Protein AF-A0A940TX31-F1 (afdb_monomer)

Sequence (439 aa):
MDTQIQETHSNGYKVDEDGKSAGDGAGSAAGLAANNATRLAGAENGSAAGQKAAQSMTAKTGYDLFDALLEIRSELEDLQYILDNIRRGKTIIPDYAAYIVTTKENLHDLMKIVNEFSALPKDRRPREAANNVDTIRHINNLWEQMEFSPLIAHPGVEPKGSADVQKELHYLDLLDEQIHSLVYQIGILTIPHQIGQWKDKTRPGYFIPFHEVFAADLPLAADRDRMLKYISLTPELIEGFFTDVENGRLYRYSTSPFRRLVSLGMVILALALATGIVAAACFINKNGSIPAWPLAPADLPKMLMGWGAILAGMGVHVVVGSAKRSKTQNGMPSVLMDLILIIDARFGEIVMKLTLGLIGLFGLVMISTTRLPVANVLNNVLQQAVPAVGNGTAQPSLITQVTPLNAFLVGYSLDSIIELFGTSMESASQVKSLIPKGG

Radius of gyration: 30.92 Å; Cα contacts (8 Å, |Δi|>4): 338; chains: 1; bounding box: 73×55×99 Å

Secondary structure (DSSP, 8-state):
--------------------PPP--HHHHHHHHHHHHHHHHHHTT-HHHHHHHHHTTTTT----HHHHHHHHHHHHHHHHHHHHHHHTTSS-GGGGHHHHHHHHHHHHHHHHHHHHHHTS-GGGS-HHHHH-HHHHHHHHHHHHHHHTSHHHH-TT----SHHHHHHHHHHHHHHHHHHHHHHHHHHHHHHHHHHHHHHHHS-TT-EEEHHHHTTTT--SHHHHHHHHHHHHH-GGGSTTEEEETTTTEEEE--S-HHHHHHHHHHHHHHHHHHHHHHHHHTTTTTTS-STT----GGGHHHHHHHHHHHHHHHHHHHHHHHHHHHHHTTTPPPTTTTHHHHHHHTHHHHHHHHHHHHHHHHHHHHHHH---HHHHHHHHHHHHHS-----------GGGG--HHHHHHHHHHHHHHHHHHHHHHHHHHHHHHHS----

Structure (mmCIF, N/CA/C/O backbone):
data_AF-A0A940TX31-F1
#
_entry.id   AF-A0A940TX31-F1
#
loop_
_atom_site.group_PDB
_atom_site.id
_atom_site.type_symbol
_atom_site.label_atom_id
_atom_site.label_alt_id
_atom_site.label_comp_id
_atom_site.label_asym_id
_atom_site.label_entity_id
_atom_site.label_seq_id
_atom_site.pdbx_PDB_ins_code
_atom_site.Cartn_x
_atom_site.Cartn_y
_atom_site.Cartn_z
_atom_site.occupancy
_atom_site.B_iso_or_equiv
_atom_site.auth_seq_id
_atom_site.auth_comp_id
_atom_site.auth_asym_id
_atom_site.auth_atom_id
_atom_site.pdbx_PDB_model_num
ATOM 1 N N . MET A 1 1 ? -37.174 30.027 -10.232 1.00 38.41 1 MET A N 1
ATOM 2 C CA . MET A 1 1 ? -36.439 28.927 -10.891 1.00 38.41 1 MET A CA 1
ATOM 3 C C . MET A 1 1 ? -35.687 28.237 -9.776 1.00 38.41 1 MET A C 1
ATOM 5 O O . MET A 1 1 ? -34.544 28.579 -9.519 1.00 38.41 1 MET A O 1
ATOM 9 N N . ASP A 1 2 ? -36.398 27.376 -9.053 1.00 30.44 2 ASP A N 1
ATOM 10 C CA . ASP A 1 2 ? -35.887 26.659 -7.888 1.00 30.44 2 ASP A CA 1
ATOM 11 C C . ASP A 1 2 ? -35.736 25.197 -8.280 1.00 30.44 2 ASP A C 1
ATOM 13 O O . ASP A 1 2 ? -36.719 24.513 -8.567 1.00 30.44 2 ASP A O 1
ATOM 17 N N . THR A 1 3 ? -34.492 24.741 -8.350 1.00 37.81 3 THR A N 1
ATOM 18 C CA . THR A 1 3 ? -34.165 23.349 -8.638 1.00 37.81 3 THR A CA 1
ATOM 19 C C . THR A 1 3 ? -33.965 22.645 -7.303 1.00 37.81 3 THR A C 1
ATOM 21 O O . THR A 1 3 ? -32.931 22.807 -6.660 1.00 37.81 3 THR A O 1
ATOM 24 N N . GLN A 1 4 ? -34.971 21.887 -6.866 1.00 32.75 4 GLN A N 1
ATOM 25 C CA . GLN A 1 4 ? -34.807 20.922 -5.783 1.00 32.75 4 GLN A CA 1
ATOM 26 C C . GLN A 1 4 ? -33.986 19.736 -6.293 1.00 32.75 4 GLN A C 1
ATOM 28 O O . GLN A 1 4 ? -34.385 19.054 -7.235 1.00 32.75 4 GLN A O 1
ATOM 33 N N . ILE A 1 5 ? -32.843 19.494 -5.656 1.00 35.81 5 ILE A N 1
ATOM 34 C CA . ILE A 1 5 ? -32.071 18.262 -5.797 1.00 35.81 5 ILE A CA 1
ATOM 35 C C . ILE A 1 5 ? -32.553 17.326 -4.683 1.00 35.81 5 ILE A C 1
ATOM 37 O O . ILE A 1 5 ? -32.328 17.592 -3.506 1.00 35.81 5 ILE A O 1
ATOM 41 N N . GLN A 1 6 ? -33.267 16.264 -5.058 1.00 31.16 6 GLN A N 1
ATOM 42 C CA . GLN A 1 6 ? -33.517 15.115 -4.190 1.00 31.16 6 GLN A CA 1
ATOM 43 C C . GLN A 1 6 ? -32.327 14.159 -4.308 1.00 31.16 6 GLN A C 1
ATOM 45 O O . GLN A 1 6 ? -32.142 13.522 -5.343 1.00 31.16 6 GLN A O 1
ATOM 50 N N . GLU A 1 7 ? -31.533 14.050 -3.246 1.00 29.36 7 GLU A N 1
ATOM 51 C CA . GLU A 1 7 ? -30.592 12.946 -3.061 1.00 29.36 7 GLU A CA 1
ATOM 52 C C . GLU A 1 7 ? -31.332 11.772 -2.412 1.00 29.36 7 GLU A C 1
ATOM 54 O O . GLU A 1 7 ? -31.721 11.818 -1.246 1.00 29.36 7 GLU A O 1
ATOM 59 N N . THR A 1 8 ? -31.550 10.704 -3.176 1.00 32.19 8 THR A N 1
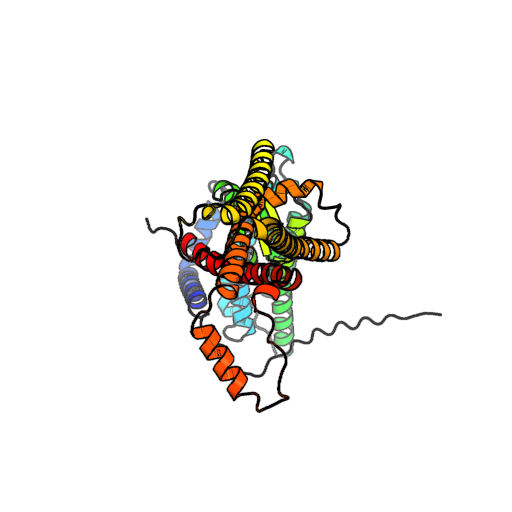ATOM 60 C CA . THR A 1 8 ? -31.973 9.402 -2.652 1.00 32.19 8 THR A CA 1
ATOM 61 C C . THR A 1 8 ? -30.751 8.501 -2.520 1.00 32.19 8 THR A C 1
ATOM 63 O O . THR A 1 8 ? -30.288 7.937 -3.511 1.00 32.19 8 THR A O 1
ATOM 66 N N . HIS A 1 9 ? -30.242 8.334 -1.299 1.00 29.42 9 HIS A N 1
ATOM 67 C CA . HIS A 1 9 ? -29.315 7.254 -0.961 1.00 29.42 9 HIS A CA 1
ATOM 68 C C . HIS A 1 9 ? -30.116 5.994 -0.614 1.00 29.42 9 HIS A C 1
ATOM 70 O O . HIS A 1 9 ? -30.692 5.876 0.463 1.00 29.42 9 HIS A O 1
ATOM 76 N N . SER A 1 10 ? -30.165 5.054 -1.556 1.00 30.19 10 SER A N 1
ATOM 77 C CA . SER A 1 10 ? -30.672 3.695 -1.358 1.00 30.19 10 SER A CA 1
ATOM 78 C C . SER A 1 10 ? -29.474 2.748 -1.258 1.00 30.19 10 SER A C 1
ATOM 80 O O . SER A 1 10 ? -28.917 2.356 -2.284 1.00 30.19 10 SER A O 1
ATOM 82 N N . ASN A 1 11 ? -29.090 2.360 -0.040 1.00 31.48 11 ASN A N 1
ATOM 83 C CA . ASN A 1 11 ? -28.168 1.244 0.188 1.00 31.48 11 ASN A CA 1
ATOM 84 C C . ASN A 1 11 ? -28.909 -0.075 -0.072 1.00 31.48 11 ASN A C 1
ATOM 86 O O . ASN A 1 11 ? -29.536 -0.646 0.816 1.00 31.48 11 ASN A O 1
ATOM 90 N N . GLY A 1 12 ? -28.870 -0.537 -1.323 1.00 29.03 12 GLY A N 1
ATOM 91 C CA . GLY A 1 12 ? -29.358 -1.856 -1.711 1.00 29.03 12 GLY A CA 1
ATOM 92 C C . GLY A 1 12 ? -28.282 -2.910 -1.481 1.00 29.03 12 GLY A C 1
ATOM 93 O O . GLY A 1 12 ? -27.384 -3.058 -2.305 1.00 29.03 12 GLY A O 1
ATOM 94 N N . TYR A 1 13 ? -28.386 -3.657 -0.383 1.00 28.84 13 TYR A N 1
ATOM 95 C CA . TYR A 1 13 ? -27.662 -4.914 -0.206 1.00 28.84 13 TYR A CA 1
ATOM 96 C C . TYR A 1 13 ? -28.307 -5.952 -1.139 1.00 28.84 13 TYR A C 1
ATOM 98 O O . TYR A 1 13 ? -29.424 -6.409 -0.893 1.00 28.84 13 TYR A O 1
ATOM 106 N N . LYS A 1 14 ? -27.652 -6.278 -2.259 1.00 30.16 14 LYS A N 1
ATOM 107 C CA . LYS A 1 14 ? -28.028 -7.442 -3.069 1.00 30.16 14 LYS A CA 1
ATOM 108 C C . LYS A 1 14 ? -27.510 -8.686 -2.359 1.00 30.16 14 LYS A C 1
ATOM 110 O O . LYS A 1 14 ? -26.306 -8.859 -2.215 1.00 30.16 14 LYS A O 1
ATOM 115 N N . VAL A 1 15 ? -28.432 -9.524 -1.903 1.00 34.31 15 VAL A N 1
ATOM 116 C CA . VAL A 1 15 ? -28.132 -10.900 -1.512 1.00 34.31 15 VAL A CA 1
ATOM 117 C C . VAL A 1 15 ? -28.074 -11.704 -2.807 1.00 34.31 15 VAL A C 1
ATOM 119 O O . VAL A 1 15 ? -29.090 -11.844 -3.486 1.00 34.31 15 VAL A O 1
ATOM 122 N N . ASP A 1 16 ? -26.884 -12.165 -3.181 1.00 35.91 16 ASP A N 1
ATOM 123 C CA . ASP A 1 16 ? -26.715 -13.092 -4.298 1.00 35.91 16 ASP A CA 1
ATOM 124 C C . ASP A 1 16 ? -27.255 -14.474 -3.882 1.00 35.91 16 ASP A C 1
ATOM 126 O O . ASP A 1 16 ? -26.784 -15.077 -2.917 1.00 35.91 16 ASP A O 1
ATOM 130 N N . GLU A 1 17 ? -28.274 -14.962 -4.597 1.00 39.50 17 GLU A N 1
ATOM 131 C CA . GLU A 1 17 ? -28.948 -16.253 -4.359 1.00 39.50 17 GLU A CA 1
ATOM 132 C C . GLU A 1 17 ? -28.172 -17.478 -4.885 1.00 39.50 17 GLU A C 1
ATOM 134 O O . GLU A 1 17 ? -28.622 -18.613 -4.724 1.00 39.50 17 GLU A O 1
ATOM 139 N N . ASP A 1 18 ? -26.976 -17.307 -5.452 1.00 34.72 18 ASP A N 1
ATOM 140 C CA . ASP A 1 18 ? -26.227 -18.424 -6.031 1.00 34.72 18 ASP A CA 1
ATOM 141 C C . ASP A 1 18 ? -25.249 -19.048 -5.026 1.00 34.72 18 ASP A C 1
ATOM 143 O O . ASP A 1 18 ? -24.058 -18.742 -4.939 1.00 34.72 18 ASP A O 1
ATOM 147 N N . GLY A 1 19 ? -25.785 -19.997 -4.257 1.00 42.84 19 GLY A N 1
ATOM 148 C CA . GLY A 1 19 ? -25.033 -20.883 -3.379 1.00 42.84 19 GLY A CA 1
ATOM 149 C C . GLY A 1 19 ? -24.020 -21.747 -4.136 1.00 42.84 19 GLY A C 1
ATOM 150 O O . GLY A 1 19 ? -24.339 -22.855 -4.565 1.00 42.84 19 GLY A O 1
ATOM 151 N N . LYS A 1 20 ? -22.776 -21.267 -4.239 1.00 39.88 20 LYS A N 1
ATOM 152 C CA . LYS A 1 20 ? -21.548 -22.079 -4.354 1.00 39.88 20 LYS A CA 1
ATOM 153 C C . LYS A 1 20 ? -20.308 -21.210 -4.112 1.00 39.88 20 LYS A C 1
ATOM 155 O O . LYS A 1 20 ? -19.653 -20.755 -5.042 1.00 39.88 20 LYS A O 1
ATOM 160 N N . SER A 1 21 ? -19.969 -21.005 -2.839 1.00 34.47 21 SER A N 1
ATOM 161 C CA . SER A 1 21 ? -18.668 -20.458 -2.439 1.00 34.47 21 SER A CA 1
ATOM 162 C C . SER A 1 21 ? -17.685 -21.603 -2.193 1.00 34.47 21 SER A C 1
ATOM 164 O O . SER A 1 21 ? -17.960 -22.517 -1.412 1.00 34.47 21 SER A O 1
ATOM 166 N N . ALA A 1 22 ? -16.567 -21.572 -2.919 1.00 34.66 22 ALA A N 1
ATOM 167 C CA . ALA A 1 22 ? -15.443 -22.480 -2.761 1.00 34.66 22 ALA A CA 1
ATOM 168 C C . ALA A 1 22 ? -14.781 -22.252 -1.394 1.00 34.66 22 ALA A C 1
ATOM 170 O O . ALA A 1 22 ? -14.428 -21.131 -1.030 1.00 34.66 22 ALA A O 1
ATOM 171 N N . GLY A 1 23 ? -14.656 -23.330 -0.623 1.00 36.91 23 GLY A N 1
ATOM 172 C CA . GLY A 1 23 ? -14.067 -23.307 0.705 1.00 36.91 23 GLY A CA 1
ATOM 173 C C . GLY A 1 23 ? -12.551 -23.202 0.646 1.00 36.91 23 GLY A C 1
ATOM 174 O O . GLY A 1 23 ? -11.914 -24.130 0.177 1.00 36.91 23 GLY A O 1
ATOM 175 N N . ASP A 1 24 ? -12.015 -22.106 1.182 1.00 35.62 24 ASP A N 1
ATOM 176 C CA . ASP A 1 24 ? -10.640 -22.015 1.706 1.00 35.62 24 ASP A CA 1
ATOM 177 C C . ASP A 1 24 ? -10.529 -21.046 2.914 1.00 35.62 24 ASP A C 1
ATOM 179 O O . ASP A 1 24 ? -9.446 -20.644 3.325 1.00 35.62 24 ASP A O 1
ATOM 183 N N . GLY A 1 25 ? -11.655 -20.699 3.559 1.00 35.41 25 GLY A N 1
ATOM 184 C CA . GLY A 1 25 ? -11.695 -19.807 4.736 1.00 35.41 25 GLY A CA 1
ATOM 185 C C . GLY A 1 25 ? -11.710 -20.499 6.110 1.00 35.41 25 GLY A C 1
ATOM 186 O O . GLY A 1 25 ? -11.725 -19.827 7.139 1.00 35.41 25 GLY A O 1
ATOM 187 N N . ALA A 1 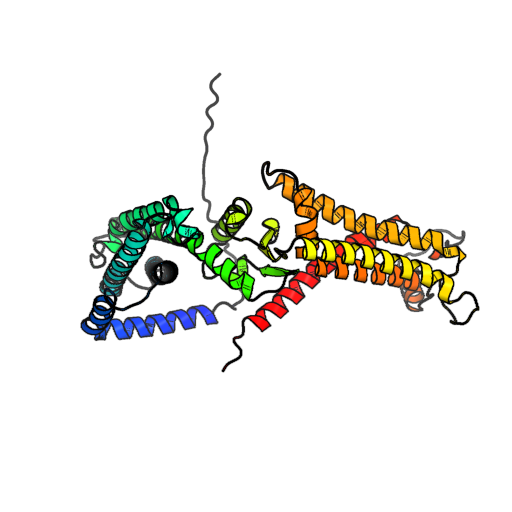26 ? -11.728 -21.834 6.168 1.00 36.31 26 ALA A N 1
ATOM 188 C CA . ALA A 1 26 ? -12.001 -22.566 7.413 1.00 36.31 26 ALA A CA 1
ATOM 189 C C . ALA A 1 26 ? -10.833 -22.571 8.425 1.00 36.31 26 ALA A C 1
ATOM 191 O O . ALA A 1 26 ? -11.058 -22.763 9.618 1.00 36.31 26 ALA A O 1
ATOM 192 N N . GLY A 1 27 ? -9.594 -22.339 7.977 1.00 34.19 27 GLY A N 1
ATOM 193 C CA . GLY A 1 27 ? -8.405 -22.442 8.835 1.00 34.19 27 GLY A CA 1
ATOM 194 C C . GLY A 1 27 ? -8.221 -21.281 9.820 1.00 34.19 27 GLY A C 1
ATOM 195 O O . GLY A 1 27 ? -7.801 -21.501 10.952 1.00 34.19 27 GLY A O 1
ATOM 196 N N . SER A 1 28 ? -8.569 -20.053 9.421 1.00 43.78 28 SER A N 1
ATOM 197 C CA . SER A 1 28 ? -8.399 -18.855 10.262 1.00 43.78 28 SER A CA 1
ATOM 198 C C . SER A 1 28 ? -9.503 -18.735 11.322 1.00 43.78 28 SER A C 1
ATOM 200 O O . SER A 1 28 ? -9.211 -18.497 12.494 1.00 43.78 28 SER A O 1
ATOM 202 N N . ALA A 1 29 ? -10.756 -19.017 10.948 1.00 38.81 29 ALA A N 1
ATOM 203 C CA . ALA A 1 29 ? -11.894 -18.958 11.865 1.00 38.81 29 ALA A CA 1
ATOM 204 C C . ALA A 1 29 ? -11.827 -20.026 12.974 1.00 38.81 29 ALA A C 1
ATOM 206 O O . ALA A 1 29 ? -12.213 -19.760 14.110 1.00 38.81 29 ALA A O 1
ATOM 207 N N . ALA A 1 30 ? -11.298 -21.220 12.677 1.00 41.81 30 ALA A N 1
ATOM 208 C CA . ALA A 1 30 ? -11.122 -22.277 13.674 1.00 41.81 30 ALA A CA 1
ATOM 209 C C . ALA A 1 30 ? -10.030 -21.939 14.709 1.00 41.81 30 ALA A C 1
ATOM 211 O O . ALA A 1 30 ? -10.188 -22.260 15.886 1.00 41.81 30 ALA A O 1
ATOM 212 N N . GLY A 1 31 ? -8.955 -21.258 14.291 1.00 43.66 31 GLY A N 1
ATOM 213 C CA . GLY A 1 31 ? -7.901 -20.784 15.195 1.00 43.66 31 GLY A CA 1
ATOM 214 C C . GLY A 1 31 ? -8.388 -19.685 16.144 1.00 43.66 31 GLY A C 1
ATOM 215 O O . GLY A 1 31 ? -8.132 -19.757 17.345 1.00 43.66 31 GLY A O 1
ATOM 216 N N . LEU A 1 32 ? -9.160 -18.721 15.627 1.00 43.16 32 LEU A N 1
ATOM 217 C CA . LEU A 1 32 ? -9.770 -17.662 16.440 1.00 43.16 32 LEU A CA 1
ATOM 218 C C . LEU A 1 32 ? -10.810 -18.229 17.420 1.00 43.16 32 LEU A C 1
ATOM 220 O O . LEU A 1 32 ? -10.800 -17.894 18.600 1.00 43.16 32 LEU A O 1
ATOM 224 N N . ALA A 1 33 ? -11.660 -19.153 16.961 1.00 45.16 33 ALA A N 1
ATOM 225 C CA . ALA A 1 33 ? -12.657 -19.802 17.810 1.00 45.16 33 ALA A CA 1
ATOM 226 C C . ALA A 1 33 ? -12.021 -20.649 18.927 1.00 45.16 33 ALA A C 1
ATOM 228 O O . ALA A 1 33 ? -12.530 -20.652 20.044 1.00 45.16 33 ALA A O 1
ATOM 229 N N . ALA A 1 34 ? -10.899 -21.329 18.664 1.00 47.66 34 ALA A N 1
ATOM 230 C CA . ALA A 1 34 ? -10.173 -22.095 19.679 1.00 47.66 34 ALA A CA 1
ATOM 231 C C . ALA A 1 34 ? -9.473 -21.191 20.713 1.00 47.66 34 ALA A C 1
ATOM 233 O O . ALA A 1 34 ? -9.528 -21.480 21.912 1.00 47.66 34 ALA A O 1
ATOM 234 N N . ASN A 1 35 ? -8.873 -20.075 20.282 1.00 48.44 35 ASN A N 1
ATOM 235 C CA . ASN A 1 35 ? -8.304 -19.080 21.197 1.00 48.44 35 ASN A CA 1
ATOM 236 C C . ASN A 1 35 ? -9.389 -18.411 22.051 1.00 48.44 35 ASN A C 1
ATOM 238 O O . ASN A 1 35 ? -9.226 -18.303 23.267 1.00 48.44 35 ASN A O 1
ATOM 242 N N . ASN A 1 36 ? -10.529 -18.061 21.452 1.00 46.00 36 ASN A N 1
ATOM 243 C CA . ASN A 1 36 ? -11.640 -17.435 22.166 1.00 46.00 36 ASN A CA 1
ATOM 244 C C . ASN A 1 36 ? -12.336 -18.419 23.109 1.00 46.00 36 ASN A C 1
ATOM 246 O O . ASN A 1 36 ? -12.612 -18.057 24.244 1.00 46.00 36 ASN A O 1
ATOM 250 N N . ALA A 1 37 ? -12.510 -19.689 22.728 1.00 50.97 37 ALA A N 1
ATOM 251 C CA . ALA A 1 37 ? -12.998 -20.727 23.640 1.00 50.97 37 ALA A CA 1
ATOM 252 C C . ALA A 1 37 ? -12.042 -20.960 24.825 1.00 50.97 37 ALA A C 1
ATOM 254 O O . ALA A 1 37 ? -12.496 -21.175 25.945 1.00 50.97 37 ALA A O 1
ATOM 255 N N . THR A 1 38 ? -10.726 -20.859 24.607 1.00 53.28 38 THR A N 1
ATOM 256 C CA . THR A 1 38 ? -9.722 -20.970 25.679 1.00 53.28 38 THR A CA 1
ATOM 257 C C . THR A 1 38 ? -9.745 -19.746 26.607 1.00 53.28 38 THR A C 1
ATOM 259 O O . THR A 1 38 ? -9.673 -19.909 27.826 1.00 53.28 38 THR A O 1
ATOM 262 N N . ARG A 1 39 ? -9.917 -18.527 26.069 1.00 50.66 39 ARG A N 1
ATOM 263 C CA . ARG A 1 39 ? -10.123 -17.298 26.865 1.00 50.66 39 ARG A CA 1
ATOM 264 C C . ARG A 1 39 ? -11.448 -17.340 27.641 1.00 50.66 39 ARG A C 1
ATOM 266 O O . ARG A 1 39 ? -11.453 -17.006 28.820 1.00 50.66 39 ARG A O 1
ATOM 273 N N . LEU A 1 40 ? -12.537 -17.816 27.034 1.00 50.88 40 LEU A N 1
ATOM 274 C CA . LEU A 1 40 ? -13.862 -17.941 27.662 1.00 50.88 40 LEU A CA 1
ATOM 275 C C . LEU A 1 40 ? -13.887 -19.013 28.764 1.00 50.88 40 LEU A C 1
ATOM 277 O O . LEU A 1 40 ? -14.372 -18.746 29.860 1.00 50.88 40 LEU A O 1
ATOM 281 N N . ALA A 1 41 ? -13.268 -20.177 28.536 1.00 52.75 41 ALA A N 1
ATOM 282 C CA . ALA A 1 41 ? -13.093 -21.205 29.570 1.00 52.75 41 ALA A CA 1
ATOM 283 C C . ALA A 1 41 ? -12.182 -20.733 30.724 1.00 52.75 41 ALA A C 1
ATOM 285 O O . ALA A 1 41 ? -12.312 -21.189 31.864 1.00 52.75 41 ALA A O 1
ATOM 286 N N . GLY A 1 42 ? -11.266 -19.799 30.441 1.00 49.12 42 GLY A N 1
ATOM 287 C CA . GLY A 1 42 ? -10.485 -19.083 31.448 1.00 49.12 42 GLY A CA 1
ATOM 288 C C . GLY A 1 42 ? -11.292 -18.021 32.204 1.00 49.12 42 GLY A C 1
ATOM 289 O O . GLY A 1 42 ? -11.076 -17.847 33.401 1.00 49.12 42 GLY A O 1
ATOM 290 N N . ALA A 1 43 ? -12.239 -17.346 31.546 1.00 47.09 43 ALA A N 1
ATOM 291 C CA . ALA A 1 43 ? -13.075 -16.300 32.135 1.00 47.09 43 ALA A CA 1
ATOM 292 C C . ALA A 1 43 ? -14.059 -16.852 33.181 1.00 47.09 43 ALA A C 1
ATOM 294 O O . ALA A 1 43 ? -14.200 -16.255 34.248 1.00 47.09 43 ALA A O 1
ATOM 295 N N . GLU A 1 44 ? -14.643 -18.035 32.951 1.00 47.16 44 GLU A N 1
ATOM 296 C CA . GLU A 1 44 ? -15.526 -18.695 33.932 1.00 47.16 44 GLU A CA 1
ATOM 297 C C . GLU A 1 44 ? -14.802 -19.115 35.228 1.00 47.16 44 GLU A C 1
ATOM 299 O O . GLU A 1 44 ? -15.432 -19.236 36.276 1.00 47.16 44 GLU A O 1
ATOM 304 N N . ASN A 1 45 ? -13.469 -19.258 35.202 1.00 47.44 45 ASN A N 1
ATOM 305 C CA . ASN A 1 45 ? -12.642 -19.591 36.373 1.00 47.44 45 ASN A CA 1
ATOM 306 C C . ASN A 1 45 ? -11.721 -18.436 36.840 1.00 47.44 45 ASN A C 1
ATOM 308 O O . ASN A 1 45 ? -10.908 -18.623 37.749 1.00 47.44 45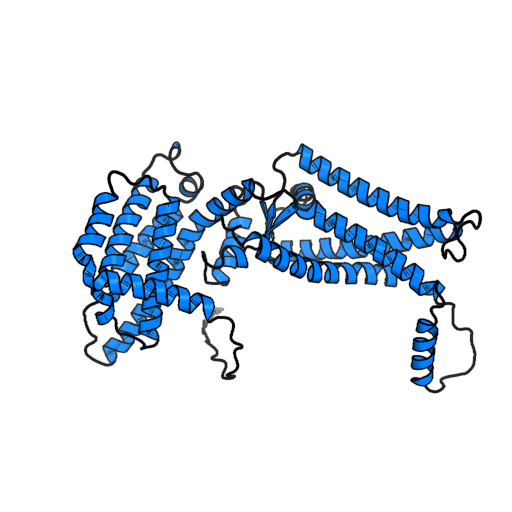 ASN A O 1
ATOM 312 N N . GLY A 1 46 ? -11.812 -17.245 36.231 1.00 45.22 46 GLY A N 1
ATOM 313 C CA . GLY A 1 46 ? -10.703 -16.278 36.177 1.00 45.22 46 GLY A CA 1
ATOM 314 C C . GLY A 1 46 ? -10.930 -14.887 36.775 1.00 45.22 46 GLY A C 1
ATOM 315 O O . GLY A 1 46 ? -10.040 -14.044 36.646 1.00 45.22 46 GLY A O 1
ATOM 316 N N . SER A 1 47 ? -12.050 -14.629 37.460 1.00 50.75 47 SER A N 1
ATOM 317 C CA . SER A 1 47 ? -12.392 -13.296 38.008 1.00 50.75 47 SER A CA 1
ATOM 318 C C . SER A 1 47 ? -11.272 -12.652 38.855 1.00 50.75 47 SER A C 1
ATOM 320 O O . SER A 1 47 ? -11.090 -11.438 38.808 1.00 50.75 47 SER A O 1
ATOM 322 N N . ALA A 1 48 ? -10.447 -13.441 39.555 1.00 46.72 48 ALA A N 1
ATOM 323 C CA . ALA A 1 48 ? -9.330 -12.928 40.358 1.00 46.72 48 ALA A CA 1
ATOM 324 C C . ALA A 1 48 ? -7.982 -12.828 39.607 1.00 46.72 48 ALA A C 1
ATOM 326 O O . ALA A 1 48 ? -7.062 -12.156 40.079 1.00 46.72 48 ALA A O 1
ATOM 327 N N . ALA A 1 49 ? -7.832 -13.507 38.463 1.00 46.12 49 ALA A N 1
ATOM 328 C CA . ALA A 1 49 ? -6.589 -13.549 37.688 1.00 46.12 49 ALA A CA 1
ATOM 329 C C . ALA A 1 49 ? -6.540 -12.452 36.612 1.00 46.12 49 ALA A C 1
ATOM 331 O O . ALA A 1 49 ? -5.501 -11.809 36.462 1.00 46.12 49 ALA A O 1
ATOM 332 N N . GLY A 1 50 ? -7.669 -12.166 35.949 1.00 47.78 50 GLY A N 1
ATOM 333 C CA . GLY A 1 50 ? -7.793 -11.036 35.016 1.00 47.78 50 GLY A CA 1
ATOM 334 C C . GLY A 1 50 ? -7.638 -9.682 35.718 1.00 47.78 50 GLY A C 1
ATOM 335 O O . GLY A 1 50 ? -6.854 -8.840 35.287 1.00 47.78 50 GLY A O 1
ATOM 336 N N . GLN A 1 51 ? -8.255 -9.521 36.894 1.00 48.00 51 GLN A N 1
ATOM 337 C CA . GLN A 1 51 ? -8.135 -8.294 37.695 1.00 48.00 51 GLN A CA 1
ATOM 338 C C . GLN A 1 51 ? -6.719 -8.064 38.255 1.00 48.00 51 GLN A C 1
ATOM 340 O O . GLN A 1 51 ? -6.281 -6.920 38.373 1.00 48.00 51 GLN A O 1
ATOM 345 N N . LYS A 1 52 ? -5.954 -9.128 38.553 1.00 46.59 52 LYS A N 1
ATOM 346 C CA . LYS A 1 52 ? -4.538 -9.007 38.952 1.00 46.59 52 LYS A CA 1
ATOM 347 C C . LYS A 1 52 ? -3.609 -8.646 37.790 1.00 46.59 52 LYS A C 1
ATOM 349 O O . LYS A 1 52 ? -2.580 -8.019 38.038 1.00 46.59 52 LYS A O 1
ATOM 354 N N . ALA A 1 53 ? -3.954 -9.008 36.553 1.00 50.66 53 ALA A N 1
ATOM 355 C CA . ALA A 1 53 ? -3.203 -8.599 35.368 1.00 50.66 53 ALA A CA 1
ATOM 3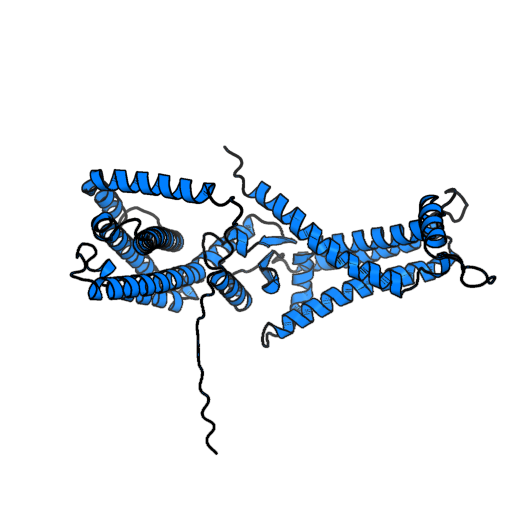56 C C . ALA A 1 53 ? -3.406 -7.101 35.078 1.00 50.66 53 ALA A C 1
ATOM 358 O O . ALA A 1 53 ? -2.416 -6.385 34.938 1.00 50.66 53 ALA A O 1
ATOM 359 N N . ALA A 1 54 ? -4.650 -6.609 35.131 1.00 43.06 54 ALA A N 1
ATOM 360 C CA . ALA A 1 54 ? -4.972 -5.190 34.947 1.00 43.06 54 ALA A CA 1
ATOM 361 C C . ALA A 1 54 ? -4.400 -4.295 36.071 1.00 43.06 54 ALA A C 1
ATOM 363 O O . ALA A 1 54 ? -3.751 -3.284 35.808 1.00 43.06 54 ALA A O 1
ATOM 364 N N . GLN A 1 55 ? -4.500 -4.706 37.345 1.00 43.22 55 GLN A N 1
ATOM 365 C CA . GLN A 1 55 ? -3.963 -3.917 38.472 1.00 43.22 55 GLN A CA 1
ATOM 366 C C . GLN A 1 55 ? -2.428 -3.949 38.595 1.00 43.22 55 GLN A C 1
ATOM 368 O O . GLN A 1 55 ? -1.843 -3.082 39.243 1.00 43.22 55 GLN A O 1
ATOM 373 N N . SER A 1 56 ? -1.749 -4.904 37.950 1.00 45.94 56 SER A N 1
ATOM 374 C CA . SER A 1 56 ? -0.285 -4.908 37.816 1.00 45.94 56 SER A CA 1
ATOM 375 C C . SER A 1 56 ? 0.207 -4.056 36.636 1.00 45.94 56 SER A C 1
ATOM 377 O O . SER A 1 56 ? 1.423 -3.864 36.508 1.00 45.94 56 SER A O 1
ATOM 379 N N . MET A 1 57 ? -0.685 -3.552 35.770 1.00 46.91 57 MET A N 1
ATOM 380 C CA . MET A 1 57 ? -0.268 -2.864 34.550 1.00 46.91 57 MET A CA 1
ATOM 381 C C . MET A 1 57 ? 0.196 -1.422 34.776 1.00 46.91 57 MET A C 1
ATOM 383 O O . MET A 1 57 ? 1.158 -0.981 34.154 1.00 46.91 57 MET A O 1
ATOM 387 N N . THR A 1 58 ? -0.412 -0.688 35.702 1.00 44.19 58 THR A N 1
ATOM 388 C CA . THR A 1 58 ? -0.278 0.779 35.780 1.00 44.19 58 THR A CA 1
ATOM 389 C C . THR A 1 58 ? 1.015 1.299 36.424 1.00 44.19 58 THR A C 1
ATOM 391 O O . THR A 1 58 ? 1.281 2.495 36.364 1.00 44.19 58 THR A O 1
ATOM 394 N N . ALA A 1 59 ? 1.865 0.436 36.994 1.00 43.94 59 ALA A N 1
ATOM 395 C CA . ALA A 1 59 ? 3.120 0.858 37.638 1.00 43.94 59 ALA A CA 1
ATOM 396 C C . ALA A 1 59 ? 4.396 0.201 37.072 1.00 43.94 59 ALA A C 1
ATOM 398 O O . ALA A 1 59 ? 5.487 0.468 37.579 1.00 43.94 59 ALA A O 1
ATOM 399 N N . LYS A 1 60 ? 4.296 -0.681 36.060 1.00 47.22 60 LYS A N 1
ATOM 400 C CA . LYS A 1 60 ? 5.425 -1.558 35.677 1.00 47.22 60 LYS A CA 1
ATOM 401 C C . LYS A 1 60 ? 5.545 -1.959 34.201 1.00 47.22 60 LYS A C 1
ATOM 403 O O . LYS A 1 60 ? 6.483 -2.680 33.879 1.00 47.22 60 LYS A O 1
ATOM 408 N N . THR A 1 61 ? 4.628 -1.573 33.318 1.00 49.41 61 THR A N 1
ATOM 409 C CA . THR A 1 61 ? 4.453 -2.323 32.058 1.00 49.41 61 THR A CA 1
ATOM 410 C C . THR A 1 61 ? 5.275 -1.890 30.861 1.00 49.41 61 THR A C 1
ATOM 412 O O . THR A 1 61 ? 5.474 -2.717 29.984 1.00 49.41 61 THR A O 1
ATOM 415 N N . GLY A 1 62 ? 5.791 -0.663 30.796 1.00 59.56 62 GLY A N 1
ATOM 416 C CA . GLY A 1 62 ? 6.599 -0.260 29.639 1.00 59.56 62 GLY A CA 1
ATOM 417 C C . GLY A 1 62 ? 5.858 -0.318 28.296 1.00 59.56 62 GLY A C 1
ATOM 418 O O . GLY A 1 62 ? 6.531 -0.349 27.272 1.00 59.56 62 GLY A O 1
ATOM 419 N N . TYR A 1 63 ? 4.517 -0.323 28.300 1.00 68.81 63 TYR A N 1
ATOM 420 C CA . TYR A 1 63 ? 3.721 -0.162 27.085 1.00 68.81 63 TYR A CA 1
ATOM 421 C C . TYR A 1 63 ? 4.025 1.195 26.460 1.00 68.81 63 TYR A C 1
ATOM 423 O O . TYR A 1 63 ? 3.960 2.228 27.139 1.00 68.81 63 TYR A O 1
ATOM 431 N N . ASP A 1 64 ? 4.351 1.195 25.171 1.00 89.25 64 ASP A N 1
ATOM 432 C CA . ASP A 1 64 ? 4.333 2.422 24.395 1.00 89.25 64 ASP A CA 1
ATOM 433 C C . ASP A 1 64 ? 2.911 2.719 23.879 1.00 89.25 64 ASP A C 1
ATOM 435 O O . ASP A 1 64 ? 1.972 1.934 24.038 1.00 89.25 64 ASP A O 1
ATOM 439 N N . LEU A 1 65 ? 2.725 3.910 23.308 1.00 92.31 65 LEU A N 1
ATOM 440 C CA . LEU A 1 65 ? 1.437 4.327 22.754 1.00 92.31 65 LEU A CA 1
ATOM 441 C C . LEU A 1 65 ? 0.920 3.356 21.680 1.00 92.31 65 LEU A C 1
ATOM 443 O O . LEU A 1 65 ? -0.287 3.148 21.574 1.00 92.31 65 LEU A O 1
ATOM 447 N N . PHE A 1 66 ? 1.808 2.810 20.849 1.00 93.94 66 PHE A N 1
ATOM 448 C CA . PHE A 1 66 ? 1.420 1.964 19.728 1.00 93.94 66 PHE A CA 1
ATOM 449 C C . PHE A 1 66 ? 0.983 0.590 20.204 1.00 93.94 66 PHE A C 1
ATOM 451 O O . PHE A 1 66 ? -0.026 0.096 19.711 1.00 93.94 66 PHE A O 1
ATOM 458 N N . ASP A 1 67 ? 1.663 0.021 21.195 1.00 93.88 67 ASP A N 1
ATOM 459 C CA . ASP A 1 67 ? 1.243 -1.232 21.811 1.00 93.88 67 ASP A CA 1
ATOM 460 C C . ASP A 1 67 ? -0.158 -1.097 22.432 1.00 93.88 67 ASP A C 1
ATOM 462 O O . ASP A 1 67 ? -1.016 -1.947 22.205 1.00 93.88 67 ASP A O 1
ATOM 466 N N . ALA A 1 68 ? -0.438 0.012 23.133 1.00 95.25 68 ALA A N 1
ATOM 467 C CA . ALA A 1 68 ? -1.769 0.272 23.685 1.00 95.25 68 ALA A CA 1
ATOM 468 C C . ALA A 1 68 ? -2.844 0.390 22.588 1.00 95.25 68 ALA A C 1
ATOM 470 O O . ALA A 1 68 ? -3.935 -0.157 22.724 1.00 95.25 68 ALA A O 1
ATOM 471 N N . LEU A 1 69 ? -2.541 1.072 21.479 1.00 96.88 69 LEU A N 1
ATOM 472 C CA . LEU A 1 69 ? -3.453 1.195 20.336 1.00 96.88 69 LEU A CA 1
ATOM 473 C C . LEU A 1 69 ? -3.701 -0.147 19.629 1.00 96.88 69 LEU A C 1
ATOM 475 O O . LEU A 1 69 ? -4.825 -0.413 19.201 1.00 96.88 69 LEU A O 1
ATOM 479 N N . LEU A 1 70 ? -2.672 -0.986 19.496 1.00 95.94 70 LEU A N 1
ATOM 480 C CA . LEU A 1 70 ? -2.797 -2.326 18.920 1.00 95.94 70 LEU A CA 1
ATOM 481 C C . LEU A 1 70 ? -3.627 -3.247 19.823 1.00 95.94 70 LEU A C 1
ATOM 483 O O . LEU A 1 70 ? -4.467 -3.985 19.310 1.00 95.94 70 LEU A O 1
ATOM 487 N N . GLU A 1 71 ? -3.457 -3.152 21.143 1.00 96.31 71 GLU A N 1
ATOM 488 C CA . GLU A 1 71 ? -4.265 -3.905 22.107 1.00 96.31 71 GLU A CA 1
ATOM 489 C C . GLU A 1 71 ? -5.734 -3.458 22.080 1.00 96.31 71 GLU A C 1
ATOM 491 O O . GLU A 1 71 ? -6.625 -4.302 22.013 1.00 96.31 71 GLU A O 1
ATOM 496 N N . ILE A 1 72 ? -6.003 -2.143 22.024 1.00 97.31 72 ILE A N 1
ATOM 497 C CA . ILE A 1 72 ? -7.369 -1.614 21.850 1.00 97.31 72 ILE A CA 1
ATOM 498 C C . ILE A 1 72 ? -8.006 -2.224 20.603 1.00 97.31 72 ILE A C 1
ATOM 500 O O . ILE A 1 72 ? -9.141 -2.688 20.659 1.00 97.31 72 ILE A O 1
ATOM 504 N N . ARG A 1 73 ? -7.285 -2.248 19.475 1.00 97.62 73 ARG A N 1
ATOM 505 C CA . ARG A 1 73 ? -7.805 -2.855 18.247 1.00 97.62 73 ARG A CA 1
ATOM 506 C C . ARG A 1 73 ? -8.124 -4.338 18.441 1.00 97.62 73 ARG A C 1
ATOM 508 O O . ARG A 1 73 ? -9.204 -4.757 18.040 1.00 97.62 73 ARG A O 1
ATOM 515 N N . SER A 1 74 ? -7.231 -5.106 19.066 1.00 96.69 74 SER A N 1
ATOM 516 C CA . SER A 1 74 ? -7.466 -6.532 19.322 1.00 96.69 74 SER A CA 1
ATOM 517 C C . SER A 1 74 ? -8.731 -6.764 20.155 1.00 96.69 74 SER A C 1
ATOM 519 O O . SER A 1 74 ? -9.529 -7.635 19.824 1.00 96.69 74 SER A O 1
ATOM 521 N N . GLU A 1 75 ? -8.942 -5.978 21.212 1.00 97.50 75 GLU A N 1
ATOM 522 C CA . GLU A 1 75 ? -10.135 -6.086 22.062 1.00 97.50 75 GLU A CA 1
ATOM 523 C C . GLU A 1 75 ? -11.420 -5.673 21.310 1.00 97.50 75 GLU A C 1
ATOM 525 O O . GLU A 1 75 ? -12.482 -6.264 21.512 1.00 97.50 75 GLU A O 1
ATOM 530 N N . LEU A 1 76 ? -11.336 -4.705 20.390 1.00 97.38 76 LEU A N 1
ATOM 531 C CA . LEU A 1 76 ? -12.454 -4.312 19.523 1.00 97.38 76 LEU A CA 1
ATOM 532 C C . LEU A 1 76 ? -12.811 -5.385 18.484 1.00 97.38 76 LEU A C 1
ATOM 534 O O . LEU A 1 76 ? -13.993 -5.604 18.223 1.00 97.38 76 LEU A O 1
ATOM 538 N N . GLU A 1 77 ? -11.816 -6.051 17.896 1.00 96.62 77 GLU A N 1
ATOM 539 C CA . GLU A 1 77 ? -12.019 -7.160 16.954 1.00 96.62 77 GLU A CA 1
ATOM 540 C C . GLU A 1 77 ? -12.681 -8.362 17.644 1.00 96.62 77 GLU A C 1
ATOM 542 O O . GLU A 1 77 ? -13.629 -8.946 17.107 1.00 96.62 77 GLU A O 1
ATOM 547 N N . ASP A 1 78 ? -12.249 -8.692 18.865 1.00 96.31 78 ASP A N 1
ATOM 548 C CA . ASP A 1 78 ? -12.879 -9.745 19.664 1.00 96.31 78 ASP A CA 1
ATOM 549 C C . ASP A 1 78 ? -14.333 -9.388 20.026 1.00 96.31 78 ASP A C 1
ATOM 551 O O . ASP A 1 78 ? -15.237 -10.224 19.899 1.00 96.31 78 ASP A O 1
ATOM 555 N N . LEU A 1 79 ? -14.588 -8.131 20.412 1.00 96.56 79 LEU A N 1
ATOM 556 C CA . LEU A 1 79 ? -15.942 -7.638 20.660 1.00 96.56 79 LEU A CA 1
ATOM 557 C C . LEU A 1 79 ? -16.808 -7.750 19.399 1.00 96.56 79 LEU A C 1
ATOM 559 O O . LEU A 1 79 ? -17.912 -8.291 19.459 1.00 96.56 79 LEU A O 1
ATOM 563 N N . GLN A 1 80 ? -16.306 -7.308 18.245 1.00 96.88 80 GLN A N 1
ATOM 564 C CA . GLN A 1 80 ? -17.014 -7.388 16.968 1.00 96.88 80 GLN A CA 1
ATOM 565 C C . GLN A 1 80 ? -17.369 -8.831 16.586 1.00 96.88 80 GLN A C 1
ATOM 567 O O . GLN A 1 80 ? -18.491 -9.096 16.145 1.00 96.88 80 GLN A O 1
ATOM 572 N N . TYR A 1 81 ? -16.457 -9.781 16.806 1.00 96.50 81 TYR A N 1
ATOM 573 C CA . TYR A 1 81 ? -16.719 -11.203 16.583 1.00 96.50 81 TYR A CA 1
ATOM 574 C C . TYR A 1 81 ? -17.898 -11.716 17.428 1.00 96.50 81 TYR A C 1
ATOM 576 O O . TYR A 1 81 ? -18.736 -12.486 16.945 1.00 96.50 81 TYR A O 1
ATOM 584 N N . ILE A 1 82 ? -17.998 -11.282 18.686 1.00 96.50 82 ILE A N 1
ATOM 585 C CA . ILE A 1 82 ? -19.115 -11.645 19.568 1.00 96.50 82 ILE A CA 1
ATOM 586 C C . ILE A 1 82 ? -20.419 -11.010 19.081 1.00 96.50 82 ILE A C 1
ATOM 588 O O . ILE A 1 82 ? -21.424 -11.716 18.963 1.00 96.50 82 ILE A O 1
ATOM 592 N N . LEU A 1 83 ? -20.403 -9.720 18.730 1.00 95.12 83 LEU A N 1
ATOM 593 C CA . LEU A 1 83 ? -21.580 -9.016 18.208 1.00 95.12 83 LEU A CA 1
ATOM 594 C C . LEU A 1 83 ? -22.108 -9.665 16.917 1.00 95.12 83 LEU A C 1
ATOM 596 O O . LEU A 1 83 ? -23.318 -9.835 16.774 1.00 95.12 83 LEU A O 1
ATOM 600 N N . ASP A 1 84 ? -21.230 -10.115 16.013 1.00 96.75 84 ASP A N 1
ATOM 601 C CA . ASP A 1 84 ? -21.630 -10.850 14.803 1.00 96.75 84 ASP A CA 1
ATOM 602 C C . ASP A 1 84 ? -22.276 -12.208 15.132 1.00 96.75 84 ASP A C 1
ATOM 604 O O . ASP A 1 84 ? -23.272 -12.602 14.518 1.00 96.75 84 ASP A O 1
ATOM 608 N N . ASN A 1 85 ? -21.774 -12.929 16.139 1.00 96.69 85 ASN A N 1
ATOM 609 C CA . ASN A 1 85 ? -22.394 -14.183 16.572 1.00 96.69 85 ASN A CA 1
ATOM 610 C C . ASN A 1 85 ? -23.783 -13.969 17.194 1.00 96.69 85 ASN A C 1
ATOM 612 O O . ASN A 1 85 ? -24.685 -14.768 16.922 1.00 96.69 85 ASN A O 1
ATOM 616 N N . ILE A 1 86 ? -23.967 -12.894 17.968 1.00 94.75 86 ILE A N 1
ATOM 617 C CA . ILE A 1 86 ? -25.274 -12.491 18.510 1.00 94.75 86 ILE A CA 1
ATOM 618 C C . ILE A 1 86 ? -26.224 -12.129 17.363 1.00 94.75 86 ILE A C 1
ATOM 620 O O . ILE A 1 86 ? -27.324 -12.673 17.278 1.00 94.75 86 ILE A O 1
ATOM 624 N N . ARG A 1 87 ? -25.777 -11.294 16.414 1.00 95.75 87 ARG A N 1
ATOM 625 C CA . ARG A 1 87 ? -26.555 -10.883 15.230 1.00 95.75 87 ARG A CA 1
ATOM 626 C C . ARG A 1 87 ? -27.044 -12.083 14.411 1.00 95.75 87 ARG A C 1
ATOM 628 O O . ARG A 1 87 ? -28.160 -12.074 13.899 1.00 95.75 87 ARG A O 1
ATOM 635 N N . ARG A 1 88 ? -26.230 -13.138 14.302 1.00 96.75 88 ARG A N 1
ATOM 636 C CA . ARG A 1 88 ? -26.577 -14.392 13.603 1.00 96.75 88 ARG A CA 1
ATOM 637 C C . ARG A 1 88 ? -27.421 -15.363 14.439 1.00 96.75 88 ARG A C 1
ATOM 639 O O . ARG A 1 88 ? -27.711 -16.457 13.958 1.00 96.75 88 ARG A O 1
ATOM 646 N N . GLY A 1 89 ? -27.775 -15.010 15.675 1.00 95.12 89 GLY A N 1
ATOM 647 C CA . GLY A 1 89 ? -28.559 -15.849 16.584 1.00 95.12 89 GLY A CA 1
ATOM 648 C C . GLY A 1 89 ? -27.825 -17.099 17.075 1.00 95.12 89 GLY A C 1
ATOM 649 O O . GLY A 1 89 ? -28.467 -18.066 17.478 1.00 95.12 89 GLY A O 1
ATOM 650 N N . LYS A 1 90 ? -26.486 -17.121 17.015 1.00 96.94 90 LYS A N 1
ATOM 651 C CA . LYS A 1 90 ? -25.683 -18.249 17.522 1.00 96.94 90 LYS A CA 1
ATOM 652 C C . LYS A 1 90 ? -25.546 -18.231 19.045 1.00 96.94 90 LYS A C 1
ATOM 654 O O . LYS A 1 90 ? -25.211 -19.252 19.635 1.00 96.94 90 LYS A O 1
ATOM 659 N N . THR A 1 91 ? -25.749 -17.068 19.654 1.00 95.00 91 THR A N 1
ATOM 660 C CA . THR A 1 91 ? -25.708 -16.817 21.097 1.00 95.00 91 THR A CA 1
ATOM 661 C C . THR A 1 91 ? -26.542 -15.574 21.417 1.00 95.00 91 THR A C 1
ATOM 663 O O . THR A 1 91 ? -27.036 -14.916 20.499 1.00 95.00 91 THR A O 1
ATOM 666 N N . ILE A 1 92 ? -26.707 -15.263 22.700 1.00 94.12 92 ILE A N 1
ATOM 667 C CA . ILE A 1 92 ? -27.429 -14.097 23.208 1.00 94.12 92 ILE A CA 1
ATOM 668 C C . ILE A 1 92 ? -26.497 -13.241 24.076 1.00 94.12 92 ILE A C 1
ATOM 670 O O . ILE A 1 92 ? -25.526 -13.739 24.639 1.00 94.12 92 ILE A O 1
ATOM 674 N N . ILE A 1 93 ? -26.789 -11.945 24.203 1.00 94.06 93 ILE A N 1
ATOM 675 C CA . ILE A 1 93 ? -25.945 -11.003 24.962 1.00 94.06 93 ILE A CA 1
ATOM 676 C C . ILE A 1 93 ? -25.707 -11.441 26.421 1.00 94.06 93 ILE A C 1
ATOM 678 O O . ILE A 1 93 ? -24.554 -11.370 26.856 1.00 94.06 93 ILE A O 1
ATOM 682 N N . PRO A 1 94 ? -26.713 -11.951 27.170 1.00 95.19 94 PRO A N 1
ATOM 683 C CA . PRO A 1 94 ? -26.501 -12.389 28.549 1.00 95.19 94 PRO A CA 1
ATOM 684 C C . PRO A 1 94 ? -25.394 -13.438 28.714 1.00 95.19 94 PRO A C 1
ATOM 686 O O . PRO A 1 94 ? -24.660 -13.372 29.700 1.00 95.19 94 PRO A O 1
ATOM 689 N N . ASP A 1 95 ? -25.214 -14.338 27.737 1.00 94.94 95 ASP A N 1
ATOM 690 C CA . ASP A 1 95 ? -24.166 -15.372 27.763 1.00 94.94 95 ASP A CA 1
ATOM 691 C C . ASP A 1 95 ? -22.754 -14.757 27.777 1.00 94.94 95 ASP A C 1
ATOM 693 O O . ASP A 1 95 ? -21.822 -15.330 28.337 1.00 94.94 95 ASP A O 1
ATOM 697 N N . TYR A 1 96 ? -22.593 -13.568 27.186 1.00 96.00 96 TYR A N 1
ATOM 698 C CA . TYR A 1 96 ? -21.319 -12.854 27.059 1.00 96.00 96 TYR A CA 1
ATOM 699 C C . TYR A 1 96 ? -21.225 -11.614 27.954 1.00 96.00 96 TYR A C 1
ATOM 701 O O . TYR A 1 96 ? -20.252 -10.864 27.864 1.00 96.00 96 TYR A O 1
ATOM 709 N N . ALA A 1 97 ? -22.189 -11.383 28.849 1.00 95.56 97 ALA A N 1
ATOM 710 C CA . ALA A 1 97 ? -22.254 -10.140 29.611 1.00 95.56 97 ALA A CA 1
ATOM 711 C C . ALA A 1 97 ? -21.009 -9.890 30.474 1.00 95.56 97 ALA A C 1
ATOM 713 O O . ALA A 1 97 ? -20.503 -8.769 30.514 1.00 95.56 97 ALA A O 1
ATOM 714 N N . ALA A 1 98 ? -20.474 -10.934 31.114 1.00 95.69 98 ALA A N 1
ATOM 715 C CA . ALA A 1 98 ? -19.240 -10.836 31.893 1.00 95.69 98 ALA A CA 1
ATOM 716 C C . ALA A 1 98 ? -18.034 -10.451 31.020 1.00 95.69 98 ALA A C 1
ATOM 718 O O . ALA A 1 98 ? -17.237 -9.598 31.410 1.00 95.69 98 ALA A O 1
ATOM 719 N N . TYR A 1 99 ? -17.935 -11.042 29.825 1.00 95.25 99 TYR A N 1
ATOM 720 C CA . TYR A 1 99 ? -16.879 -10.728 28.868 1.00 95.25 99 TYR A CA 1
ATOM 721 C C . TYR A 1 99 ? -16.979 -9.276 28.387 1.00 95.25 99 TYR A C 1
ATOM 723 O O . TYR A 1 99 ? -15.993 -8.553 28.461 1.00 95.25 99 TYR A O 1
ATOM 731 N N . ILE A 1 100 ? -18.172 -8.812 27.993 1.00 95.88 100 ILE A N 1
ATOM 732 C CA . ILE A 1 100 ? -18.395 -7.426 27.543 1.00 95.88 100 ILE A CA 1
ATOM 733 C C . ILE A 1 100 ? -17.991 -6.423 28.633 1.00 95.88 100 ILE A C 1
ATOM 735 O O . ILE A 1 100 ? -17.347 -5.418 28.334 1.00 95.88 100 ILE A O 1
ATOM 739 N N . VAL A 1 101 ? -18.320 -6.701 29.902 1.00 96.56 101 VAL A N 1
ATOM 740 C CA . VAL A 1 101 ? -17.895 -5.862 31.036 1.00 96.56 101 VAL A CA 1
ATOM 741 C C . VAL A 1 101 ? -16.371 -5.840 31.168 1.00 96.56 101 VAL A C 1
ATOM 743 O O . VAL A 1 101 ? -15.798 -4.764 31.299 1.00 96.56 101 VAL A O 1
ATOM 746 N N . THR A 1 102 ? -15.706 -6.996 31.079 1.00 96.12 102 THR A N 1
ATOM 747 C CA . THR A 1 102 ? -14.235 -7.068 31.144 1.00 96.12 102 THR A CA 1
ATOM 748 C C . THR A 1 102 ? -13.571 -6.330 29.980 1.00 96.12 102 THR A C 1
ATOM 750 O O . THR A 1 102 ? -12.672 -5.527 30.207 1.00 96.12 102 THR A O 1
ATOM 753 N N . THR A 1 103 ? -14.030 -6.532 28.743 1.00 95.44 103 THR A N 1
ATOM 754 C CA . THR A 1 103 ? -13.506 -5.817 27.569 1.00 95.44 103 THR A CA 1
ATOM 755 C C . THR A 1 103 ? -13.717 -4.311 27.697 1.00 95.44 103 THR A C 1
ATOM 757 O O . THR A 1 103 ? -12.814 -3.540 27.386 1.00 95.44 103 THR A O 1
ATOM 760 N N . LYS A 1 104 ? -14.860 -3.864 28.232 1.00 96.81 104 LYS A N 1
ATOM 761 C CA . LYS A 1 104 ? -15.093 -2.445 28.525 1.00 96.81 104 LYS A CA 1
ATOM 762 C C . LYS A 1 104 ? -14.075 -1.883 29.521 1.00 96.81 104 LYS A C 1
ATOM 764 O O . LYS A 1 104 ? -13.542 -0.803 29.286 1.00 96.81 104 LYS A O 1
ATOM 769 N N . GLU A 1 105 ? -13.812 -2.593 30.617 1.00 96.88 105 GLU A N 1
ATOM 770 C CA . GLU A 1 105 ? -12.817 -2.187 31.621 1.00 96.88 105 GLU A CA 1
ATOM 771 C C . GLU A 1 105 ? -11.403 -2.131 31.019 1.00 96.88 105 GLU A C 1
ATOM 773 O O . GLU A 1 105 ? -10.716 -1.121 31.172 1.00 96.88 105 GLU A O 1
ATOM 778 N N . ASN A 1 106 ? -11.006 -3.154 30.253 1.00 95.25 106 ASN A N 1
ATOM 779 C CA . ASN A 1 106 ? -9.715 -3.194 29.559 1.00 95.25 106 ASN A CA 1
ATOM 780 C C . ASN A 1 106 ? -9.552 -2.014 28.590 1.00 95.25 106 ASN A C 1
ATOM 782 O O . ASN A 1 106 ? -8.530 -1.328 28.605 1.00 95.25 106 ASN A O 1
ATOM 786 N N . LEU A 1 107 ? -10.567 -1.754 27.760 1.00 95.50 107 LEU A N 1
ATOM 787 C CA . LEU A 1 107 ? -10.568 -0.638 26.815 1.00 95.50 107 LEU A CA 1
ATOM 788 C C . LEU A 1 107 ? -10.475 0.704 27.543 1.00 95.50 107 LEU A C 1
ATOM 790 O O . LEU A 1 107 ? -9.696 1.560 27.132 1.00 95.50 107 LEU A O 1
ATOM 794 N N . HIS A 1 108 ? -11.198 0.879 28.650 1.00 96.81 108 HIS A N 1
ATOM 795 C CA . HIS A 1 108 ? -11.121 2.090 29.465 1.00 96.81 108 HIS A CA 1
ATOM 796 C C . HIS A 1 108 ? -9.701 2.331 30.010 1.00 96.81 108 HIS A C 1
ATOM 798 O O . HIS A 1 108 ? -9.168 3.441 29.901 1.00 96.81 108 HIS A O 1
ATOM 804 N N . ASP A 1 109 ? -9.055 1.289 30.540 1.00 95.06 109 ASP A N 1
ATOM 805 C CA . ASP A 1 109 ? -7.682 1.360 31.048 1.00 95.06 109 ASP A CA 1
ATOM 806 C C . ASP A 1 109 ? -6.670 1.688 29.936 1.00 95.06 109 ASP A C 1
ATOM 808 O O . ASP A 1 109 ? -5.801 2.548 30.113 1.00 95.06 109 ASP A O 1
ATOM 812 N N . LEU A 1 110 ? -6.805 1.072 28.758 1.00 94.50 110 LEU A N 1
ATOM 813 C CA . LEU A 1 110 ? -5.953 1.361 27.599 1.00 94.50 110 LEU A CA 1
ATOM 814 C C . LEU A 1 110 ? -6.168 2.787 27.069 1.00 94.50 110 LEU A C 1
ATOM 816 O O . LEU A 1 110 ? -5.208 3.491 26.746 1.00 94.50 110 LEU A O 1
ATOM 820 N N . MET A 1 111 ? -7.414 3.260 27.036 1.00 96.00 111 MET A N 1
ATOM 821 C CA . MET A 1 111 ? -7.748 4.623 26.619 1.00 96.00 111 MET A CA 1
ATOM 822 C C . MET A 1 111 ? -7.164 5.672 27.565 1.00 96.00 111 MET A C 1
ATOM 824 O O . MET A 1 111 ? -6.743 6.746 27.124 1.00 96.00 111 MET A O 1
ATOM 828 N N . LYS A 1 112 ? -7.047 5.364 28.860 1.00 95.62 112 LYS A N 1
ATOM 829 C CA . LYS A 1 112 ? -6.326 6.222 29.803 1.00 95.62 112 LYS A CA 1
ATOM 830 C C . LYS A 1 112 ? -4.853 6.381 29.411 1.00 95.62 112 LYS A C 1
ATOM 832 O O . LYS A 1 112 ? -4.363 7.508 29.400 1.00 95.62 112 LYS A O 1
ATOM 837 N N . ILE A 1 113 ? -4.178 5.299 29.014 1.00 93.62 113 ILE A N 1
ATOM 838 C CA . ILE A 1 113 ? -2.785 5.344 28.534 1.00 93.62 113 ILE A CA 1
ATOM 839 C C . ILE A 1 113 ? -2.681 6.235 27.288 1.00 93.62 113 ILE A C 1
ATOM 841 O O . ILE A 1 113 ? -1.851 7.145 27.240 1.00 93.62 113 ILE A O 1
ATOM 845 N N . VAL A 1 114 ? -3.565 6.045 26.301 1.00 94.00 114 VAL A N 1
ATOM 846 C CA . VAL A 1 114 ? -3.612 6.880 25.083 1.00 94.00 114 VAL A CA 1
ATOM 847 C C . VAL A 1 114 ? -3.775 8.366 25.434 1.00 94.00 114 VAL A C 1
ATOM 849 O O . VAL A 1 114 ? -3.080 9.229 24.884 1.00 94.00 114 VAL A O 1
ATOM 852 N N . ASN A 1 115 ? -4.645 8.674 26.397 1.00 94.31 115 ASN A N 1
ATOM 853 C CA . ASN A 1 115 ? -4.876 10.035 26.869 1.00 94.31 115 ASN A CA 1
ATOM 854 C C . ASN A 1 115 ? -3.661 10.642 27.570 1.00 94.31 115 ASN A C 1
ATOM 856 O O . ASN A 1 115 ? -3.324 11.799 27.298 1.00 94.31 115 ASN A O 1
ATOM 860 N N . GLU A 1 116 ? -2.967 9.871 28.405 1.00 93.19 116 GLU A N 1
ATOM 861 C CA . GLU A 1 116 ? -1.727 10.298 29.057 1.00 93.19 116 GLU A CA 1
ATOM 862 C C . GLU A 1 116 ? -0.660 10.691 28.022 1.00 93.19 116 GLU A C 1
ATOM 864 O O . GLU A 1 116 ? -0.052 11.758 28.144 1.00 93.19 116 GLU A O 1
ATOM 869 N N . PHE A 1 117 ? -0.497 9.913 26.944 1.00 91.06 117 PHE A N 1
ATOM 870 C CA . PHE A 1 117 ? 0.406 10.262 25.839 1.00 91.06 117 PHE A CA 1
ATOM 871 C C . PHE A 1 117 ? -0.033 11.520 25.079 1.00 91.06 117 PHE A C 1
ATOM 873 O O . PHE A 1 117 ? 0.807 12.337 24.691 1.00 91.06 117 PHE A O 1
ATOM 880 N N . SER A 1 118 ? -1.338 11.709 24.872 1.00 90.56 118 SER A N 1
ATOM 881 C CA . SER A 1 118 ? -1.878 12.891 24.185 1.00 90.56 118 SER A CA 1
ATOM 882 C C . SER A 1 118 ? -1.637 14.195 24.960 1.00 90.56 118 SER A C 1
ATOM 884 O O . SER A 1 118 ? -1.402 15.247 24.355 1.00 90.56 118 SER A O 1
ATOM 886 N N . ALA A 1 119 ? -1.622 14.105 26.295 1.00 92.50 119 ALA A N 1
ATOM 887 C CA . ALA A 1 119 ? -1.388 15.215 27.209 1.00 92.50 119 ALA A CA 1
ATOM 888 C C . ALA A 1 119 ? 0.095 15.617 27.311 1.00 92.50 119 ALA A C 1
ATOM 890 O O . ALA A 1 119 ? 0.411 16.677 27.859 1.00 92.50 119 ALA A O 1
ATOM 891 N N . LEU A 1 120 ? 1.019 14.809 26.774 1.00 91.44 120 LEU A N 1
ATOM 892 C CA . LEU A 1 120 ? 2.441 15.132 26.792 1.00 91.44 120 LEU A CA 1
ATOM 893 C C . LEU A 1 120 ? 2.753 16.410 25.981 1.00 91.44 120 LEU A C 1
ATOM 895 O O . LEU A 1 120 ? 2.110 16.709 24.963 1.00 91.44 120 LEU A O 1
ATOM 899 N N . PRO A 1 121 ? 3.800 17.162 26.370 1.00 91.81 121 PRO A N 1
ATOM 900 C CA . PRO A 1 121 ? 4.368 18.222 25.542 1.00 91.81 121 PRO A CA 1
ATOM 901 C C . PRO A 1 121 ? 4.683 17.739 24.116 1.00 91.81 121 PRO A C 1
ATOM 903 O O . PRO A 1 121 ? 5.033 16.577 23.907 1.00 91.81 121 PRO A O 1
ATOM 906 N N . LYS A 1 122 ? 4.540 18.619 23.113 1.00 91.31 122 LYS A N 1
ATOM 907 C CA . LYS A 1 122 ? 4.670 18.259 21.684 1.00 91.31 122 LYS A CA 1
ATOM 908 C C . LYS A 1 122 ? 6.022 17.616 21.347 1.00 91.31 122 LYS A C 1
ATOM 910 O O . LYS A 1 122 ? 6.073 16.729 20.507 1.00 91.31 122 LYS A O 1
ATOM 915 N N . ASP A 1 123 ? 7.093 18.045 22.006 1.00 90.19 123 ASP A N 1
ATOM 916 C CA . ASP A 1 123 ? 8.463 17.539 21.856 1.00 90.19 123 ASP A CA 1
ATOM 917 C C . ASP A 1 123 ? 8.677 16.136 22.446 1.00 90.19 123 ASP A C 1
ATOM 919 O O . ASP A 1 123 ? 9.659 15.480 22.111 1.00 90.19 123 ASP A O 1
ATOM 923 N N . ARG A 1 124 ? 7.763 15.665 23.302 1.00 89.06 124 ARG A N 1
ATOM 924 C CA . ARG A 1 124 ? 7.820 14.338 23.933 1.00 89.06 124 ARG A CA 1
ATOM 925 C C . ARG A 1 124 ? 6.855 13.325 23.329 1.00 89.06 124 ARG A C 1
ATOM 927 O O . ARG A 1 124 ? 6.887 12.160 23.713 1.00 89.06 124 ARG A O 1
ATOM 934 N N . ARG A 1 125 ? 5.977 13.756 22.422 1.00 88.81 125 ARG A N 1
ATOM 935 C CA . ARG A 1 125 ? 5.034 12.861 21.749 1.00 88.81 125 ARG A CA 1
ATOM 936 C C . ARG A 1 125 ? 5.732 12.080 20.634 1.00 88.81 125 ARG A C 1
ATOM 938 O O . ARG A 1 125 ? 6.571 12.657 19.939 1.00 88.81 125 ARG A O 1
ATOM 945 N N . PRO A 1 126 ? 5.343 10.813 20.397 1.00 86.06 126 PRO A N 1
ATOM 946 C CA . PRO A 1 126 ? 5.669 10.128 19.150 1.00 86.06 126 PRO A CA 1
ATOM 947 C C . PRO A 1 126 ? 5.287 11.007 17.953 1.00 86.06 126 PRO A C 1
ATOM 949 O O . PRO A 1 126 ? 4.262 11.695 17.993 1.00 86.06 126 PRO A O 1
ATOM 952 N N . ARG A 1 127 ? 6.109 11.024 16.899 1.00 82.94 127 ARG A N 1
ATOM 953 C CA . ARG A 1 127 ? 5.948 11.941 15.754 1.00 82.94 127 ARG A CA 1
ATOM 954 C C . ARG A 1 127 ? 4.566 11.805 15.110 1.00 82.94 127 ARG A C 1
ATOM 956 O O . ARG A 1 127 ? 3.942 12.805 14.760 1.00 82.94 127 ARG A O 1
ATOM 963 N N . GLU A 1 128 ? 4.087 10.575 14.996 1.00 81.81 128 GLU A N 1
ATOM 964 C CA . GLU A 1 128 ? 2.791 10.197 14.445 1.00 81.81 128 GLU A CA 1
ATOM 965 C C . GLU A 1 128 ? 1.651 10.791 15.282 1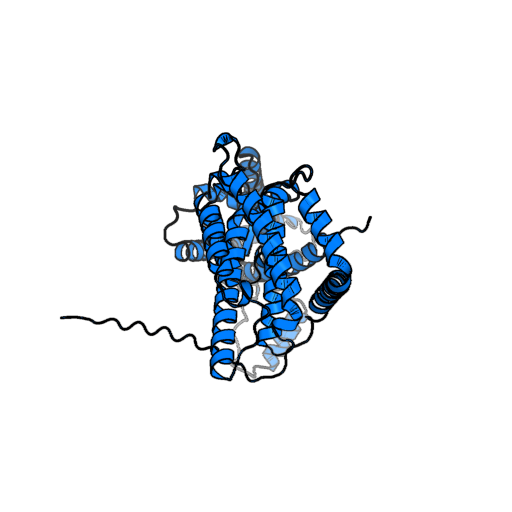.00 81.81 128 GLU A C 1
ATOM 967 O O . GLU A 1 128 ? 0.747 11.414 14.731 1.00 81.81 128 GLU A O 1
ATOM 972 N N . ALA A 1 129 ? 1.738 10.701 16.612 1.00 84.62 129 ALA A N 1
ATOM 973 C CA . ALA A 1 129 ? 0.760 11.272 17.538 1.00 84.62 129 ALA A CA 1
ATOM 974 C C . ALA A 1 129 ? 0.826 12.808 17.603 1.00 84.62 129 ALA A C 1
ATOM 976 O O . ALA A 1 129 ? -0.200 13.481 17.701 1.00 84.62 129 ALA A O 1
ATOM 977 N N . ALA A 1 130 ? 2.027 13.388 17.522 1.00 87.00 130 ALA A N 1
ATOM 978 C CA . ALA A 1 130 ? 2.229 14.836 17.536 1.00 87.00 130 ALA A CA 1
ATOM 979 C C . ALA A 1 130 ? 1.555 15.533 16.343 1.00 87.00 130 ALA A C 1
ATOM 981 O O . ALA A 1 130 ? 1.090 16.666 16.480 1.00 87.00 130 ALA A O 1
ATOM 982 N N . ASN A 1 131 ? 1.488 14.846 15.200 1.00 86.44 131 ASN A N 1
ATOM 983 C CA . ASN A 1 131 ? 0.867 15.344 13.974 1.00 86.44 131 ASN A CA 1
ATOM 984 C C . ASN A 1 131 ? -0.629 14.997 13.862 1.00 86.44 131 ASN A C 1
ATOM 986 O O . ASN A 1 131 ? -1.310 15.576 13.025 1.00 86.44 131 ASN A O 1
ATOM 990 N N . ASN A 1 132 ? -1.146 14.102 14.712 1.00 90.19 132 ASN A N 1
ATOM 991 C CA . ASN A 1 132 ? -2.505 13.555 14.620 1.00 90.19 132 ASN A CA 1
ATOM 992 C C . ASN A 1 132 ? -3.276 13.648 15.950 1.00 90.19 132 ASN A C 1
ATOM 994 O O . ASN A 1 132 ? -3.973 12.723 16.361 1.00 90.19 132 ASN A O 1
ATOM 998 N N . VAL A 1 133 ? -3.166 14.783 16.644 1.00 92.62 133 VAL A N 1
ATOM 999 C CA . VAL A 1 133 ? -3.874 15.025 17.920 1.00 92.62 133 VAL A CA 1
ATOM 1000 C C . VAL A 1 133 ? -5.392 14.910 17.759 1.00 92.62 133 VAL A C 1
ATOM 1002 O O . VAL A 1 133 ? -6.083 14.394 18.636 1.00 92.62 133 VAL A O 1
ATOM 1005 N N . ASP A 1 134 ? -5.906 15.357 16.615 1.00 95.38 134 ASP A N 1
ATOM 1006 C CA . ASP A 1 134 ? -7.329 15.294 16.296 1.00 95.38 134 ASP A CA 1
ATOM 1007 C C . ASP A 1 134 ? -7.810 13.850 16.171 1.00 95.38 134 ASP A C 1
ATOM 1009 O O . ASP A 1 134 ? -8.875 13.522 16.685 1.00 95.38 134 ASP A O 1
ATOM 1013 N N . THR A 1 135 ? -6.990 12.968 15.596 1.00 96.06 135 THR A N 1
ATOM 1014 C CA . THR A 1 135 ? -7.253 11.525 15.524 1.00 96.06 135 THR A CA 1
ATOM 1015 C C . THR A 1 135 ? -7.422 10.922 16.914 1.00 96.06 135 THR A C 1
ATOM 1017 O O . THR A 1 135 ? -8.401 10.227 17.156 1.00 96.06 135 THR A O 1
ATOM 1020 N N . ILE A 1 136 ? -6.537 11.243 17.866 1.00 95.62 136 ILE A N 1
ATOM 1021 C CA . ILE A 1 136 ? -6.655 10.746 19.250 1.00 95.62 136 ILE A CA 1
ATOM 1022 C C . ILE A 1 136 ? -7.955 11.233 19.899 1.00 95.62 136 ILE A C 1
ATOM 1024 O O . ILE A 1 136 ? -8.673 10.467 20.536 1.00 95.62 136 ILE A O 1
ATOM 1028 N N . ARG A 1 137 ? -8.307 12.504 19.694 1.00 96.62 137 ARG A N 1
ATOM 1029 C CA . ARG A 1 137 ? -9.586 13.050 20.160 1.00 96.62 137 ARG A CA 1
ATOM 1030 C C . ARG A 1 137 ? -10.784 12.342 19.519 1.00 96.62 137 ARG A C 1
ATOM 1032 O O . ARG A 1 137 ? -11.766 12.093 20.209 1.00 96.62 137 ARG A O 1
ATOM 1039 N N . HIS A 1 138 ? -10.712 11.986 18.238 1.00 97.50 138 HIS A N 1
ATOM 1040 C CA . HIS A 1 138 ? -11.753 11.195 17.580 1.00 97.50 138 HIS A CA 1
ATOM 1041 C C . HIS A 1 138 ? -11.871 9.782 18.159 1.00 97.50 138 HIS A C 1
ATOM 1043 O O . HIS A 1 138 ? -12.993 9.336 18.375 1.00 97.50 138 HIS A O 1
ATOM 1049 N N . ILE A 1 139 ? -10.751 9.119 18.465 1.00 97.75 139 ILE A N 1
ATOM 1050 C CA . ILE A 1 139 ? -10.734 7.808 19.137 1.00 97.75 139 ILE A CA 1
ATOM 1051 C C . ILE A 1 139 ? -11.454 7.903 20.492 1.00 97.75 139 ILE A C 1
ATOM 1053 O O . ILE A 1 139 ? -12.360 7.117 20.750 1.00 97.75 139 ILE A O 1
ATOM 1057 N N . ASN A 1 140 ? -11.130 8.907 21.316 1.00 97.31 140 ASN A N 1
ATOM 1058 C CA . ASN A 1 140 ? -11.813 9.135 22.597 1.00 97.31 140 ASN A CA 1
ATOM 1059 C C . ASN A 1 140 ? -13.315 9.367 22.435 1.00 97.31 140 ASN A C 1
ATOM 1061 O O . ASN A 1 140 ? -14.111 8.706 23.091 1.00 97.31 140 ASN A O 1
ATOM 1065 N N . ASN A 1 141 ? -13.707 10.266 21.531 1.00 98.00 141 ASN A N 1
ATOM 1066 C CA . ASN A 1 141 ? -15.118 10.581 21.321 1.00 98.00 141 ASN A CA 1
ATOM 1067 C C . ASN A 1 141 ? -15.916 9.357 20.842 1.00 98.00 141 ASN A C 1
ATOM 1069 O O . ASN A 1 141 ? -17.062 9.181 21.246 1.00 98.00 141 ASN A O 1
ATOM 1073 N N . LEU A 1 142 ? -15.337 8.530 19.966 1.00 98.19 142 LEU A N 1
ATOM 1074 C CA . LEU A 1 142 ? -15.964 7.291 19.498 1.00 98.19 142 LEU A CA 1
ATOM 1075 C C . LEU A 1 142 ? -16.115 6.283 20.641 1.00 98.19 142 LEU A C 1
ATOM 1077 O O . LEU A 1 142 ? -17.186 5.702 20.792 1.00 98.19 142 LEU A O 1
ATOM 1081 N N . TRP A 1 143 ? -15.082 6.124 21.473 1.00 97.94 143 TRP A N 1
ATOM 1082 C CA . TRP A 1 143 ? -15.147 5.262 22.651 1.00 97.94 143 TRP A CA 1
ATOM 1083 C C . TRP A 1 143 ? -16.229 5.712 23.641 1.00 97.94 143 TRP A C 1
ATOM 1085 O O . TRP A 1 143 ? -17.076 4.909 24.026 1.00 97.94 143 TRP A O 1
ATOM 1095 N N . GLU A 1 144 ? -16.272 7.001 23.988 1.00 97.12 144 GLU A N 1
ATOM 1096 C CA . GLU A 1 144 ? -17.310 7.556 24.866 1.00 97.12 144 GLU A CA 1
ATOM 1097 C C . GLU A 1 144 ? -18.715 7.286 24.310 1.00 97.12 144 GLU A C 1
ATOM 1099 O O . GLU A 1 144 ? -19.609 6.878 25.046 1.00 97.12 144 GLU A O 1
ATOM 1104 N N . GLN A 1 145 ? -18.922 7.448 22.998 1.00 97.31 145 GLN A N 1
ATOM 1105 C CA . GLN A 1 145 ? -20.206 7.135 22.361 1.00 97.31 145 GLN A CA 1
ATOM 1106 C C . GLN A 1 145 ? -20.572 5.648 22.466 1.00 97.31 145 GLN A C 1
ATOM 1108 O O . GLN A 1 145 ? -21.738 5.334 22.715 1.00 97.31 145 GLN A O 1
ATOM 1113 N N . MET A 1 146 ? -19.601 4.745 22.303 1.00 97.56 146 MET A N 1
ATOM 1114 C CA . MET A 1 146 ? -19.812 3.304 22.461 1.00 97.56 146 MET A CA 1
ATOM 1115 C C . MET A 1 146 ? -20.169 2.933 23.906 1.00 97.56 146 MET A C 1
ATOM 1117 O O . MET A 1 146 ? -21.045 2.093 24.116 1.00 97.56 146 MET A O 1
ATOM 1121 N N . GLU A 1 147 ? -19.554 3.577 24.906 1.00 96.94 147 GLU A N 1
ATOM 1122 C CA . GLU A 1 147 ? -19.845 3.330 26.328 1.00 96.94 147 GLU A CA 1
ATOM 1123 C C . GLU A 1 147 ? -21.309 3.621 26.701 1.00 96.94 147 GLU A C 1
ATOM 1125 O O . GLU A 1 147 ? -21.838 2.994 27.625 1.00 96.94 147 GLU A O 1
ATOM 1130 N N . PHE A 1 148 ? -21.974 4.533 25.980 1.00 96.12 148 PHE A N 1
ATOM 1131 C CA . PHE A 1 148 ? -23.393 4.855 26.166 1.00 96.12 148 PHE A CA 1
ATOM 1132 C C . PHE A 1 148 ? -24.354 3.900 25.447 1.00 96.12 148 PHE A C 1
ATOM 1134 O O . PHE A 1 148 ? -25.566 3.985 25.665 1.00 96.12 148 PHE A O 1
ATOM 1141 N N . SER A 1 149 ? -23.860 2.987 24.606 1.00 96.31 149 SER A N 1
ATOM 1142 C CA . SER A 1 149 ? -24.716 1.984 23.974 1.00 96.31 149 SER A CA 1
ATOM 1143 C C . SER A 1 149 ? -25.335 1.067 25.036 1.00 96.31 149 SER A C 1
ATOM 1145 O O . SER A 1 149 ? -24.600 0.541 25.878 1.00 96.31 149 SER A O 1
ATOM 1147 N N . PRO A 1 150 ? -26.656 0.795 25.004 1.00 95.38 150 PRO A N 1
ATOM 1148 C CA . PRO A 1 150 ? -27.299 -0.085 25.980 1.00 95.38 150 PRO A CA 1
ATOM 1149 C C . PRO A 1 150 ? -26.658 -1.473 26.078 1.00 95.38 150 PRO A C 1
ATOM 1151 O O . PRO A 1 150 ? -26.617 -2.043 27.167 1.00 95.38 150 PRO A O 1
ATOM 1154 N N . LEU A 1 151 ? -26.105 -1.984 24.972 1.00 94.81 151 LEU A N 1
ATOM 1155 C CA . LEU A 1 151 ? -25.480 -3.310 24.927 1.00 94.81 151 LEU A CA 1
ATOM 1156 C C . LEU A 1 151 ? -24.123 -3.346 25.647 1.00 94.81 151 LEU A C 1
ATOM 1158 O O . LEU A 1 151 ? -23.721 -4.397 26.127 1.00 94.81 151 LEU A O 1
ATOM 1162 N N . ILE A 1 152 ? -23.435 -2.204 25.761 1.00 95.94 152 ILE A N 1
ATOM 1163 C CA . ILE A 1 152 ? -22.163 -2.067 26.491 1.00 95.94 152 ILE A CA 1
ATOM 1164 C C . ILE A 1 152 ? -22.405 -1.603 27.930 1.00 95.94 152 ILE A C 1
ATOM 1166 O O . ILE A 1 152 ? -21.732 -2.042 28.862 1.00 95.94 152 ILE A O 1
ATOM 1170 N N . ALA A 1 153 ? -23.377 -0.713 28.139 1.00 95.25 153 ALA A N 1
ATOM 1171 C CA . ALA A 1 153 ? -23.726 -0.203 29.459 1.00 95.25 153 ALA A CA 1
ATOM 1172 C C . ALA A 1 153 ? -24.382 -1.279 30.340 1.00 95.25 153 ALA A C 1
ATOM 1174 O O . ALA A 1 153 ? -24.100 -1.349 31.539 1.00 95.25 153 ALA A O 1
ATOM 1175 N N . HIS A 1 154 ? -25.247 -2.113 29.753 1.00 95.19 154 HIS A N 1
ATOM 1176 C CA . HIS A 1 154 ? -26.081 -3.076 30.471 1.00 95.19 154 HIS A CA 1
ATOM 1177 C C . HIS A 1 154 ? -26.208 -4.424 29.727 1.00 95.19 154 HIS A C 1
ATOM 1179 O O . HIS A 1 154 ? -27.325 -4.850 29.426 1.00 95.19 154 HIS A O 1
ATOM 1185 N N . PRO A 1 155 ? -25.100 -5.149 29.474 1.00 93.25 155 PRO A N 1
ATOM 1186 C CA . PRO A 1 155 ? -25.116 -6.360 28.645 1.00 93.25 155 PRO A CA 1
ATOM 1187 C C . PRO A 1 155 ? -25.941 -7.528 29.224 1.00 93.25 155 PRO A C 1
ATOM 1189 O O . PRO A 1 155 ? -26.281 -8.463 28.513 1.00 93.25 155 PRO A O 1
ATOM 1192 N N . GLY A 1 156 ? -26.287 -7.505 30.515 1.00 90.50 156 GLY A N 1
ATOM 1193 C CA . GLY A 1 156 ? -27.072 -8.569 31.158 1.00 90.50 156 GLY A CA 1
ATOM 1194 C C . GLY A 1 156 ? -28.595 -8.411 31.073 1.00 90.50 156 GLY A C 1
ATOM 1195 O O . GLY A 1 156 ? -29.315 -9.215 31.662 1.00 90.50 156 GLY A O 1
ATOM 1196 N N . VAL A 1 157 ? -29.110 -7.357 30.432 1.00 89.19 157 VAL A N 1
ATOM 1197 C CA . VAL A 1 157 ? -30.555 -7.084 30.401 1.00 89.19 157 VAL A CA 1
ATOM 1198 C C . VAL A 1 157 ? -31.190 -7.745 29.181 1.00 89.19 157 VAL A C 1
ATOM 1200 O O . VAL A 1 157 ? -30.960 -7.319 28.054 1.00 89.19 157 VAL A O 1
ATOM 1203 N N . GLU A 1 158 ? -32.027 -8.759 29.412 1.00 85.25 158 GLU A N 1
ATOM 1204 C CA . GLU A 1 158 ? -32.773 -9.422 28.339 1.00 85.25 158 GLU A CA 1
ATOM 1205 C C . GLU A 1 158 ? -33.851 -8.509 27.710 1.00 85.25 158 GLU A C 1
ATOM 1207 O O . GLU A 1 158 ? -34.565 -7.804 28.441 1.00 85.25 158 GLU A O 1
ATOM 1212 N N . PRO A 1 159 ? -34.037 -8.560 26.375 1.00 82.44 159 PRO A N 1
ATOM 1213 C CA . PRO A 1 159 ? -35.127 -7.871 25.684 1.00 82.44 159 PRO A CA 1
ATOM 1214 C C . PRO A 1 159 ? -36.492 -8.399 26.153 1.00 82.44 159 PRO A C 1
ATOM 1216 O O . PRO A 1 159 ? -36.743 -9.604 26.132 1.00 82.44 159 PRO A O 1
ATOM 1219 N N . LYS A 1 160 ? -37.432 -7.522 26.523 1.00 84.31 160 LYS A N 1
ATOM 1220 C CA . LYS A 1 160 ? -38.779 -7.907 26.985 1.00 84.31 160 LYS A CA 1
ATOM 1221 C C . LYS A 1 160 ? -39.809 -7.789 25.857 1.00 84.31 160 LYS A C 1
ATOM 1223 O O . LYS A 1 160 ? -40.855 -7.162 26.009 1.00 84.31 160 LYS A O 1
ATOM 1228 N N . GLY A 1 161 ? -39.541 -8.449 24.729 1.00 81.75 161 GLY A N 1
ATOM 1229 C CA . GLY A 1 161 ? -40.489 -8.599 23.619 1.00 81.75 161 GLY A CA 1
ATOM 1230 C C . GLY A 1 161 ? -39.908 -8.285 22.240 1.00 81.75 161 GLY A C 1
ATOM 1231 O O . GLY A 1 161 ? -38.757 -7.887 22.095 1.00 81.75 161 GLY A O 1
ATOM 1232 N N . SER A 1 162 ? -40.722 -8.449 21.194 1.00 74.00 162 SER A N 1
ATOM 1233 C CA . SER A 1 162 ? -40.278 -8.307 19.796 1.00 74.00 162 SER A CA 1
ATOM 1234 C C . SER A 1 162 ? -39.840 -6.887 19.416 1.00 74.00 162 SER A C 1
ATOM 1236 O O . SER A 1 162 ? -38.936 -6.723 18.600 1.00 74.00 162 SER A O 1
ATOM 1238 N N . ALA A 1 163 ? -40.455 -5.859 20.010 1.00 73.81 163 ALA A N 1
ATOM 1239 C CA . ALA A 1 163 ? -40.051 -4.466 19.814 1.00 73.81 163 ALA A CA 1
ATOM 1240 C C . ALA A 1 163 ? -38.659 -4.176 20.404 1.00 73.81 163 ALA A C 1
ATOM 1242 O O . ALA A 1 163 ? -37.967 -3.282 19.920 1.00 73.81 163 ALA A O 1
ATOM 1243 N N . ASP A 1 164 ? -38.241 -4.939 21.416 1.00 86.50 164 ASP A N 1
ATOM 1244 C CA . ASP A 1 164 ? -36.920 -4.799 22.024 1.00 86.50 164 ASP A CA 1
ATOM 1245 C C . ASP A 1 164 ? -35.849 -5.501 21.180 1.00 86.50 164 ASP A C 1
ATOM 1247 O O . ASP A 1 164 ? -34.771 -4.944 21.009 1.00 86.50 164 ASP A O 1
ATOM 1251 N N . VAL A 1 165 ? -36.178 -6.627 20.534 1.00 89.38 165 VAL A N 1
ATOM 1252 C CA . VAL A 1 165 ? -35.269 -7.319 19.597 1.00 89.38 165 VAL A CA 1
ATOM 1253 C C . VAL A 1 165 ? -34.906 -6.436 18.397 1.00 89.38 165 VAL A C 1
ATOM 1255 O O . VAL A 1 165 ? -33.751 -6.378 17.988 1.00 89.38 165 VAL A O 1
ATOM 1258 N N . GLN A 1 166 ? -35.864 -5.698 17.825 1.00 92.56 166 GLN A N 1
ATOM 1259 C CA . GLN A 1 166 ? -35.560 -4.776 16.718 1.00 92.56 166 GLN A CA 1
ATOM 1260 C C . GLN A 1 166 ? -34.636 -3.629 17.147 1.00 92.56 166 GLN A C 1
ATOM 1262 O O . GLN A 1 166 ? -33.766 -3.218 16.381 1.00 92.56 166 GLN A O 1
ATOM 1267 N N . LYS A 1 167 ? -34.808 -3.116 18.37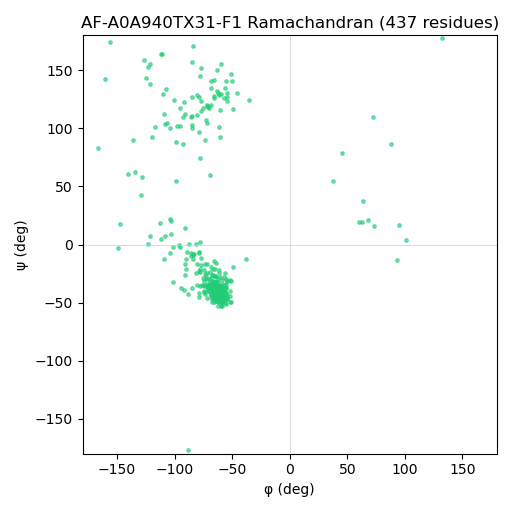1 1.00 94.19 167 LYS A N 1
ATOM 1268 C CA . LYS A 1 167 ? -33.915 -2.093 18.930 1.00 94.19 167 LYS A CA 1
ATOM 1269 C C . LYS A 1 167 ? -32.530 -2.656 19.217 1.00 94.19 167 LYS A C 1
ATOM 1271 O O . LYS A 1 167 ? -31.548 -1.979 18.953 1.00 94.19 167 LYS A O 1
ATOM 1276 N N . GLU A 1 168 ? -32.453 -3.880 19.723 1.00 93.62 168 GLU A N 1
ATOM 1277 C CA . GLU A 1 168 ? -31.194 -4.585 19.953 1.00 93.62 168 GLU A CA 1
ATOM 1278 C C . GLU A 1 168 ? -30.407 -4.749 18.651 1.00 93.62 168 GLU A C 1
ATOM 1280 O O . GLU A 1 168 ? -29.249 -4.347 18.601 1.00 93.62 168 GLU A O 1
ATOM 1285 N N . LEU A 1 169 ? -31.048 -5.215 17.571 1.00 94.81 169 LEU A N 1
ATOM 1286 C CA . LEU A 1 169 ? -30.426 -5.289 16.243 1.00 94.81 169 LEU A CA 1
ATOM 1287 C C . LEU A 1 169 ? -29.922 -3.921 15.767 1.00 94.81 169 LEU A C 1
ATOM 1289 O O . LEU A 1 169 ? -28.798 -3.810 15.288 1.00 94.81 169 LEU A O 1
ATOM 1293 N N . HIS A 1 170 ? -30.715 -2.866 15.960 1.00 95.75 170 HIS A N 1
ATOM 1294 C CA . HIS A 1 170 ? -30.284 -1.509 15.636 1.00 95.75 170 HIS A CA 1
ATOM 1295 C C . HIS A 1 170 ? -29.049 -1.071 16.445 1.00 95.75 170 HIS A C 1
ATOM 1297 O O . HIS A 1 170 ? -28.132 -0.478 15.883 1.00 95.75 170 HIS A O 1
ATOM 1303 N N . TYR A 1 171 ? -28.990 -1.380 17.744 1.00 96.00 171 TYR A N 1
ATOM 1304 C CA . TYR A 1 171 ? -27.819 -1.076 18.571 1.00 96.00 171 TYR A CA 1
ATOM 1305 C C . TYR A 1 171 ? -26.590 -1.907 18.193 1.00 96.00 171 TYR A C 1
ATOM 1307 O O . TYR A 1 171 ? -25.480 -1.384 18.271 1.00 96.00 171 TYR A O 1
ATOM 1315 N N . LEU A 1 172 ? -26.771 -3.161 17.765 1.00 96.31 172 LEU A N 1
ATOM 1316 C CA . LEU A 1 172 ? -25.686 -3.984 17.228 1.00 96.31 172 LEU A CA 1
ATOM 1317 C C . LEU A 1 172 ? -25.084 -3.336 15.978 1.00 96.31 172 LEU A C 1
ATOM 1319 O O . LEU A 1 172 ? -23.866 -3.229 15.883 1.00 96.31 172 LEU A O 1
ATOM 1323 N N . ASP A 1 173 ? -25.918 -2.853 15.056 1.00 96.88 173 ASP A N 1
ATOM 1324 C CA . ASP A 1 173 ? -25.452 -2.191 13.833 1.00 96.88 173 ASP A CA 1
ATOM 1325 C C . ASP A 1 173 ? -24.738 -0.864 14.118 1.00 96.88 173 ASP A C 1
ATOM 1327 O O . ASP A 1 173 ? -23.682 -0.603 13.544 1.00 96.88 173 ASP A O 1
ATOM 1331 N N . LEU A 1 174 ? -25.257 -0.060 15.054 1.00 97.31 174 LEU A N 1
ATOM 1332 C CA . LEU A 1 174 ? -24.592 1.173 15.486 1.00 97.31 174 LEU A CA 1
ATOM 1333 C C . LEU A 1 174 ? -23.229 0.902 16.136 1.00 97.31 174 LEU A C 1
ATOM 1335 O O . LEU A 1 174 ? -22.262 1.602 15.841 1.00 97.31 174 LEU A O 1
ATOM 1339 N N . LEU A 1 175 ? -23.138 -0.107 17.009 1.00 97.19 175 LEU A N 1
ATOM 1340 C CA . LEU A 1 175 ? -21.867 -0.485 17.631 1.00 97.19 175 LEU A CA 1
ATOM 1341 C C . LEU A 1 175 ? -20.860 -0.993 16.604 1.00 97.19 175 LEU A C 1
ATOM 1343 O O . LEU A 1 175 ? -19.693 -0.628 16.672 1.00 97.19 175 LEU A O 1
ATOM 1347 N N . ASP A 1 176 ? -21.301 -1.803 15.647 1.00 97.31 176 ASP A N 1
ATOM 1348 C CA . ASP A 1 176 ? -20.452 -2.335 14.582 1.00 97.31 176 ASP A CA 1
ATOM 1349 C C . ASP A 1 176 ? -19.874 -1.209 13.701 1.00 97.31 176 ASP A C 1
ATOM 1351 O O . ASP A 1 176 ? -18.681 -1.192 13.397 1.00 97.31 176 ASP A O 1
ATOM 1355 N N . GLU A 1 177 ? -20.682 -0.201 13.355 1.00 97.12 177 GLU A N 1
ATOM 1356 C CA . GLU A 1 177 ? -20.217 0.997 12.638 1.00 97.12 177 GLU A CA 1
ATOM 1357 C C . GLU A 1 177 ? -19.210 1.824 13.462 1.00 97.12 177 GLU A C 1
ATOM 1359 O O . GLU A 1 177 ? -18.195 2.300 12.934 1.00 97.12 177 GLU A O 1
ATOM 1364 N N . GLN A 1 178 ? -19.457 1.977 14.767 1.00 98.00 178 GLN A N 1
ATOM 1365 C CA . GLN A 1 178 ? -18.554 2.683 15.678 1.00 98.00 178 GLN A CA 1
ATOM 1366 C C . GLN A 1 178 ? -17.227 1.943 15.861 1.00 98.00 178 GLN A C 1
ATOM 1368 O O . GLN A 1 178 ? -16.175 2.583 15.816 1.00 98.00 178 GLN A O 1
ATOM 1373 N N . ILE A 1 179 ? -17.259 0.614 15.997 1.00 98.00 179 ILE A N 1
ATOM 1374 C CA . ILE A 1 179 ? -16.063 -0.229 16.079 1.00 98.00 179 ILE A CA 1
ATOM 1375 C C . ILE A 1 179 ? -15.230 -0.073 14.809 1.00 98.00 179 ILE A C 1
ATOM 1377 O O . ILE A 1 179 ? -14.049 0.255 14.905 1.00 98.00 179 ILE A O 1
ATOM 1381 N N . HIS A 1 180 ? -15.829 -0.212 13.621 1.00 97.75 180 HIS A N 1
ATOM 1382 C CA . HIS A 1 180 ? -15.112 -0.005 12.358 1.00 97.75 180 HIS A CA 1
ATOM 1383 C C . HIS A 1 180 ? -14.478 1.388 12.277 1.00 97.75 180 HIS A C 1
ATOM 1385 O O . HIS A 1 180 ? -13.306 1.529 11.921 1.00 97.75 180 HIS A O 1
ATOM 1391 N N . SER A 1 181 ? -15.225 2.422 12.670 1.00 98.12 181 SER A N 1
ATOM 1392 C CA . SER A 1 181 ? -14.715 3.793 12.705 1.00 98.12 181 SER A CA 1
ATOM 1393 C C . SER A 1 181 ? -13.521 3.932 13.649 1.00 98.12 181 SER A C 1
ATOM 1395 O O . SER A 1 181 ? -12.528 4.565 13.290 1.00 98.12 181 SER A O 1
ATOM 1397 N N . LEU A 1 182 ? -13.590 3.324 14.834 1.00 98.19 182 LEU A N 1
ATOM 1398 C CA . LEU A 1 182 ? -12.533 3.352 15.840 1.00 98.19 182 LEU A CA 1
ATOM 1399 C C . LEU A 1 182 ? -11.280 2.603 15.361 1.00 98.19 182 LEU A C 1
ATOM 1401 O O . LEU A 1 182 ? -10.183 3.159 15.426 1.00 98.19 182 LEU A O 1
ATOM 1405 N N . VAL A 1 183 ? -11.446 1.407 14.786 1.00 98.31 183 VAL A N 1
ATOM 1406 C CA . VAL A 1 183 ? -10.371 0.612 14.163 1.00 98.31 183 VAL A CA 1
ATOM 1407 C C . VAL A 1 183 ? -9.677 1.407 13.056 1.00 98.31 183 VAL A C 1
ATOM 1409 O O . VAL A 1 183 ? -8.447 1.471 13.021 1.00 98.31 183 VAL A O 1
ATOM 1412 N N . TYR A 1 184 ? -10.434 2.099 12.200 1.00 98.38 184 TYR A N 1
ATOM 1413 C CA . TYR A 1 184 ? -9.859 2.958 11.165 1.00 98.38 184 TYR A CA 1
ATOM 1414 C C . TYR A 1 184 ? -9.034 4.118 11.750 1.00 98.38 184 TYR A C 1
ATOM 1416 O O . TYR A 1 184 ? -7.915 4.368 11.293 1.00 98.38 184 TYR A O 1
ATOM 1424 N N . GLN A 1 185 ? -9.540 4.816 12.779 1.00 98.12 185 GLN A N 1
ATOM 1425 C CA . GLN A 1 185 ? -8.793 5.901 13.437 1.00 98.12 185 GLN A CA 1
ATOM 1426 C C . GLN A 1 185 ? -7.516 5.391 14.118 1.00 98.12 185 GLN A C 1
ATOM 1428 O O . GLN A 1 185 ? -6.476 6.046 14.045 1.00 98.12 185 GLN A O 1
ATOM 1433 N N . ILE A 1 186 ? -7.564 4.209 14.734 1.00 98.00 186 ILE A N 1
ATOM 1434 C CA . ILE A 1 186 ? -6.377 3.539 15.277 1.00 98.00 186 ILE A CA 1
ATOM 1435 C C . ILE A 1 186 ? -5.379 3.245 14.152 1.00 98.00 186 ILE A C 1
ATOM 1437 O O . ILE A 1 186 ? -4.193 3.555 14.284 1.00 98.00 186 ILE A O 1
ATOM 1441 N N . GLY A 1 187 ? -5.858 2.731 13.015 1.00 97.69 187 GLY A N 1
ATOM 1442 C CA . GLY A 1 187 ? -5.052 2.474 11.824 1.00 97.69 187 GLY A CA 1
ATOM 1443 C C . GLY A 1 187 ? -4.303 3.710 11.315 1.00 97.69 187 GLY A C 1
ATOM 1444 O O . GLY A 1 187 ? -3.152 3.584 10.901 1.00 97.69 187 GLY A O 1
ATOM 1445 N N . ILE A 1 188 ? -4.896 4.911 11.400 1.00 97.12 188 ILE A N 1
ATOM 1446 C CA . ILE A 1 188 ? -4.234 6.175 11.004 1.00 97.12 188 ILE A CA 1
ATOM 1447 C C . ILE A 1 188 ? -2.944 6.400 11.802 1.00 97.12 188 ILE A C 1
ATOM 1449 O O . ILE A 1 188 ? -1.979 6.953 11.274 1.00 97.12 188 ILE A O 1
ATOM 1453 N N . LEU A 1 189 ? -2.913 5.973 13.064 1.00 96.00 189 LEU A N 1
ATOM 1454 C CA . LEU A 1 189 ? -1.760 6.140 13.944 1.00 96.00 189 LEU A CA 1
ATOM 1455 C C . LEU A 1 189 ? -0.778 4.970 13.827 1.00 96.00 189 LEU A C 1
ATOM 1457 O O . LEU A 1 189 ? 0.432 5.188 13.782 1.00 96.00 189 LEU A O 1
ATOM 1461 N N . THR A 1 190 ? -1.281 3.735 13.772 1.00 96.69 190 THR A N 1
ATOM 1462 C CA . THR A 1 190 ? -0.443 2.530 13.868 1.00 96.69 190 THR A CA 1
ATOM 1463 C C . THR A 1 190 ? 0.151 2.098 12.528 1.00 96.69 190 THR A C 1
ATOM 1465 O O . THR A 1 190 ? 1.309 1.686 12.492 1.00 96.69 190 THR A O 1
ATOM 1468 N N . ILE A 1 191 ? -0.568 2.222 11.408 1.00 97.06 191 ILE A N 1
ATOM 1469 C CA . ILE A 1 191 ? -0.088 1.737 10.101 1.00 97.06 191 ILE A CA 1
ATOM 1470 C C . ILE A 1 191 ? 1.144 2.510 9.606 1.00 97.06 191 ILE A C 1
ATOM 1472 O O . ILE A 1 191 ? 2.119 1.858 9.222 1.00 97.06 191 ILE A O 1
ATOM 1476 N N . PRO A 1 192 ? 1.192 3.859 9.633 1.00 96.12 192 PRO A N 1
ATOM 1477 C CA . PRO A 1 192 ? 2.405 4.587 9.253 1.00 96.12 192 PRO A CA 1
ATOM 1478 C C . PRO A 1 192 ? 3.618 4.203 10.103 1.00 96.12 192 PRO A C 1
ATOM 1480 O O . PRO A 1 192 ? 4.710 4.012 9.565 1.00 96.12 192 PRO A O 1
ATOM 1483 N N . HIS A 1 193 ? 3.410 4.011 11.410 1.00 94.56 193 HIS A N 1
ATOM 1484 C CA . HIS A 1 193 ? 4.451 3.547 12.320 1.00 94.56 193 HIS A CA 1
ATOM 1485 C C . HIS A 1 193 ? 4.976 2.161 11.912 1.00 94.56 193 HIS A C 1
ATOM 1487 O O . HIS A 1 193 ? 6.184 1.975 11.741 1.00 94.56 193 HIS A O 1
ATOM 1493 N N . GLN A 1 194 ? 4.075 1.205 11.656 1.00 95.56 194 GLN A N 1
ATOM 1494 C CA . GLN A 1 194 ? 4.436 -0.127 11.165 1.00 95.56 194 GLN A CA 1
ATOM 1495 C C . GLN A 1 194 ? 5.203 -0.051 9.835 1.00 95.56 194 GLN A C 1
ATOM 1497 O O . GLN A 1 194 ? 6.261 -0.668 9.706 1.00 95.56 194 GLN A O 1
ATOM 1502 N N . ILE A 1 195 ? 4.747 0.746 8.858 1.00 95.75 195 ILE A N 1
ATOM 1503 C CA . ILE A 1 195 ? 5.461 0.977 7.583 1.00 95.75 195 ILE A CA 1
ATOM 1504 C C . ILE A 1 195 ? 6.878 1.516 7.838 1.00 95.75 195 ILE A C 1
ATOM 1506 O O . ILE A 1 195 ? 7.834 1.086 7.184 1.00 95.75 195 ILE A O 1
ATOM 1510 N N . GLY A 1 196 ? 7.038 2.403 8.823 1.00 93.44 196 GLY A N 1
ATOM 1511 C CA . GLY A 1 196 ? 8.338 2.866 9.303 1.00 93.44 196 GLY A CA 1
ATOM 1512 C C . GLY A 1 196 ? 9.258 1.711 9.707 1.00 93.44 196 GLY A C 1
ATOM 1513 O O . GLY A 1 196 ? 10.402 1.659 9.263 1.00 93.44 196 GLY A O 1
ATOM 1514 N N . GLN A 1 197 ? 8.750 0.720 10.440 1.00 92.62 197 GLN A N 1
ATOM 1515 C CA . GLN A 1 197 ? 9.517 -0.478 10.810 1.00 92.62 197 GLN A CA 1
ATOM 1516 C C . GLN A 1 197 ? 9.864 -1.366 9.597 1.00 92.62 197 GLN A C 1
ATOM 1518 O O . GLN A 1 197 ? 10.924 -2.000 9.554 1.00 92.62 197 GLN A O 1
ATOM 1523 N N . TRP A 1 198 ? 9.004 -1.411 8.573 1.00 92.00 198 TRP A N 1
ATOM 1524 C CA . TRP A 1 198 ? 9.295 -2.107 7.311 1.00 92.00 198 TRP A CA 1
ATOM 1525 C C . TRP A 1 198 ? 10.407 -1.433 6.504 1.00 92.00 198 TRP A C 1
ATOM 1527 O O . TRP A 1 198 ? 11.116 -2.111 5.745 1.00 92.00 198 TRP A O 1
ATOM 1537 N N . LYS A 1 199 ? 10.605 -0.118 6.670 1.00 91.19 199 LYS A N 1
ATOM 1538 C CA . LYS A 1 199 ? 11.704 0.626 6.038 1.00 91.19 199 LYS A CA 1
ATOM 1539 C C . LYS A 1 199 ? 13.041 -0.044 6.319 1.00 91.19 199 LYS A C 1
ATOM 1541 O O . LYS A 1 199 ? 13.832 -0.223 5.399 1.00 91.19 199 LYS A O 1
ATOM 1546 N N . ASP A 1 200 ? 13.280 -0.465 7.552 1.00 88.62 200 ASP A N 1
ATOM 1547 C CA . ASP A 1 200 ? 14.578 -1.004 7.962 1.00 88.62 200 ASP A CA 1
ATOM 1548 C C . ASP A 1 200 ? 14.790 -2.452 7.504 1.00 88.62 200 ASP A C 1
ATOM 1550 O O . ASP A 1 200 ? 15.924 -2.889 7.306 1.00 88.62 200 ASP A O 1
ATOM 1554 N N . LYS A 1 201 ? 13.697 -3.181 7.254 1.00 90.31 201 LYS A N 1
ATOM 1555 C CA . LYS A 1 201 ? 13.713 -4.602 6.872 1.00 90.31 201 LYS A CA 1
ATOM 1556 C C . LYS A 1 201 ? 13.770 -4.833 5.362 1.00 90.31 201 LYS A C 1
ATOM 1558 O O . LYS A 1 201 ? 14.232 -5.877 4.905 1.00 90.31 201 LYS A O 1
ATOM 1563 N N . THR A 1 202 ? 13.280 -3.886 4.569 1.00 90.25 202 THR A N 1
ATOM 1564 C CA . THR A 1 202 ? 13.188 -4.034 3.107 1.00 90.25 202 THR A CA 1
ATOM 1565 C C . THR A 1 202 ? 14.475 -3.564 2.417 1.00 90.25 202 THR A C 1
ATOM 1567 O O . THR A 1 202 ? 15.440 -3.178 3.076 1.00 90.25 202 THR A O 1
ATOM 1570 N N . ARG A 1 203 ? 14.544 -3.564 1.080 1.00 92.62 203 ARG A N 1
ATOM 1571 C CA . ARG A 1 203 ? 15.596 -2.887 0.286 1.00 92.62 203 ARG A CA 1
ATOM 1572 C C . ARG A 1 203 ? 14.927 -1.898 -0.679 1.00 92.62 203 ARG A C 1
ATOM 1574 O O . ARG A 1 203 ? 13.783 -2.146 -1.047 1.00 92.62 203 ARG A O 1
ATOM 1581 N N . PRO A 1 204 ? 15.578 -0.800 -1.106 1.00 93.44 204 PRO A N 1
ATOM 1582 C CA . PRO A 1 204 ? 15.030 0.028 -2.182 1.00 93.44 204 PRO A CA 1
ATOM 1583 C C . PRO A 1 204 ? 14.758 -0.806 -3.437 1.00 93.44 204 PRO A C 1
ATOM 1585 O O . PRO A 1 204 ? 15.541 -1.709 -3.745 1.00 93.44 204 PRO A O 1
ATOM 1588 N N . GLY A 1 205 ? 13.645 -0.530 -4.113 1.00 88.44 205 GLY A N 1
ATOM 1589 C CA . GLY A 1 205 ? 13.140 -1.336 -5.227 1.00 88.44 205 GLY A CA 1
ATOM 1590 C C . GLY A 1 205 ? 12.124 -2.416 -4.831 1.00 88.44 205 GLY A C 1
ATOM 1591 O O . GLY A 1 205 ? 11.463 -2.963 -5.706 1.00 88.44 205 GLY A O 1
ATOM 1592 N N . TYR A 1 206 ? 11.987 -2.731 -3.537 1.00 91.50 206 TYR A N 1
ATOM 1593 C CA . TYR A 1 206 ? 10.905 -3.587 -3.037 1.00 91.50 206 TYR A CA 1
ATOM 1594 C C . TYR A 1 206 ? 9.646 -2.763 -2.790 1.00 91.50 206 TYR A C 1
ATOM 1596 O O . TYR A 1 206 ? 9.729 -1.565 -2.520 1.00 91.50 206 TYR A O 1
ATOM 1604 N N . PHE A 1 207 ? 8.491 -3.421 -2.801 1.00 93.00 207 PHE A N 1
ATOM 1605 C CA . PHE A 1 207 ? 7.234 -2.816 -2.383 1.00 93.00 207 PHE A CA 1
ATOM 1606 C C . PHE A 1 207 ? 6.528 -3.655 -1.315 1.00 93.00 207 PHE A C 1
ATOM 1608 O O . PHE A 1 207 ? 6.792 -4.851 -1.170 1.00 93.00 207 PHE A O 1
ATOM 1615 N N . ILE A 1 208 ? 5.637 -3.002 -0.572 1.00 94.44 208 ILE A N 1
ATOM 1616 C CA . ILE A 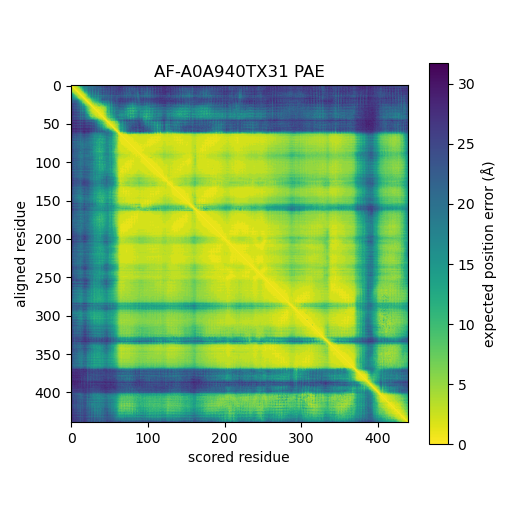1 208 ? 4.721 -3.622 0.387 1.00 94.44 208 ILE A CA 1
ATOM 1617 C C . ILE A 1 208 ? 3.348 -3.742 -0.294 1.00 94.44 208 ILE A C 1
ATOM 1619 O O . ILE A 1 208 ? 2.844 -2.721 -0.776 1.00 94.44 208 ILE A O 1
ATOM 1623 N N . PRO A 1 209 ? 2.758 -4.947 -0.368 1.00 94.75 209 PRO A N 1
ATOM 1624 C CA . PRO A 1 209 ? 1.413 -5.171 -0.889 1.00 94.75 209 PRO A CA 1
ATOM 1625 C C . PRO A 1 209 ? 0.420 -4.767 0.218 1.00 94.75 209 PRO A C 1
ATOM 1627 O O . PRO A 1 209 ? 0.239 -5.460 1.219 1.00 94.75 209 PRO A O 1
ATOM 1630 N N . PHE A 1 210 ? -0.096 -3.543 0.141 1.00 96.44 210 PHE A N 1
ATOM 1631 C CA . PHE A 1 210 ? -0.739 -2.892 1.280 1.00 96.44 210 PHE A CA 1
ATOM 1632 C C . PHE A 1 210 ? -2.002 -3.629 1.725 1.00 96.44 210 PHE A C 1
ATOM 1634 O O . PHE A 1 210 ? -2.210 -3.819 2.923 1.00 96.44 210 PHE A O 1
ATOM 1641 N N . HIS A 1 211 ? -2.833 -4.056 0.771 1.00 96.69 211 HIS A N 1
ATOM 1642 C CA . HIS A 1 211 ? -4.102 -4.703 1.088 1.00 96.69 211 HIS A CA 1
ATOM 1643 C C . HIS A 1 211 ? -3.910 -6.038 1.793 1.00 96.69 211 HIS A C 1
ATOM 1645 O O . HIS A 1 211 ? -4.704 -6.365 2.664 1.00 96.69 211 HIS A O 1
ATOM 1651 N N . GLU A 1 212 ? -2.873 -6.783 1.425 1.00 94.75 212 GLU A N 1
ATOM 1652 C CA . GLU A 1 212 ? -2.545 -8.088 1.977 1.00 94.75 212 GLU A CA 1
ATOM 1653 C C . GLU A 1 212 ? -1.853 -7.964 3.334 1.00 94.75 212 GLU A C 1
ATOM 1655 O O . GLU A 1 212 ? -2.213 -8.675 4.269 1.00 94.75 212 GLU A O 1
ATOM 1660 N N . VAL A 1 213 ? -0.879 -7.055 3.461 1.00 94.88 213 VAL A N 1
ATOM 1661 C CA . VAL A 1 213 ? -0.118 -6.880 4.710 1.00 94.88 213 VAL A CA 1
ATOM 1662 C C . VAL A 1 213 ? -0.989 -6.309 5.823 1.00 94.88 213 VAL A C 1
ATOM 1664 O O . VAL A 1 213 ? -0.882 -6.776 6.950 1.00 94.88 213 VAL A O 1
ATOM 1667 N N . PHE A 1 214 ? -1.869 -5.357 5.508 1.00 96.88 214 PHE A N 1
ATOM 1668 C CA . PHE A 1 214 ? -2.726 -4.687 6.492 1.00 96.88 214 PHE A CA 1
ATOM 1669 C C . PHE A 1 214 ? -4.177 -5.190 6.460 1.00 96.88 214 PHE A C 1
ATOM 1671 O O . PHE A 1 214 ? -5.085 -4.500 6.923 1.00 96.88 214 PHE A O 1
ATOM 1678 N N . ALA A 1 215 ? -4.419 -6.385 5.905 1.00 97.00 215 ALA A N 1
ATOM 1679 C CA . ALA A 1 215 ? -5.745 -7.010 5.894 1.00 97.00 215 ALA A CA 1
ATOM 1680 C C . ALA A 1 215 ? -6.277 -7.259 7.311 1.00 97.00 215 ALA A C 1
ATOM 1682 O O . ALA A 1 215 ? -7.473 -7.117 7.541 1.00 97.00 215 ALA A O 1
ATOM 1683 N N . ALA A 1 216 ? -5.389 -7.629 8.238 1.00 94.94 216 ALA A N 1
ATOM 1684 C CA . ALA A 1 216 ? -5.737 -7.826 9.640 1.00 94.94 216 ALA A CA 1
ATOM 1685 C C . ALA A 1 216 ? -5.962 -6.486 10.352 1.00 94.94 216 ALA A C 1
ATOM 1687 O O . ALA A 1 216 ? -6.930 -6.343 11.079 1.00 94.94 216 ALA A O 1
ATOM 1688 N N . ASP A 1 217 ? -5.113 -5.483 10.101 1.00 96.75 217 ASP A N 1
ATOM 1689 C CA . ASP A 1 217 ? -5.209 -4.180 10.769 1.00 96.75 217 ASP A CA 1
ATOM 1690 C C . ASP A 1 217 ? -6.431 -3.351 10.341 1.00 96.75 217 ASP A C 1
ATOM 1692 O O . ASP A 1 217 ? -6.919 -2.530 11.115 1.00 96.75 217 ASP A O 1
ATOM 1696 N N . LEU A 1 218 ? -6.887 -3.527 9.098 1.00 97.69 218 LEU A N 1
ATOM 1697 C CA . LEU A 1 218 ? -8.065 -2.879 8.524 1.00 97.69 218 LEU A CA 1
ATOM 1698 C C . LEU A 1 218 ? -8.869 -3.923 7.738 1.00 97.69 218 LEU A C 1
ATOM 1700 O O . LEU A 1 218 ? -8.633 -4.085 6.535 1.00 97.69 218 LEU A O 1
ATOM 1704 N N . PRO A 1 219 ? -9.827 -4.621 8.370 1.00 95.56 219 PRO A N 1
ATOM 1705 C CA . PRO A 1 219 ? -10.565 -5.717 7.735 1.00 95.56 219 PRO A CA 1
ATOM 1706 C C . PRO A 1 219 ? -11.369 -5.296 6.495 1.00 95.56 219 PRO A C 1
ATOM 1708 O O . PRO A 1 219 ? -11.442 -6.035 5.505 1.00 95.56 219 PRO A O 1
ATOM 1711 N N . LEU A 1 220 ? -11.918 -4.079 6.493 1.00 96.06 220 LEU A N 1
ATOM 1712 C CA . LEU A 1 220 ? -12.704 -3.548 5.381 1.00 96.06 220 LEU A CA 1
ATOM 1713 C C . LEU A 1 220 ? -11.808 -3.050 4.237 1.00 96.06 220 LEU A C 1
ATOM 1715 O O . LEU A 1 220 ? -10.930 -2.209 4.419 1.00 96.06 220 LEU A O 1
ATOM 1719 N N . ALA A 1 221 ? -12.068 -3.528 3.015 1.00 96.62 221 ALA A N 1
ATOM 1720 C CA . ALA A 1 221 ? -11.308 -3.121 1.828 1.00 96.62 221 ALA A CA 1
ATOM 1721 C C . ALA A 1 221 ? -11.393 -1.609 1.559 1.00 96.62 221 ALA A C 1
ATOM 1723 O O . ALA A 1 221 ? -10.373 -0.979 1.289 1.00 96.62 221 ALA A O 1
ATOM 1724 N N . ALA A 1 222 ? -12.582 -1.023 1.729 1.00 96.88 222 ALA A N 1
ATOM 1725 C CA . ALA A 1 222 ? -12.802 0.411 1.551 1.00 96.88 222 ALA A CA 1
ATOM 1726 C C . ALA A 1 222 ? -11.953 1.266 2.512 1.00 96.88 222 ALA A C 1
ATOM 1728 O O . ALA A 1 222 ? -11.453 2.324 2.126 1.00 96.88 222 ALA A O 1
ATOM 1729 N N . ASP A 1 223 ? -11.734 0.793 3.741 1.00 97.94 223 ASP A N 1
ATOM 1730 C CA . ASP A 1 223 ? -10.884 1.478 4.716 1.00 97.94 223 ASP A CA 1
ATOM 1731 C C . ASP A 1 223 ? -9.405 1.378 4.349 1.00 97.94 223 ASP A C 1
ATOM 1733 O O . ASP A 1 223 ? -8.665 2.350 4.514 1.00 97.94 223 ASP A O 1
ATOM 1737 N N . ARG A 1 224 ? -8.970 0.250 3.770 1.00 97.94 224 ARG A N 1
ATOM 1738 C CA . ARG A 1 224 ? -7.611 0.113 3.222 1.00 97.94 224 ARG A CA 1
ATOM 1739 C C . ARG A 1 224 ? -7.373 1.071 2.054 1.00 97.94 224 ARG A C 1
ATOM 1741 O O . ARG A 1 224 ? -6.337 1.734 2.025 1.00 97.94 224 ARG A O 1
ATOM 1748 N N . ASP A 1 225 ? -8.335 1.209 1.142 1.00 96.50 225 ASP A N 1
ATOM 1749 C CA . ASP A 1 225 ? -8.268 2.184 0.042 1.00 96.50 225 ASP A CA 1
ATOM 1750 C C . ASP A 1 225 ? -8.194 3.622 0.571 1.00 96.50 225 ASP A C 1
ATOM 1752 O O . ASP A 1 225 ? -7.374 4.437 0.130 1.00 96.50 225 ASP A O 1
ATOM 1756 N N . ARG A 1 226 ? -9.032 3.937 1.566 1.00 96.62 226 ARG A N 1
ATOM 1757 C CA . ARG A 1 226 ? -9.052 5.244 2.227 1.00 96.62 226 ARG A CA 1
ATOM 1758 C C . ARG A 1 226 ? -7.728 5.536 2.935 1.00 96.62 226 ARG A C 1
ATOM 1760 O O . ARG A 1 226 ? -7.222 6.652 2.814 1.00 96.62 226 ARG A O 1
ATOM 1767 N N . MET A 1 227 ? -7.146 4.541 3.603 1.00 97.25 227 MET A N 1
ATOM 1768 C CA . MET A 1 227 ? -5.846 4.640 4.266 1.00 97.25 227 MET A CA 1
ATOM 1769 C C . MET A 1 227 ? -4.715 4.883 3.264 1.00 97.25 227 MET A C 1
ATOM 1771 O O . MET A 1 227 ? -3.916 5.797 3.451 1.00 97.25 227 MET A O 1
ATOM 1775 N N . LEU A 1 228 ? -4.667 4.134 2.158 1.00 96.00 228 LEU A N 1
ATOM 1776 C CA . LEU A 1 228 ? -3.688 4.356 1.089 1.00 96.00 228 LEU A CA 1
ATOM 1777 C C . LEU A 1 228 ? -3.779 5.764 0.512 1.00 96.00 228 LEU A C 1
ATOM 1779 O O . LEU A 1 228 ? -2.759 6.424 0.300 1.00 96.00 228 LEU A O 1
ATOM 1783 N N . LYS A 1 229 ? -5.004 6.242 0.282 1.00 94.56 229 LYS A N 1
ATOM 1784 C CA . LYS A 1 229 ? -5.235 7.607 -0.179 1.00 94.56 229 LYS A CA 1
ATOM 1785 C C . LYS A 1 229 ? -4.746 8.624 0.849 1.00 94.56 229 LYS A C 1
ATOM 1787 O O . LYS A 1 229 ? -4.029 9.544 0.463 1.00 94.56 229 LYS A O 1
ATOM 1792 N N . TYR A 1 230 ? -5.076 8.447 2.127 1.00 94.38 230 TYR A N 1
ATOM 1793 C CA . TYR A 1 230 ? -4.589 9.298 3.215 1.00 94.38 230 TYR A CA 1
ATOM 1794 C C . TYR A 1 230 ? -3.055 9.351 3.239 1.00 94.38 230 TYR A C 1
ATOM 1796 O O . TYR A 1 230 ? -2.477 10.427 3.135 1.00 94.38 230 TYR A O 1
ATOM 1804 N N . ILE A 1 231 ? -2.395 8.193 3.224 1.00 94.88 231 ILE A N 1
ATOM 1805 C CA . ILE A 1 231 ? -0.935 8.078 3.179 1.00 94.88 231 ILE A CA 1
ATOM 1806 C C . ILE A 1 231 ? -0.349 8.792 1.947 1.00 94.88 231 ILE A C 1
ATOM 1808 O O . ILE A 1 231 ? 0.653 9.495 2.057 1.00 94.88 231 ILE A O 1
ATOM 1812 N N . SER A 1 232 ? -0.972 8.652 0.771 1.00 92.12 232 SER A N 1
ATOM 1813 C CA . SER A 1 232 ? -0.515 9.325 -0.457 1.00 92.12 232 SER A CA 1
ATOM 1814 C C . SER A 1 232 ? -0.614 10.853 -0.391 1.00 92.12 232 SER A C 1
ATOM 1816 O O . SER A 1 232 ? 0.160 11.542 -1.050 1.00 92.12 232 SER A O 1
ATOM 1818 N N . LEU A 1 233 ? -1.547 11.377 0.412 1.00 91.06 233 LEU A N 1
ATOM 1819 C CA . LEU A 1 233 ? -1.749 12.809 0.637 1.00 91.06 233 LEU A CA 1
ATOM 1820 C C . LEU A 1 233 ? -0.849 13.361 1.751 1.00 91.06 233 LEU A C 1
ATOM 1822 O O . LEU A 1 233 ? -0.794 14.574 1.937 1.00 91.06 233 LEU A O 1
ATOM 1826 N N . THR A 1 234 ? -0.161 12.498 2.502 1.00 91.81 234 THR A N 1
ATOM 1827 C CA . THR A 1 234 ? 0.669 12.889 3.651 1.00 91.81 234 THR A CA 1
ATOM 1828 C C . THR A 1 234 ? 2.024 12.167 3.606 1.00 91.81 234 THR A C 1
ATOM 1830 O O . THR A 1 234 ? 2.349 11.366 4.489 1.00 91.81 234 THR A O 1
ATOM 1833 N N . PRO A 1 235 ? 2.839 12.413 2.560 1.00 89.62 235 PRO A N 1
ATOM 1834 C CA . PRO A 1 235 ? 4.071 11.664 2.308 1.00 89.62 235 PRO A CA 1
ATOM 1835 C C . PRO A 1 235 ? 5.108 11.781 3.437 1.00 89.62 235 PRO A C 1
ATOM 1837 O O . PRO A 1 235 ? 5.952 10.896 3.586 1.00 89.62 235 PRO A O 1
ATOM 1840 N N . GLU A 1 236 ? 5.053 12.823 4.277 1.00 90.88 236 GLU A N 1
ATOM 1841 C CA . GLU A 1 236 ? 5.933 12.947 5.443 1.00 90.88 236 GLU A CA 1
ATOM 1842 C C . GLU A 1 236 ? 5.716 11.878 6.527 1.00 90.88 236 GLU A C 1
ATOM 1844 O O . GLU A 1 236 ? 6.576 11.746 7.406 1.00 90.88 236 GLU A O 1
ATOM 1849 N N . LEU A 1 237 ? 4.601 11.135 6.487 1.00 90.56 237 LEU A N 1
ATOM 1850 C CA . LEU A 1 237 ? 4.312 10.049 7.429 1.00 90.56 237 LEU A CA 1
ATOM 1851 C C . LEU A 1 237 ? 5.147 8.797 7.151 1.00 90.56 237 LEU A C 1
ATOM 1853 O O . LEU A 1 237 ? 5.495 8.081 8.084 1.00 90.56 237 LEU A O 1
ATOM 1857 N N . ILE A 1 238 ? 5.492 8.539 5.887 1.00 93.06 238 ILE A N 1
ATOM 1858 C CA . ILE A 1 238 ? 6.187 7.316 5.461 1.00 93.06 238 ILE A CA 1
ATOM 1859 C C . ILE A 1 238 ? 7.431 7.639 4.629 1.00 93.06 238 ILE A C 1
ATOM 1861 O O . ILE A 1 238 ? 7.598 7.215 3.485 1.00 93.06 238 ILE A O 1
ATOM 1865 N N . GLU A 1 239 ? 8.349 8.404 5.219 1.00 93.06 239 GLU A N 1
ATOM 1866 C CA . GLU A 1 239 ? 9.571 8.835 4.540 1.00 93.06 239 GLU A CA 1
ATOM 1867 C C . GLU A 1 239 ? 10.372 7.645 3.977 1.00 93.06 239 GLU A C 1
ATOM 1869 O O . GLU A 1 239 ? 10.832 6.773 4.721 1.00 93.06 239 GLU A O 1
ATOM 1874 N N . GLY A 1 240 ? 10.640 7.659 2.669 1.00 94.56 240 GLY A N 1
ATOM 1875 C CA . GLY A 1 240 ? 11.341 6.572 1.981 1.00 94.56 240 GLY A CA 1
ATOM 1876 C C . GLY A 1 240 ? 10.418 5.633 1.207 1.00 94.56 240 GLY A C 1
ATOM 1877 O O . GLY A 1 240 ? 10.912 4.661 0.637 1.00 94.56 240 GLY A O 1
ATOM 1878 N N . PHE A 1 241 ? 9.116 5.915 1.164 1.00 95.62 241 PHE A N 1
ATOM 1879 C CA . PHE A 1 241 ? 8.138 5.149 0.403 1.00 95.62 241 PHE A CA 1
ATOM 1880 C C . PHE A 1 241 ? 7.335 6.025 -0.561 1.00 95.62 241 PHE A C 1
ATOM 1882 O O . PHE A 1 241 ? 6.989 7.164 -0.264 1.00 95.62 241 PHE A O 1
ATOM 1889 N N . PHE A 1 242 ? 7.036 5.463 -1.726 1.00 93.12 242 PHE A N 1
ATOM 1890 C CA . PHE A 1 242 ? 6.154 6.009 -2.745 1.00 93.12 242 PHE A CA 1
ATOM 1891 C C . PHE A 1 242 ? 4.877 5.166 -2.803 1.00 93.12 242 PHE A C 1
ATOM 1893 O O . PHE A 1 242 ? 4.950 3.942 -2.929 1.00 93.12 242 PHE A O 1
ATOM 1900 N N . THR A 1 243 ? 3.717 5.814 -2.745 1.00 93.06 243 THR A N 1
ATOM 1901 C CA . THR A 1 243 ? 2.415 5.136 -2.705 1.00 93.06 243 THR A CA 1
ATOM 1902 C C . THR A 1 243 ? 1.801 5.030 -4.096 1.00 93.06 243 THR A C 1
ATOM 1904 O O . THR A 1 243 ? 1.464 6.037 -4.717 1.00 93.06 243 THR A O 1
ATOM 1907 N N . ASP A 1 244 ? 1.597 3.802 -4.567 1.00 91.69 244 ASP A N 1
ATOM 1908 C CA . ASP A 1 244 ? 0.805 3.484 -5.751 1.00 91.69 244 ASP A CA 1
ATOM 1909 C C . ASP A 1 244 ? -0.603 3.048 -5.324 1.00 91.69 244 ASP A C 1
ATOM 1911 O O . ASP A 1 244 ? -0.858 1.868 -5.082 1.00 91.69 244 ASP A O 1
ATOM 1915 N N . VAL A 1 245 ? -1.499 4.031 -5.182 1.00 92.31 245 VAL A N 1
ATOM 1916 C CA . VAL A 1 245 ? -2.872 3.831 -4.682 1.00 92.31 245 VAL A CA 1
ATOM 1917 C C . VAL A 1 245 ? -3.680 2.908 -5.599 1.00 92.31 245 VAL A C 1
ATOM 1919 O O . VAL A 1 245 ? -4.462 2.112 -5.105 1.00 92.31 245 VAL A O 1
ATOM 1922 N N . GLU A 1 246 ? -3.473 2.981 -6.919 1.00 88.81 246 GLU A N 1
ATOM 1923 C CA . GLU A 1 246 ? -4.234 2.195 -7.909 1.00 88.81 246 GLU A CA 1
ATOM 1924 C C . GLU A 1 246 ? -3.991 0.689 -7.764 1.00 88.81 246 GLU A C 1
ATOM 1926 O O . GLU A 1 246 ? -4.913 -0.105 -7.909 1.00 88.81 246 GLU A O 1
ATOM 1931 N N . ASN A 1 247 ? -2.755 0.313 -7.437 1.00 89.88 247 ASN A N 1
ATOM 1932 C CA . ASN A 1 247 ? -2.344 -1.082 -7.297 1.00 89.88 247 ASN A CA 1
ATOM 1933 C C . ASN A 1 247 ? -2.256 -1.544 -5.838 1.00 89.88 247 ASN A C 1
ATOM 1935 O O . ASN A 1 247 ? -1.877 -2.687 -5.588 1.00 89.88 247 ASN A O 1
ATOM 1939 N N . GLY A 1 248 ? -2.513 -0.657 -4.875 1.00 94.81 248 GLY A N 1
ATOM 1940 C CA . GLY A 1 248 ? -2.361 -0.964 -3.457 1.00 94.81 248 GLY A CA 1
ATOM 1941 C C . GLY A 1 248 ? -0.927 -1.273 -3.032 1.00 94.81 248 GLY A C 1
ATOM 1942 O O . GLY A 1 248 ? -0.705 -2.168 -2.221 1.00 94.81 248 GLY A O 1
ATOM 1943 N N . ARG A 1 249 ? 0.076 -0.582 -3.593 1.00 94.44 249 ARG A N 1
ATOM 1944 C CA . ARG A 1 249 ? 1.503 -0.890 -3.359 1.00 94.44 249 ARG A CA 1
ATOM 1945 C C . ARG A 1 249 ? 2.262 0.290 -2.765 1.00 94.44 249 ARG A C 1
ATOM 1947 O O . ARG A 1 249 ? 2.141 1.415 -3.239 1.00 94.44 249 ARG A O 1
ATOM 1954 N N . LEU A 1 250 ? 3.126 0.027 -1.785 1.00 95.38 250 LEU A N 1
ATOM 1955 C CA . LEU A 1 250 ? 4.071 1.014 -1.244 1.00 95.38 250 LEU A CA 1
ATOM 1956 C C . LEU A 1 250 ? 5.496 0.673 -1.671 1.00 95.38 250 LEU A C 1
ATOM 1958 O O . LEU A 1 250 ? 6.103 -0.239 -1.117 1.00 95.38 250 LEU A O 1
ATOM 1962 N N . TYR A 1 251 ? 6.046 1.394 -2.642 1.00 95.06 251 TYR A N 1
ATOM 1963 C CA . TYR A 1 251 ? 7.391 1.161 -3.161 1.00 95.06 251 TYR A CA 1
ATOM 1964 C C . TYR A 1 251 ? 8.444 1.873 -2.321 1.00 95.06 251 TYR A C 1
ATOM 1966 O O . TYR A 1 251 ? 8.389 3.087 -2.145 1.00 95.06 251 TYR A O 1
ATOM 1974 N N . ARG A 1 252 ? 9.459 1.147 -1.856 1.00 95.44 252 ARG A N 1
ATOM 1975 C CA . ARG A 1 252 ? 10.576 1.749 -1.133 1.00 95.44 252 ARG A CA 1
ATOM 1976 C C . ARG A 1 252 ? 11.584 2.371 -2.092 1.00 95.44 252 ARG A C 1
ATOM 1978 O O . ARG A 1 252 ? 12.129 1.689 -2.961 1.00 95.44 252 ARG A O 1
ATOM 1985 N N . TYR A 1 253 ? 11.928 3.629 -1.840 1.00 95.88 253 TYR A N 1
ATOM 1986 C CA . TYR A 1 253 ? 13.029 4.332 -2.489 1.00 95.88 253 TYR A CA 1
ATOM 1987 C C . TYR A 1 253 ? 14.168 4.633 -1.504 1.00 95.88 253 TYR A C 1
ATOM 1989 O O . TYR A 1 253 ? 14.037 4.579 -0.279 1.00 95.88 253 TYR A O 1
ATOM 1997 N N . SER A 1 254 ? 15.334 4.955 -2.047 1.00 95.69 254 SER A N 1
ATOM 1998 C CA . SER A 1 254 ? 16.501 5.396 -1.300 1.00 95.69 254 SER A CA 1
ATOM 1999 C C . SER A 1 254 ? 16.358 6.852 -0.865 1.00 95.69 254 SER A C 1
ATOM 2001 O O . SER A 1 254 ? 16.282 7.757 -1.694 1.00 95.69 254 SER A O 1
ATOM 2003 N N . THR A 1 255 ? 16.453 7.121 0.437 1.00 94.62 255 THR A N 1
ATOM 2004 C CA . THR A 1 255 ? 16.490 8.498 0.961 1.00 94.62 255 THR A CA 1
ATOM 2005 C C . THR A 1 255 ? 17.736 9.265 0.494 1.00 94.62 255 THR A C 1
ATOM 2007 O O . THR A 1 255 ? 17.677 10.476 0.280 1.00 94.62 255 THR A O 1
ATOM 2010 N N . SER A 1 256 ? 18.849 8.572 0.213 1.00 95.94 256 SER A N 1
ATOM 2011 C CA . SER A 1 256 ? 20.072 9.193 -0.315 1.00 95.94 256 SER A CA 1
ATOM 2012 C C . SER A 1 256 ? 19.873 9.711 -1.751 1.00 95.94 256 SER A C 1
ATOM 2014 O O . SER A 1 256 ? 19.579 8.905 -2.641 1.00 95.94 256 SER A O 1
ATOM 2016 N N . PRO A 1 257 ? 20.053 11.022 -2.015 1.00 94.75 257 PRO A N 1
ATOM 2017 C CA . PRO A 1 257 ? 19.918 11.597 -3.356 1.00 94.75 257 PRO A CA 1
ATOM 2018 C C . PRO A 1 257 ? 20.986 11.080 -4.326 1.00 94.75 257 PRO A C 1
ATOM 2020 O O . PRO A 1 257 ? 20.698 10.872 -5.500 1.00 94.75 257 PRO A O 1
ATOM 2023 N N . PHE A 1 258 ? 22.199 10.797 -3.839 1.00 96.62 258 PHE A N 1
ATOM 2024 C CA . PHE A 1 258 ? 23.262 10.236 -4.672 1.00 96.62 258 PHE A CA 1
ATOM 2025 C C . PHE A 1 258 ? 22.898 8.841 -5.181 1.00 96.62 258 PHE A C 1
ATOM 2027 O O . PHE A 1 258 ? 23.032 8.566 -6.368 1.00 96.62 258 PHE A O 1
ATOM 2034 N N . ARG A 1 259 ? 22.368 7.971 -4.312 1.00 95.88 259 ARG A N 1
ATOM 2035 C CA . ARG A 1 259 ? 21.932 6.632 -4.728 1.00 95.88 259 ARG A CA 1
ATOM 2036 C C . ARG A 1 259 ? 20.791 6.698 -5.745 1.00 95.88 259 ARG A C 1
ATOM 2038 O O . ARG A 1 259 ? 20.829 5.958 -6.717 1.00 95.88 259 ARG A O 1
ATOM 2045 N N . ARG A 1 260 ? 19.854 7.635 -5.576 1.00 95.19 260 ARG A N 1
ATOM 2046 C CA . ARG A 1 260 ? 18.784 7.901 -6.551 1.00 95.19 260 ARG A CA 1
ATOM 2047 C C . ARG A 1 260 ? 19.343 8.310 -7.920 1.00 95.19 260 ARG A C 1
ATOM 2049 O O . ARG A 1 260 ? 18.906 7.798 -8.948 1.00 95.19 260 ARG A O 1
ATOM 2056 N N . LEU A 1 261 ? 20.361 9.173 -7.936 1.00 95.88 261 LEU A N 1
ATOM 2057 C CA . LEU A 1 261 ? 21.060 9.561 -9.163 1.00 95.88 261 LEU A CA 1
ATOM 2058 C C . LEU A 1 261 ? 21.823 8.386 -9.795 1.00 95.88 261 LEU A C 1
ATOM 2060 O O . LEU A 1 261 ? 21.800 8.229 -11.013 1.00 95.88 261 LEU A O 1
ATOM 2064 N N . VAL A 1 262 ? 22.462 7.537 -8.984 1.00 96.38 262 VAL A N 1
ATOM 2065 C CA . VAL A 1 262 ? 23.120 6.310 -9.461 1.00 96.38 262 VAL A CA 1
ATOM 2066 C C . VAL A 1 262 ? 22.101 5.366 -10.094 1.00 96.38 262 VAL A C 1
ATOM 2068 O O . VAL A 1 262 ? 22.357 4.875 -11.187 1.00 96.38 262 VAL A O 1
ATOM 2071 N N . SER A 1 263 ? 20.936 5.152 -9.478 1.00 95.56 263 SER A N 1
ATOM 2072 C CA . SER A 1 263 ? 19.863 4.328 -10.050 1.00 95.56 263 SER A CA 1
ATOM 2073 C C . SER A 1 263 ? 19.403 4.862 -11.408 1.00 95.56 263 SER A C 1
ATOM 2075 O O . SER A 1 263 ? 19.309 4.095 -12.366 1.00 95.56 263 SER A O 1
ATOM 2077 N N . LEU A 1 264 ? 19.213 6.180 -11.537 1.00 96.06 264 LEU A N 1
ATOM 2078 C CA . LEU A 1 264 ? 18.929 6.820 -12.825 1.00 96.06 264 LEU A CA 1
ATOM 2079 C C . LEU A 1 264 ? 20.048 6.569 -13.850 1.00 96.06 264 LEU A C 1
ATOM 2081 O O . LEU A 1 264 ? 19.775 6.149 -14.974 1.00 96.06 264 LEU A O 1
ATOM 2085 N N . GLY A 1 265 ? 21.308 6.779 -13.459 1.00 97.44 265 GLY A N 1
ATOM 2086 C CA . GLY A 1 265 ? 22.469 6.517 -14.310 1.00 97.44 265 GLY A CA 1
ATOM 2087 C C . GLY A 1 265 ? 22.554 5.057 -14.761 1.00 97.44 265 GLY A C 1
ATOM 2088 O O . GLY A 1 265 ? 22.847 4.790 -15.924 1.00 97.44 265 GLY A O 1
ATOM 2089 N N . MET A 1 266 ? 22.221 4.112 -13.881 1.00 97.12 266 MET A N 1
ATOM 2090 C CA . MET A 1 266 ? 22.179 2.683 -14.189 1.00 97.12 266 MET A CA 1
ATOM 2091 C C . MET A 1 266 ? 21.052 2.326 -15.161 1.00 97.12 266 MET A C 1
ATOM 2093 O O . MET A 1 266 ? 21.268 1.484 -16.026 1.00 97.12 266 MET A O 1
ATOM 2097 N N . VAL A 1 267 ? 19.881 2.970 -15.081 1.00 96.31 267 VAL A N 1
ATOM 2098 C CA . VAL A 1 267 ? 18.811 2.792 -16.083 1.00 96.31 267 VAL A CA 1
ATOM 2099 C C . VAL A 1 267 ? 19.248 3.320 -17.448 1.00 96.31 267 VAL A C 1
ATOM 2101 O O . VAL A 1 267 ? 19.066 2.636 -18.454 1.00 96.31 267 VAL A O 1
ATOM 2104 N N . ILE A 1 268 ? 19.878 4.498 -17.494 1.00 97.25 268 ILE A N 1
ATOM 2105 C CA . ILE A 1 268 ? 20.424 5.063 -18.738 1.00 97.25 268 ILE A CA 1
ATOM 2106 C C . ILE A 1 268 ? 21.498 4.134 -19.319 1.00 97.25 268 ILE A C 1
ATOM 2108 O O . ILE A 1 268 ? 21.484 3.845 -20.516 1.00 97.25 268 ILE A O 1
ATOM 2112 N N . LEU A 1 269 ? 22.395 3.616 -18.476 1.00 97.69 269 LEU A N 1
ATOM 2113 C CA . LEU A 1 269 ? 23.416 2.653 -18.879 1.00 97.69 269 LEU A CA 1
ATOM 2114 C C . LEU A 1 269 ? 22.791 1.351 -19.394 1.00 97.69 269 LEU A C 1
ATOM 2116 O O . LEU A 1 269 ? 23.206 0.861 -20.439 1.00 97.69 269 LEU A O 1
ATOM 2120 N N . ALA A 1 270 ? 21.781 0.808 -18.712 1.00 97.31 270 ALA A N 1
ATOM 2121 C CA . ALA A 1 270 ? 21.073 -0.395 -19.143 1.00 97.31 270 ALA A CA 1
ATOM 2122 C C . ALA A 1 270 ? 20.404 -0.195 -20.510 1.00 97.31 270 ALA A C 1
ATOM 2124 O O . ALA A 1 270 ? 20.521 -1.056 -21.380 1.00 97.31 270 ALA A O 1
ATOM 2125 N N . LEU A 1 271 ? 19.775 0.960 -20.738 1.00 97.44 271 LEU A N 1
ATOM 2126 C CA . LEU A 1 271 ? 19.192 1.323 -22.029 1.00 97.44 271 LEU A CA 1
ATOM 2127 C C . LEU A 1 271 ? 20.258 1.444 -23.132 1.00 97.44 271 LEU A C 1
ATOM 2129 O O . LEU A 1 271 ? 20.060 0.953 -24.248 1.00 97.44 271 LEU A O 1
ATOM 2133 N N . ALA A 1 272 ? 21.398 2.068 -22.828 1.00 97.94 272 ALA A N 1
ATOM 2134 C CA . ALA A 1 272 ? 22.518 2.189 -23.757 1.00 97.94 272 ALA A CA 1
ATOM 2135 C C . ALA A 1 272 ? 23.120 0.817 -24.101 1.00 97.94 272 ALA A C 1
ATOM 2137 O O . ALA A 1 272 ? 23.350 0.529 -25.274 1.00 97.94 272 ALA A O 1
ATOM 2138 N N . LEU A 1 273 ? 23.308 -0.055 -23.105 1.00 98.06 273 LEU A N 1
ATOM 2139 C CA . LEU A 1 273 ? 23.783 -1.427 -23.294 1.00 98.06 273 LEU A CA 1
ATOM 2140 C C . LEU A 1 273 ? 22.795 -2.253 -24.116 1.00 98.06 273 LEU A C 1
ATOM 2142 O O . LEU A 1 273 ? 23.209 -2.905 -25.068 1.00 98.06 273 LEU A O 1
ATOM 2146 N N . ALA A 1 274 ? 21.499 -2.183 -23.808 1.00 97.56 274 ALA A N 1
ATOM 2147 C CA . ALA A 1 274 ? 20.449 -2.849 -24.574 1.00 97.56 274 ALA A CA 1
ATOM 2148 C C . ALA A 1 274 ? 20.482 -2.430 -26.051 1.00 97.56 274 ALA A C 1
ATOM 2150 O O . ALA A 1 274 ? 20.524 -3.268 -26.949 1.00 97.56 274 ALA A O 1
ATOM 2151 N N . THR A 1 275 ? 20.571 -1.125 -26.304 1.00 98.12 275 THR A N 1
ATOM 2152 C CA . THR A 1 275 ? 20.692 -0.573 -27.660 1.00 98.12 275 THR A CA 1
ATOM 2153 C C . THR A 1 275 ? 21.990 -1.024 -28.341 1.00 98.12 275 THR A C 1
ATOM 2155 O O . THR A 1 275 ? 21.988 -1.391 -29.517 1.00 98.12 275 THR A O 1
ATOM 2158 N N . GLY A 1 276 ? 23.098 -1.061 -27.596 1.00 97.94 276 GLY A N 1
ATOM 2159 C CA . GLY A 1 276 ? 24.382 -1.581 -28.058 1.00 97.94 276 GLY A CA 1
ATOM 2160 C C . GLY A 1 276 ? 24.323 -3.060 -28.442 1.00 97.94 276 GLY A C 1
ATOM 2161 O O . GLY A 1 276 ? 24.884 -3.4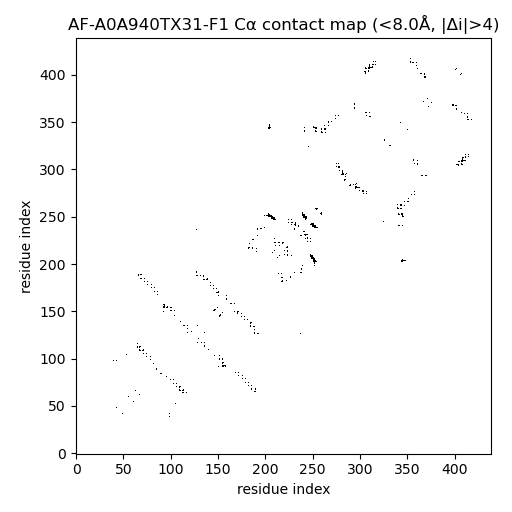30 -29.468 1.00 97.94 276 GLY A O 1
ATOM 2162 N N . ILE A 1 277 ? 23.600 -3.893 -27.685 1.00 97.88 277 ILE A N 1
ATOM 2163 C CA . ILE A 1 277 ? 23.371 -5.313 -27.999 1.00 97.88 277 ILE A CA 1
ATOM 2164 C C . ILE A 1 277 ? 22.597 -5.452 -29.313 1.00 97.88 277 ILE A C 1
ATOM 2166 O O . ILE A 1 277 ? 23.003 -6.228 -30.178 1.00 97.88 277 ILE A O 1
ATOM 2170 N N . VAL A 1 278 ? 21.526 -4.671 -29.500 1.00 97.44 278 VAL A N 1
ATOM 2171 C CA . VAL A 1 278 ? 20.752 -4.649 -30.755 1.00 97.44 278 VAL A CA 1
ATOM 2172 C C . VAL A 1 278 ? 21.643 -4.288 -31.945 1.00 97.44 278 VAL A C 1
ATOM 2174 O O . VAL A 1 278 ? 21.594 -4.950 -32.984 1.00 97.44 278 VAL A O 1
ATOM 2177 N N . ALA A 1 279 ? 22.504 -3.280 -31.791 1.00 97.69 279 ALA A N 1
ATOM 2178 C CA . ALA A 1 279 ? 23.437 -2.887 -32.839 1.00 97.69 279 ALA A CA 1
ATOM 2179 C C . ALA A 1 279 ? 24.503 -3.965 -33.101 1.00 97.69 279 ALA A C 1
ATOM 2181 O O . ALA A 1 279 ? 24.702 -4.370 -34.245 1.00 97.69 279 ALA A O 1
ATOM 2182 N N . ALA A 1 280 ? 25.156 -4.472 -32.052 1.00 96.94 280 ALA A N 1
ATOM 2183 C CA . ALA A 1 280 ? 26.209 -5.483 -32.141 1.00 96.94 280 ALA A CA 1
ATOM 2184 C C . ALA A 1 280 ? 25.715 -6.788 -32.783 1.00 96.94 280 ALA A C 1
ATOM 2186 O O . ALA A 1 280 ? 26.440 -7.401 -33.569 1.00 96.94 280 ALA A O 1
ATOM 2187 N N . ALA A 1 281 ? 24.461 -7.172 -32.529 1.00 96.25 281 ALA A N 1
ATOM 2188 C CA . ALA A 1 281 ? 23.820 -8.325 -33.154 1.00 96.25 281 ALA A CA 1
ATOM 2189 C C . ALA A 1 281 ? 23.799 -8.249 -34.694 1.00 96.25 281 ALA A C 1
ATOM 2191 O O . ALA A 1 281 ? 23.854 -9.284 -35.354 1.00 96.25 281 ALA A O 1
ATOM 2192 N N . CYS A 1 282 ? 23.791 -7.051 -35.287 1.00 96.38 282 CYS A N 1
ATOM 2193 C CA . CYS A 1 282 ? 23.863 -6.875 -36.744 1.00 96.38 282 CYS A CA 1
ATOM 2194 C C . CYS A 1 282 ? 25.284 -7.068 -37.307 1.00 96.38 282 CYS A C 1
ATOM 2196 O O . CYS A 1 282 ? 25.457 -7.269 -38.507 1.00 96.38 282 CYS A O 1
ATOM 2198 N N . PHE A 1 283 ? 26.314 -7.011 -36.457 1.00 96.62 283 PHE A N 1
ATOM 2199 C CA . PHE A 1 283 ? 27.721 -7.103 -36.863 1.00 96.62 283 PHE A CA 1
ATOM 2200 C C . PHE A 1 283 ? 28.399 -8.414 -36.459 1.00 96.62 283 PHE A C 1
ATOM 2202 O O . PHE A 1 283 ? 29.474 -8.717 -36.980 1.00 96.62 283 PHE A O 1
ATOM 2209 N N . ILE A 1 284 ? 27.782 -9.212 -35.584 1.00 94.75 284 ILE A N 1
ATOM 2210 C CA . ILE A 1 284 ? 28.379 -10.445 -35.051 1.00 94.75 284 ILE A CA 1
ATOM 2211 C C . ILE A 1 284 ? 28.736 -11.467 -36.146 1.00 94.75 284 ILE A C 1
ATOM 2213 O O . ILE A 1 284 ? 29.723 -12.185 -36.016 1.00 94.75 284 ILE A O 1
ATOM 2217 N N . ASN A 1 285 ? 27.991 -11.485 -37.260 1.00 90.94 285 ASN A N 1
ATOM 2218 C CA . ASN A 1 285 ? 28.218 -12.397 -38.384 1.00 90.94 285 ASN A CA 1
ATOM 2219 C C . ASN A 1 285 ? 28.877 -11.735 -39.610 1.00 90.94 285 ASN A C 1
ATOM 2221 O O . ASN A 1 285 ? 28.761 -12.240 -40.725 1.00 90.94 285 ASN A O 1
ATOM 2225 N N . LYS A 1 286 ? 29.581 -10.605 -39.446 1.00 89.25 286 LYS A N 1
ATOM 2226 C CA . LYS A 1 286 ? 30.191 -9.882 -40.582 1.00 89.25 286 LYS A CA 1
ATOM 2227 C C . LYS A 1 286 ? 31.116 -10.762 -41.443 1.00 89.25 286 LYS A C 1
ATOM 2229 O O . LYS A 1 286 ? 31.197 -10.552 -42.647 1.00 89.25 286 LYS A O 1
ATOM 2234 N N . ASN A 1 287 ? 31.770 -11.753 -40.835 1.00 90.44 287 ASN A N 1
ATOM 2235 C CA . ASN A 1 287 ? 32.717 -12.650 -41.505 1.00 90.44 287 ASN A CA 1
ATOM 2236 C C . ASN A 1 287 ? 32.140 -14.048 -41.801 1.00 90.44 287 ASN A C 1
ATOM 2238 O O . ASN A 1 287 ? 32.894 -14.946 -42.162 1.00 90.44 287 ASN A O 1
ATOM 2242 N N . GLY A 1 288 ? 30.832 -14.264 -41.616 1.00 87.69 288 GLY A N 1
ATOM 2243 C CA . GLY A 1 288 ? 30.216 -15.584 -41.798 1.00 87.69 288 GLY A CA 1
ATOM 2244 C C . GLY A 1 288 ? 30.536 -16.597 -40.688 1.00 87.69 288 GLY A C 1
ATOM 2245 O O . GLY A 1 288 ? 30.335 -17.793 -40.881 1.00 87.69 288 GLY A O 1
ATOM 2246 N N . SER A 1 289 ? 31.036 -16.141 -39.535 1.00 90.75 289 SER A N 1
ATOM 2247 C CA . SER A 1 289 ? 31.454 -16.999 -38.417 1.00 90.75 289 SER A CA 1
ATOM 2248 C C . SER A 1 289 ? 30.307 -17.749 -37.732 1.00 90.75 289 SER A C 1
ATOM 2250 O O . SER A 1 289 ? 30.562 -18.739 -37.050 1.00 90.75 289 SER A O 1
ATOM 2252 N N . ILE A 1 290 ? 29.061 -17.283 -37.873 1.00 90.06 290 ILE A N 1
ATOM 2253 C CA . ILE A 1 290 ? 27.876 -17.904 -37.272 1.00 90.06 290 ILE A CA 1
ATOM 2254 C C . ILE A 1 290 ? 26.946 -18.363 -38.404 1.00 90.06 290 ILE A C 1
ATOM 2256 O O . ILE A 1 290 ? 26.225 -17.542 -38.986 1.00 90.06 290 ILE A O 1
ATOM 2260 N N . PRO A 1 291 ? 26.945 -19.668 -38.739 1.00 87.25 291 PRO A N 1
ATOM 2261 C CA . PRO A 1 291 ? 26.040 -20.217 -39.739 1.00 87.25 291 PRO A CA 1
ATOM 2262 C C . PRO A 1 291 ? 24.583 -19.910 -39.384 1.00 87.25 291 PRO A C 1
ATOM 2264 O O . PRO A 1 291 ? 24.168 -20.080 -38.241 1.00 87.25 291 PRO A O 1
ATOM 2267 N N . ALA A 1 292 ? 23.809 -19.469 -40.377 1.00 86.88 292 ALA A N 1
ATOM 2268 C CA . ALA A 1 292 ? 22.381 -19.159 -40.250 1.00 86.88 292 ALA A CA 1
ATOM 2269 C C . ALA A 1 292 ? 22.012 -18.014 -39.281 1.00 86.88 292 ALA A C 1
ATOM 2271 O O . ALA A 1 292 ? 20.848 -17.898 -38.896 1.00 86.88 292 ALA A O 1
ATOM 2272 N N . TRP A 1 293 ? 22.951 -17.132 -38.919 1.00 90.75 293 TRP A N 1
ATOM 2273 C CA . TRP A 1 293 ? 22.590 -15.906 -38.204 1.00 90.75 293 TRP A CA 1
ATOM 2274 C C . TRP A 1 293 ? 21.734 -14.982 -39.094 1.00 90.75 293 TRP A C 1
ATOM 2276 O O . TRP A 1 293 ? 22.153 -14.683 -40.216 1.00 90.75 293 TRP A O 1
ATOM 2286 N N . PRO A 1 294 ? 20.561 -14.510 -38.629 1.00 90.69 294 PRO A N 1
ATOM 2287 C CA . PRO A 1 294 ? 19.580 -13.862 -39.500 1.00 90.69 294 PRO A CA 1
ATOM 2288 C C . PRO A 1 294 ? 19.820 -12.372 -39.763 1.00 90.69 294 PRO A C 1
ATOM 2290 O O . PRO A 1 294 ? 19.112 -11.794 -40.583 1.00 90.69 294 PRO A O 1
ATOM 2293 N N . LEU A 1 295 ? 20.766 -11.739 -39.063 1.00 93.69 295 LEU A N 1
ATOM 2294 C CA . LEU A 1 295 ? 20.998 -10.296 -39.151 1.00 93.69 295 LEU A CA 1
ATOM 2295 C C . LEU A 1 295 ? 22.290 -9.982 -39.903 1.00 93.69 295 LEU A C 1
ATOM 2297 O O . LEU A 1 295 ? 23.347 -10.543 -39.606 1.00 93.69 295 LEU A O 1
ATOM 2301 N N . ALA A 1 296 ? 22.212 -9.032 -40.833 1.00 94.50 296 ALA A N 1
ATOM 2302 C CA . ALA A 1 296 ? 23.362 -8.464 -41.524 1.00 94.50 296 ALA A CA 1
ATOM 2303 C C . ALA A 1 296 ? 23.593 -6.997 -41.107 1.00 94.50 296 ALA A C 1
ATOM 2305 O O . ALA A 1 296 ? 22.678 -6.336 -40.611 1.00 94.50 296 ALA A O 1
ATOM 2306 N N . PRO A 1 297 ? 24.779 -6.417 -41.384 1.00 96.06 297 PRO A N 1
ATOM 2307 C CA . PRO A 1 297 ? 25.038 -4.999 -41.116 1.00 96.06 297 PRO A CA 1
ATOM 2308 C C . PRO A 1 297 ? 24.025 -4.043 -41.765 1.00 96.06 297 PRO A C 1
ATOM 2310 O O . PRO A 1 297 ? 23.745 -2.975 -41.225 1.00 96.06 297 PRO A O 1
ATOM 2313 N N . ALA A 1 298 ? 23.449 -4.433 -42.907 1.00 95.12 298 ALA A N 1
ATOM 2314 C CA . ALA A 1 298 ? 22.427 -3.663 -43.614 1.00 95.12 298 ALA A CA 1
ATOM 2315 C C . ALA A 1 298 ? 21.081 -3.584 -42.863 1.00 95.12 298 ALA A C 1
ATOM 2317 O O . ALA A 1 298 ? 20.287 -2.684 -43.136 1.00 95.12 298 ALA A O 1
ATOM 2318 N N . ASP A 1 299 ? 20.827 -4.482 -41.907 1.00 94.44 299 ASP A N 1
ATOM 2319 C CA . ASP A 1 299 ? 19.589 -4.512 -41.122 1.00 94.44 299 ASP A CA 1
ATOM 2320 C C . ASP A 1 299 ? 19.632 -3.584 -39.901 1.00 94.44 299 ASP A C 1
ATOM 2322 O O . ASP A 1 299 ? 18.597 -3.365 -39.268 1.00 94.44 299 ASP A O 1
ATOM 2326 N N . LEU A 1 300 ? 20.788 -2.979 -39.592 1.00 95.81 300 LEU A N 1
ATOM 2327 C CA . LEU A 1 300 ? 20.961 -2.102 -38.431 1.00 95.81 300 LEU A CA 1
ATOM 2328 C C . LEU A 1 300 ? 19.884 -1.002 -38.333 1.00 95.81 300 LEU A C 1
ATOM 2330 O O . LEU A 1 300 ? 19.281 -0.883 -37.264 1.00 95.81 300 LEU A O 1
ATOM 2334 N N . PRO A 1 301 ? 19.565 -0.226 -39.394 1.00 96.25 301 PRO A N 1
ATOM 2335 C CA . PRO A 1 301 ? 18.534 0.807 -39.293 1.00 96.25 301 PRO A CA 1
ATOM 2336 C C . PRO A 1 301 ? 17.149 0.237 -38.963 1.00 96.25 301 PRO A C 1
ATOM 2338 O O . PRO A 1 301 ? 16.411 0.833 -38.182 1.00 96.25 301 PRO A O 1
ATOM 2341 N N . LYS A 1 302 ? 16.803 -0.936 -39.515 1.00 93.00 302 LYS A N 1
ATOM 2342 C CA . LYS A 1 302 ? 15.522 -1.607 -39.242 1.00 93.00 302 LYS A CA 1
ATOM 2343 C C . LYS A 1 302 ? 15.461 -2.111 -37.803 1.00 93.00 302 LYS A C 1
ATOM 2345 O O . LYS A 1 302 ? 14.449 -1.918 -37.139 1.00 93.00 302 LYS A O 1
ATOM 2350 N N . MET A 1 303 ? 16.547 -2.706 -37.313 1.00 94.75 303 MET A N 1
ATOM 2351 C CA . MET A 1 303 ? 16.652 -3.203 -35.941 1.00 94.75 303 MET A CA 1
ATOM 2352 C C . MET A 1 303 ? 16.554 -2.073 -34.916 1.00 94.75 303 MET A C 1
ATOM 2354 O O . MET A 1 303 ? 15.799 -2.187 -33.954 1.00 94.75 303 MET A O 1
ATOM 2358 N N . LEU A 1 304 ? 17.251 -0.956 -35.146 1.00 96.44 304 LEU A N 1
ATOM 2359 C CA . LEU A 1 304 ? 17.156 0.222 -34.282 1.00 96.44 304 LEU A CA 1
ATOM 2360 C C . LEU A 1 304 ? 15.761 0.857 -34.325 1.00 96.44 304 LEU A C 1
ATOM 2362 O O . LEU A 1 304 ? 15.257 1.276 -33.287 1.00 96.44 304 LEU A O 1
ATOM 2366 N N . MET A 1 305 ? 15.110 0.889 -35.491 1.00 95.31 305 MET A N 1
ATOM 2367 C CA . MET A 1 305 ? 13.731 1.368 -35.615 1.00 95.31 305 MET A CA 1
ATOM 2368 C C . MET A 1 305 ? 12.741 0.459 -34.874 1.00 95.31 305 MET A C 1
ATOM 2370 O O . MET A 1 305 ? 11.885 0.959 -34.148 1.00 95.31 305 MET A O 1
ATOM 2374 N N . GLY A 1 306 ? 12.872 -0.864 -35.010 1.00 92.69 306 GLY A N 1
ATOM 2375 C CA . GLY A 1 306 ? 12.058 -1.837 -34.276 1.00 92.69 306 GLY A CA 1
ATOM 2376 C C . GLY A 1 306 ? 12.267 -1.746 -32.762 1.00 92.69 306 GLY A C 1
ATOM 2377 O O . GLY A 1 306 ? 11.299 -1.726 -32.006 1.00 92.69 306 GLY A O 1
ATOM 2378 N N . TRP A 1 307 ? 13.517 -1.600 -32.318 1.00 96.56 307 TRP A N 1
ATOM 2379 C CA . TRP A 1 307 ? 13.846 -1.365 -30.911 1.00 96.56 307 TRP A CA 1
ATOM 2380 C C . TRP A 1 307 ? 13.242 -0.058 -30.386 1.00 96.56 307 TRP A C 1
ATOM 2382 O O . TRP A 1 307 ? 12.587 -0.052 -29.346 1.00 96.56 307 TRP A O 1
ATOM 2392 N N . GLY A 1 308 ? 13.383 1.036 -31.139 1.00 96.69 308 GLY A N 1
ATOM 2393 C CA . GLY A 1 308 ? 12.759 2.317 -30.812 1.00 96.69 308 GLY A CA 1
ATOM 2394 C C . GLY A 1 308 ? 11.234 2.227 -30.711 1.00 96.69 308 GLY A C 1
ATOM 2395 O O . GLY A 1 308 ? 10.650 2.825 -29.812 1.00 96.69 308 GLY A O 1
ATOM 2396 N N . ALA A 1 309 ? 10.587 1.437 -31.573 1.00 94.62 309 ALA A N 1
ATOM 2397 C CA . ALA A 1 309 ? 9.145 1.202 -31.519 1.00 94.62 309 ALA A CA 1
ATOM 2398 C C . ALA A 1 309 ? 8.713 0.427 -30.260 1.00 94.62 309 ALA A C 1
ATOM 2400 O O . ALA A 1 309 ? 7.705 0.786 -29.652 1.00 94.62 309 ALA A O 1
ATOM 2401 N N . ILE A 1 310 ? 9.485 -0.580 -29.828 1.00 92.06 310 ILE A N 1
ATOM 2402 C CA . ILE A 1 310 ? 9.248 -1.295 -28.559 1.00 92.06 310 ILE A CA 1
ATOM 2403 C C . ILE A 1 310 ? 9.357 -0.329 -27.376 1.00 92.06 310 ILE A C 1
ATOM 2405 O O . ILE A 1 310 ? 8.447 -0.268 -26.549 1.00 92.06 310 ILE A O 1
ATOM 2409 N N . LEU A 1 311 ? 10.428 0.471 -27.325 1.00 94.81 311 LEU A N 1
ATOM 2410 C CA . LEU A 1 311 ? 10.626 1.473 -26.273 1.00 94.81 311 LEU A CA 1
ATOM 2411 C C . LEU A 1 311 ? 9.505 2.519 -26.251 1.00 94.81 311 LEU A C 1
ATOM 2413 O O . LEU A 1 311 ? 9.044 2.903 -25.178 1.00 94.81 311 LEU A O 1
ATOM 2417 N N . ALA A 1 312 ? 9.041 2.962 -27.422 1.00 93.31 312 ALA A N 1
ATOM 2418 C CA . ALA A 1 312 ? 7.908 3.874 -27.532 1.00 93.31 312 ALA A CA 1
ATOM 2419 C C . ALA A 1 312 ? 6.618 3.239 -26.992 1.00 93.31 312 ALA A C 1
ATOM 2421 O O . ALA A 1 312 ? 5.898 3.892 -26.239 1.00 93.31 312 ALA A O 1
ATOM 2422 N N . GLY A 1 313 ? 6.355 1.967 -27.312 1.00 89.69 313 GLY A N 1
ATOM 2423 C CA . GLY A 1 313 ? 5.235 1.204 -26.751 1.00 89.69 313 GLY A CA 1
ATOM 2424 C C . GLY A 1 313 ? 5.270 1.171 -25.224 1.00 89.69 313 GLY A C 1
ATOM 2425 O O . GLY A 1 313 ? 4.305 1.573 -24.577 1.00 89.69 313 GLY A O 1
ATOM 2426 N N . MET A 1 314 ? 6.418 0.812 -24.646 1.00 90.31 314 MET A N 1
ATOM 2427 C CA . MET A 1 314 ? 6.625 0.828 -23.191 1.00 90.31 314 MET A CA 1
ATOM 2428 C C . MET A 1 314 ? 6.430 2.232 -22.591 1.00 90.31 314 MET A C 1
ATOM 2430 O O . MET A 1 314 ? 5.791 2.392 -21.552 1.00 90.31 314 MET A O 1
ATOM 2434 N N . GLY A 1 315 ? 6.940 3.274 -23.255 1.00 89.38 315 GLY A N 1
ATOM 2435 C CA . GLY A 1 315 ? 6.781 4.664 -22.821 1.00 89.38 315 GLY A CA 1
ATOM 2436 C C . GLY A 1 315 ? 5.320 5.118 -22.790 1.00 89.38 315 GLY A C 1
ATOM 2437 O O . GLY A 1 315 ? 4.909 5.798 -21.850 1.00 89.38 315 GLY A O 1
ATOM 2438 N N . VAL A 1 316 ? 4.509 4.697 -23.768 1.00 89.81 316 VAL A N 1
ATOM 2439 C CA . VAL A 1 316 ? 3.069 4.993 -23.805 1.00 89.81 316 VAL A CA 1
ATOM 2440 C C . VAL A 1 316 ? 2.353 4.416 -22.584 1.00 89.81 316 VAL A C 1
ATOM 2442 O O . VAL A 1 316 ? 1.540 5.126 -21.998 1.00 89.81 316 VAL A O 1
ATOM 2445 N N . HIS A 1 317 ? 2.678 3.201 -22.135 1.00 85.12 317 HIS A N 1
ATOM 2446 C CA . HIS A 1 317 ? 2.090 2.636 -20.911 1.00 85.12 317 HIS A CA 1
ATOM 2447 C C . HIS A 1 317 ? 2.395 3.480 -19.673 1.00 85.12 317 HIS A C 1
ATOM 2449 O O . HIS A 1 317 ? 1.493 3.792 -18.894 1.00 85.12 317 HIS A O 1
ATOM 2455 N N . VAL A 1 318 ? 3.642 3.930 -19.529 1.00 84.31 318 VAL A N 1
ATOM 2456 C CA . VAL A 1 318 ? 4.049 4.790 -18.409 1.00 84.31 318 VAL A CA 1
ATOM 2457 C C . VAL A 1 318 ? 3.313 6.131 -18.448 1.00 84.31 318 VAL A C 1
ATOM 2459 O O . VAL A 1 318 ? 2.832 6.598 -17.412 1.00 84.31 318 VAL A O 1
ATOM 2462 N N . VAL A 1 319 ? 3.189 6.745 -19.629 1.00 82.81 319 VAL A N 1
ATOM 2463 C CA . VAL A 1 319 ? 2.479 8.020 -19.805 1.00 82.81 319 VAL A CA 1
ATOM 2464 C C . VAL A 1 319 ? 0.983 7.857 -19.547 1.00 82.81 319 VAL A C 1
ATOM 2466 O O . VAL A 1 319 ? 0.417 8.651 -18.801 1.00 82.81 319 VAL A O 1
ATOM 2469 N N . VAL A 1 320 ? 0.342 6.827 -20.104 1.00 86.12 320 VAL A N 1
ATOM 2470 C CA . VAL A 1 320 ? -1.093 6.563 -19.912 1.00 86.12 320 VAL A CA 1
ATOM 2471 C C . VAL A 1 320 ? -1.395 6.239 -18.452 1.00 86.12 320 VAL A C 1
ATOM 2473 O O . VAL A 1 320 ? -2.333 6.810 -17.900 1.00 86.12 320 VAL A O 1
ATOM 2476 N N . GLY A 1 321 ? -0.589 5.397 -17.800 1.00 82.00 321 GLY A N 1
ATOM 2477 C CA . GLY A 1 321 ? -0.725 5.108 -16.370 1.00 82.00 321 GLY A CA 1
ATOM 2478 C C . GLY A 1 321 ? -0.550 6.366 -15.518 1.00 82.00 321 GLY A C 1
ATOM 2479 O O . GLY A 1 321 ? -1.356 6.655 -14.639 1.00 82.00 321 GLY A O 1
ATOM 2480 N N . SER A 1 322 ? 0.439 7.202 -15.836 1.00 78.81 322 SER A N 1
ATOM 2481 C CA . SER A 1 322 ? 0.649 8.473 -15.128 1.00 78.81 322 SER A CA 1
ATOM 2482 C C . SER A 1 322 ? -0.483 9.479 -15.365 1.00 78.81 322 SER A C 1
ATOM 2484 O O . SER A 1 322 ? -0.893 10.164 -14.432 1.00 78.81 322 SER A O 1
ATOM 2486 N N . ALA A 1 323 ? -1.040 9.536 -16.576 1.00 82.38 323 ALA A N 1
ATOM 2487 C CA . ALA A 1 323 ? -2.192 10.375 -16.895 1.00 82.38 323 ALA A CA 1
ATOM 2488 C C . ALA A 1 323 ? -3.468 9.897 -16.182 1.00 82.38 323 ALA A C 1
ATOM 2490 O O . ALA A 1 323 ? -4.239 10.726 -15.700 1.00 82.38 323 ALA A O 1
ATOM 2491 N N . LYS A 1 324 ? -3.683 8.578 -16.073 1.00 83.25 324 LYS A N 1
ATOM 2492 C CA . LYS A 1 324 ? -4.776 8.001 -15.275 1.00 83.25 324 LYS A CA 1
ATOM 2493 C C . LYS A 1 324 ? -4.636 8.378 -13.799 1.00 83.25 324 LYS A C 1
ATOM 2495 O O . LYS A 1 324 ? -5.586 8.920 -13.241 1.00 83.25 324 LYS A O 1
ATOM 2500 N N . ARG A 1 325 ? -3.443 8.216 -13.214 1.00 77.44 325 ARG A N 1
ATOM 2501 C CA . ARG A 1 325 ? -3.152 8.629 -11.828 1.00 77.44 325 ARG A CA 1
ATOM 2502 C C . ARG A 1 325 ? -3.369 10.121 -11.595 1.00 77.44 325 ARG A C 1
ATOM 2504 O O . ARG A 1 325 ? -3.989 10.516 -10.616 1.00 77.44 325 ARG A O 1
ATOM 2511 N N . SER A 1 326 ? -2.927 10.961 -12.528 1.00 78.31 326 SER A N 1
ATOM 2512 C CA . SER A 1 326 ? -3.146 12.407 -12.437 1.00 78.31 326 SER A CA 1
ATOM 2513 C C . SER A 1 326 ? -4.636 12.768 -12.427 1.00 78.31 326 SER A C 1
ATOM 2515 O O . SER A 1 326 ? -5.034 13.677 -11.700 1.00 78.31 326 SER A O 1
ATOM 2517 N N . LYS A 1 327 ? -5.472 12.037 -13.179 1.00 83.44 327 LYS A N 1
ATOM 2518 C CA . LYS A 1 327 ? -6.929 12.235 -13.174 1.00 83.44 327 LYS A CA 1
ATOM 2519 C C . LYS A 1 327 ? -7.590 11.770 -11.878 1.00 83.44 327 LYS A C 1
ATOM 2521 O O . LYS A 1 327 ? -8.539 12.411 -11.444 1.00 83.44 327 LYS A O 1
ATOM 2526 N N . THR A 1 328 ? -7.120 10.686 -11.263 1.00 79.75 328 THR A N 1
ATOM 2527 C CA . THR A 1 328 ? -7.711 10.165 -10.018 1.00 79.75 328 THR A CA 1
ATOM 2528 C C . THR A 1 328 ? -7.274 10.943 -8.774 1.00 79.75 328 THR A C 1
ATOM 2530 O O . THR A 1 328 ? -7.998 10.961 -7.780 1.00 79.75 328 THR A O 1
ATOM 2533 N N . GLN A 1 329 ? -6.131 11.634 -8.822 1.00 71.62 329 GLN A N 1
ATOM 2534 C CA . GLN A 1 329 ? -5.545 12.333 -7.671 1.00 71.62 329 GLN A CA 1
ATOM 2535 C C . GLN A 1 329 ? -5.970 13.808 -7.493 1.00 71.62 329 GLN A C 1
ATOM 2537 O O . GLN A 1 329 ? -5.348 14.509 -6.702 1.00 71.62 329 GLN A O 1
ATOM 2542 N N . ASN A 1 330 ? -7.026 14.286 -8.171 1.00 73.88 330 ASN A N 1
ATOM 2543 C CA . ASN A 1 330 ? -7.677 15.596 -7.943 1.00 73.88 330 ASN A CA 1
ATOM 2544 C C . ASN A 1 330 ? -6.725 16.769 -7.593 1.00 73.88 330 ASN A C 1
ATOM 2546 O O . ASN A 1 330 ? -6.919 17.466 -6.599 1.00 73.88 330 ASN A O 1
ATOM 2550 N N . GLY A 1 331 ? -5.715 17.026 -8.433 1.00 67.00 331 GLY A N 1
ATOM 2551 C CA . GLY A 1 331 ? -4.970 18.293 -8.399 1.00 67.00 331 GLY A CA 1
ATOM 2552 C C . GLY A 1 331 ? -3.669 18.324 -7.592 1.00 67.00 331 GLY A C 1
ATOM 2553 O O . GLY A 1 331 ? -3.170 19.416 -7.321 1.00 67.00 331 GLY A O 1
ATOM 2554 N N . MET A 1 332 ? -3.076 17.179 -7.240 1.00 65.94 332 MET A N 1
ATOM 2555 C CA . MET A 1 332 ? -1.712 17.181 -6.695 1.00 65.94 332 MET A CA 1
ATOM 2556 C C . MET A 1 332 ? -0.672 17.652 -7.740 1.00 65.94 332 MET A C 1
ATOM 2558 O O . MET A 1 332 ? -0.810 17.335 -8.928 1.00 65.94 332 MET A O 1
ATOM 2562 N N . PRO A 1 333 ? 0.347 18.440 -7.330 1.00 58.78 333 PRO A N 1
ATOM 2563 C CA . PRO A 1 333 ? 1.349 19.013 -8.230 1.00 58.78 333 PRO A CA 1
ATOM 2564 C C . PRO A 1 333 ? 2.150 17.950 -9.000 1.00 58.78 333 PRO A C 1
ATOM 2566 O O . PRO A 1 333 ? 2.262 16.796 -8.601 1.00 58.78 333 PRO A O 1
ATOM 2569 N N . SER A 1 334 ? 2.684 18.351 -10.157 1.00 56.59 334 SER A N 1
ATOM 2570 C CA . SER A 1 334 ? 3.156 17.430 -11.193 1.00 56.59 334 SER A CA 1
ATOM 2571 C C . SER A 1 334 ? 4.401 16.611 -10.819 1.00 56.59 334 SER A C 1
ATOM 2573 O O . SER A 1 334 ? 5.432 17.164 -10.440 1.00 56.59 334 SER A O 1
ATOM 2575 N N . VAL A 1 335 ? 4.305 15.319 -11.139 1.00 59.66 335 VAL A N 1
ATOM 2576 C CA . VAL A 1 335 ? 5.232 14.164 -11.084 1.00 59.66 335 VAL A CA 1
ATOM 2577 C C . VAL A 1 335 ? 6.719 14.405 -11.426 1.00 59.66 335 VAL A C 1
ATOM 2579 O O . VAL A 1 335 ? 7.551 13.537 -11.181 1.00 59.66 335 VAL A O 1
ATOM 2582 N N . LEU A 1 336 ? 7.115 15.545 -12.000 1.00 63.34 336 LEU A N 1
ATOM 2583 C CA . LEU A 1 336 ? 8.467 15.708 -12.555 1.00 63.34 336 LEU A CA 1
ATOM 2584 C C . LEU A 1 336 ? 9.583 15.676 -11.500 1.00 63.34 336 LEU A C 1
ATOM 2586 O O . LEU A 1 336 ? 10.616 15.057 -11.751 1.00 63.34 336 LEU A O 1
ATOM 2590 N N . MET A 1 337 ? 9.379 16.275 -10.321 1.00 64.19 337 MET A N 1
ATOM 2591 C CA . MET A 1 337 ? 10.365 16.184 -9.227 1.00 64.19 337 MET A CA 1
ATOM 2592 C C . MET A 1 337 ? 10.444 14.766 -8.639 1.00 64.19 337 MET A C 1
ATOM 2594 O O . MET A 1 337 ? 11.494 14.358 -8.141 1.00 64.19 337 MET A O 1
ATOM 2598 N N . ASP A 1 338 ? 9.378 13.981 -8.801 1.00 85.00 338 ASP A N 1
ATOM 2599 C CA . ASP A 1 338 ? 9.283 12.614 -8.297 1.00 85.00 338 ASP A CA 1
ATOM 2600 C C . ASP A 1 338 ? 9.796 11.572 -9.292 1.00 85.00 338 ASP A C 1
ATOM 2602 O O . ASP A 1 338 ? 9.940 10.405 -8.937 1.00 85.00 338 ASP A O 1
ATOM 2606 N N . LEU A 1 339 ? 10.151 11.954 -10.524 1.00 89.12 339 LEU A N 1
ATOM 2607 C CA . LEU A 1 339 ? 10.593 10.991 -11.534 1.00 89.12 339 LEU A CA 1
ATOM 2608 C C . LEU A 1 339 ? 11.833 10.207 -11.081 1.00 89.12 339 LEU A C 1
ATOM 2610 O O . LEU A 1 339 ? 11.893 8.993 -11.256 1.00 89.12 339 LEU A O 1
ATOM 2614 N N . ILE A 1 340 ? 12.809 10.875 -10.457 1.00 92.69 340 ILE A N 1
ATOM 2615 C CA . ILE A 1 340 ? 14.021 10.206 -9.957 1.00 92.69 340 ILE A CA 1
ATOM 2616 C C . ILE A 1 340 ? 13.671 9.253 -8.800 1.00 92.69 340 ILE A C 1
ATOM 2618 O O . ILE A 1 340 ? 14.240 8.167 -8.704 1.00 92.69 340 ILE A O 1
ATOM 2622 N N . LEU A 1 341 ? 12.711 9.630 -7.947 1.00 92.25 341 LEU A N 1
ATOM 2623 C CA . LEU A 1 341 ? 12.206 8.772 -6.872 1.00 92.25 341 LEU A CA 1
ATOM 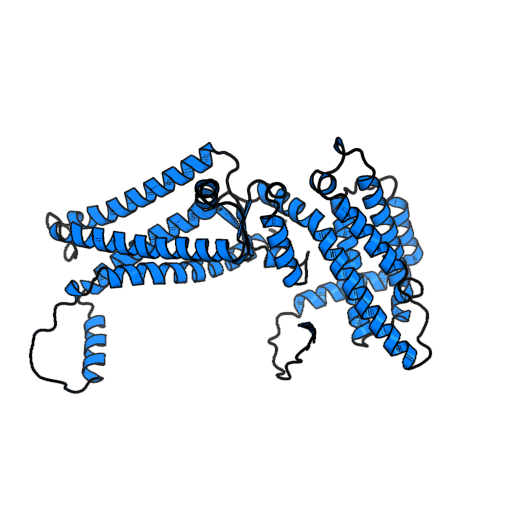2624 C C . LEU A 1 341 ? 11.526 7.527 -7.439 1.00 92.25 341 LEU A C 1
ATOM 2626 O O . LEU A 1 341 ? 11.850 6.420 -7.023 1.00 92.25 341 LEU A O 1
ATOM 2630 N N . ILE A 1 342 ? 10.643 7.706 -8.421 1.00 91.56 342 ILE A N 1
ATOM 2631 C CA . ILE A 1 342 ? 9.923 6.620 -9.090 1.00 91.56 342 ILE A CA 1
ATOM 2632 C C . ILE A 1 342 ? 10.905 5.672 -9.780 1.00 91.56 342 ILE A C 1
ATOM 2634 O O . ILE A 1 342 ? 10.762 4.458 -9.658 1.00 91.56 342 ILE A O 1
ATOM 2638 N N . ILE A 1 343 ? 11.921 6.202 -10.468 1.00 93.38 343 ILE A N 1
ATOM 2639 C CA . ILE A 1 343 ? 12.944 5.385 -11.133 1.00 93.38 343 ILE A CA 1
ATOM 2640 C C . ILE A 1 343 ? 13.736 4.560 -10.119 1.00 93.38 343 ILE A C 1
ATOM 2642 O O . ILE A 1 343 ? 13.958 3.376 -10.353 1.00 93.38 343 ILE A O 1
ATOM 2646 N N . ASP A 1 344 ? 14.144 5.146 -8.993 1.00 95.25 344 ASP A N 1
ATOM 2647 C CA . ASP A 1 344 ? 14.843 4.406 -7.938 1.00 95.25 344 ASP A CA 1
ATOM 2648 C C . ASP A 1 344 ? 13.941 3.333 -7.304 1.00 95.25 344 ASP A C 1
ATOM 2650 O O . ASP A 1 344 ? 14.356 2.185 -7.143 1.00 95.25 344 ASP A O 1
ATOM 2654 N N . ALA A 1 345 ? 12.680 3.677 -7.031 1.00 93.56 345 ALA A N 1
ATOM 2655 C CA . ALA A 1 345 ? 11.695 2.777 -6.437 1.00 93.56 345 ALA A CA 1
ATOM 2656 C C . ALA A 1 345 ? 11.284 1.628 -7.374 1.00 93.56 345 ALA A C 1
ATOM 2658 O O . ALA A 1 345 ? 10.926 0.552 -6.905 1.00 93.56 345 ALA A O 1
ATOM 2659 N N . ARG A 1 346 ? 11.343 1.839 -8.696 1.00 92.75 346 ARG A N 1
ATOM 2660 C CA . ARG A 1 346 ? 10.982 0.856 -9.733 1.00 92.75 346 ARG A CA 1
ATOM 2661 C C . ARG A 1 346 ? 12.173 0.376 -10.557 1.00 92.75 346 ARG A C 1
ATOM 2663 O O . ARG A 1 346 ? 11.990 -0.176 -11.638 1.00 92.75 346 ARG A O 1
ATOM 2670 N N . PHE A 1 347 ? 13.398 0.552 -10.061 1.00 93.44 347 PHE A N 1
ATOM 2671 C CA . PHE A 1 347 ? 14.616 0.240 -10.814 1.00 93.44 347 PHE A CA 1
ATOM 2672 C C . PHE A 1 347 ? 14.605 -1.189 -11.381 1.00 93.44 347 PHE A C 1
ATOM 2674 O O . PHE A 1 347 ? 14.828 -1.390 -12.575 1.00 93.44 347 PHE A O 1
ATOM 2681 N N . GLY A 1 348 ? 14.298 -2.178 -10.534 1.00 91.00 348 GLY A N 1
ATOM 2682 C CA . GLY A 1 348 ? 14.256 -3.586 -10.932 1.00 91.00 348 GLY A CA 1
ATOM 2683 C C . GLY A 1 348 ? 13.183 -3.877 -11.983 1.00 91.00 348 GLY A C 1
ATOM 2684 O O . GLY A 1 348 ? 13.464 -4.561 -12.965 1.00 91.00 348 GLY A O 1
ATOM 2685 N N . GLU A 1 349 ? 11.989 -3.303 -11.818 1.00 90.56 349 GLU A N 1
ATOM 2686 C CA . GLU A 1 349 ? 10.882 -3.426 -12.775 1.00 90.56 349 GLU A CA 1
ATOM 2687 C C . GLU A 1 349 ? 11.276 -2.850 -14.144 1.00 90.56 349 GLU A C 1
ATOM 2689 O O . GLU A 1 349 ? 11.101 -3.507 -15.168 1.00 90.56 349 GLU A O 1
ATOM 2694 N N . ILE A 1 350 ? 11.888 -1.661 -14.171 1.00 92.69 350 ILE A N 1
ATOM 2695 C CA . ILE A 1 350 ? 12.331 -1.001 -15.408 1.00 92.69 350 ILE A CA 1
ATOM 2696 C C . ILE A 1 350 ? 13.384 -1.847 -16.135 1.00 92.69 350 ILE A C 1
ATOM 2698 O O . ILE A 1 350 ? 13.273 -2.077 -17.340 1.00 92.69 350 ILE A O 1
ATOM 2702 N N . VAL A 1 351 ? 14.399 -2.341 -15.419 1.00 94.12 351 VAL A N 1
ATOM 2703 C CA . VAL A 1 351 ? 15.467 -3.174 -16.002 1.00 94.12 351 VAL A CA 1
ATOM 2704 C C . VAL A 1 351 ? 14.910 -4.499 -16.528 1.00 94.12 351 VAL A C 1
ATOM 2706 O O . VAL A 1 351 ? 15.301 -4.947 -17.610 1.00 94.12 351 VAL A O 1
ATOM 2709 N N . MET A 1 352 ? 13.968 -5.109 -15.804 1.00 91.31 352 MET A N 1
ATOM 2710 C CA . MET A 1 352 ? 13.280 -6.320 -16.250 1.00 91.31 352 MET A CA 1
ATOM 2711 C C . MET A 1 352 ? 12.482 -6.057 -17.532 1.00 91.31 352 MET A C 1
ATOM 2713 O O . MET A 1 352 ? 12.631 -6.800 -18.503 1.00 91.31 352 MET A O 1
ATOM 2717 N N . LYS A 1 353 ? 11.712 -4.961 -17.582 1.00 91.56 353 LYS A N 1
ATOM 2718 C CA . LYS A 1 353 ? 10.969 -4.541 -18.778 1.00 91.56 353 LYS A CA 1
ATOM 2719 C C . LYS A 1 353 ? 11.894 -4.320 -19.974 1.00 91.56 353 LYS A C 1
ATOM 2721 O O . LYS A 1 353 ? 11.607 -4.823 -21.057 1.00 91.56 353 LYS A O 1
ATOM 2726 N N . LEU A 1 354 ? 13.034 -3.649 -19.790 1.00 94.69 354 LEU A N 1
ATOM 2727 C CA . LEU A 1 354 ? 14.036 -3.479 -20.852 1.00 94.69 354 LEU A CA 1
ATOM 2728 C C . LEU A 1 354 ? 14.593 -4.823 -21.347 1.00 94.69 354 LEU A C 1
ATOM 2730 O O . LEU A 1 354 ? 14.713 -5.040 -22.552 1.00 94.69 354 LEU A O 1
ATOM 2734 N N . THR A 1 355 ? 14.900 -5.737 -20.426 1.00 95.25 355 THR A N 1
ATOM 2735 C CA . THR A 1 355 ? 15.424 -7.072 -20.754 1.00 95.25 355 THR A CA 1
ATOM 2736 C C . THR A 1 355 ? 14.403 -7.895 -21.538 1.00 95.25 355 THR A C 1
ATOM 2738 O O . THR A 1 355 ? 14.741 -8.528 -22.537 1.00 95.25 355 THR A O 1
ATOM 2741 N N . LEU A 1 356 ? 13.136 -7.855 -21.134 1.00 92.50 356 LEU A N 1
ATOM 2742 C CA . LEU A 1 356 ? 12.061 -8.557 -21.829 1.00 92.50 356 LEU A CA 1
ATOM 2743 C C . LEU A 1 356 ? 11.727 -7.917 -23.176 1.00 92.50 356 LEU A C 1
ATOM 2745 O O . LEU A 1 356 ? 11.472 -8.643 -24.132 1.00 92.50 356 LEU A O 1
ATOM 2749 N N . GLY A 1 357 ? 11.834 -6.593 -23.295 1.00 93.06 357 GLY A N 1
ATOM 2750 C CA . GLY A 1 357 ? 11.782 -5.902 -24.581 1.00 93.06 357 GLY A CA 1
ATOM 2751 C C . GLY A 1 357 ? 12.855 -6.408 -25.552 1.00 93.06 357 GLY A C 1
ATOM 2752 O O . GLY A 1 357 ? 12.551 -6.667 -26.717 1.00 93.06 357 GLY A O 1
ATOM 2753 N N . LEU A 1 358 ? 14.094 -6.613 -25.080 1.00 95.81 358 LEU A N 1
ATOM 2754 C CA . LEU A 1 358 ? 15.166 -7.207 -25.893 1.00 95.81 358 LEU A CA 1
ATOM 2755 C C . LEU A 1 358 ? 14.830 -8.636 -26.323 1.00 95.81 358 LEU A C 1
ATOM 2757 O O . LEU A 1 358 ? 14.955 -8.967 -27.502 1.00 95.81 358 LEU A O 1
ATOM 2761 N N . ILE A 1 359 ? 14.395 -9.480 -25.383 1.00 93.56 359 ILE A N 1
ATOM 2762 C CA . ILE A 1 359 ? 14.007 -10.868 -25.673 1.00 93.56 359 ILE A CA 1
ATOM 2763 C C . ILE A 1 359 ? 12.867 -10.897 -26.696 1.00 93.56 359 ILE A C 1
ATOM 2765 O O . ILE A 1 359 ? 12.929 -11.667 -27.651 1.00 93.56 359 ILE A O 1
ATOM 2769 N N . GLY A 1 360 ? 11.867 -10.028 -26.544 1.00 89.06 360 GLY A N 1
ATOM 2770 C CA . GLY A 1 360 ? 10.753 -9.889 -27.478 1.00 89.06 360 GLY A CA 1
ATOM 2771 C C . GLY A 1 360 ? 11.199 -9.482 -28.879 1.00 89.06 360 GLY A C 1
ATOM 2772 O O . GLY A 1 360 ? 10.788 -10.110 -29.856 1.00 89.06 360 GLY A O 1
ATOM 2773 N N . LEU A 1 361 ? 12.089 -8.488 -28.988 1.00 93.31 361 LEU A N 1
ATOM 2774 C CA . LEU A 1 361 ? 12.655 -8.059 -30.269 1.00 93.31 361 LEU A CA 1
ATOM 2775 C C . LEU A 1 361 ? 13.372 -9.214 -30.973 1.00 93.31 361 LEU A C 1
ATOM 2777 O O . LEU A 1 361 ? 13.079 -9.517 -32.129 1.00 93.31 361 LEU A O 1
ATOM 2781 N N . PHE A 1 362 ? 14.305 -9.871 -30.280 1.00 93.12 362 PHE A N 1
ATOM 2782 C CA . PHE A 1 362 ? 15.075 -10.963 -30.869 1.00 93.12 362 PHE A CA 1
ATOM 2783 C C . PHE A 1 362 ? 14.209 -12.187 -31.157 1.00 93.12 362 PHE A C 1
ATOM 2785 O O . PHE A 1 362 ? 14.375 -12.799 -32.207 1.00 93.12 362 PHE A O 1
ATOM 2792 N N . GLY A 1 363 ? 13.244 -12.513 -30.297 1.00 89.75 363 GLY A N 1
ATOM 2793 C CA . GLY A 1 363 ? 12.267 -13.568 -30.554 1.00 89.75 363 GLY A CA 1
ATOM 2794 C C . GLY A 1 363 ? 11.497 -13.319 -31.849 1.00 89.75 363 GLY A C 1
ATOM 2795 O O . GLY A 1 363 ? 11.404 -14.209 -32.693 1.00 89.75 363 GLY A O 1
ATOM 2796 N N . LEU A 1 364 ? 11.031 -12.087 -32.065 1.00 88.12 364 LEU A N 1
ATOM 2797 C CA . LEU A 1 364 ? 10.318 -11.700 -33.281 1.00 88.12 364 LEU A CA 1
ATOM 2798 C C . LEU A 1 364 ? 11.209 -11.771 -34.532 1.00 88.12 364 LEU A C 1
ATOM 2800 O O . LEU A 1 364 ? 10.787 -12.277 -35.575 1.00 88.12 364 LEU A O 1
ATOM 2804 N N . VAL A 1 365 ? 12.462 -11.325 -34.437 1.00 89.50 365 VAL A N 1
ATOM 2805 C CA . VAL A 1 365 ? 13.446 -11.466 -35.524 1.00 89.50 365 VAL A CA 1
ATOM 2806 C C . VAL A 1 365 ? 13.694 -12.937 -35.846 1.00 89.50 365 VAL A C 1
ATOM 2808 O O . VAL A 1 365 ? 13.653 -13.329 -37.010 1.00 89.50 365 VAL A O 1
ATOM 2811 N N . MET A 1 366 ? 13.904 -13.778 -34.835 1.00 86.44 366 MET A N 1
ATOM 2812 C CA . MET A 1 366 ? 14.160 -15.202 -35.041 1.00 86.44 366 MET A CA 1
ATOM 2813 C C . MET A 1 366 ? 12.945 -15.890 -35.663 1.00 86.44 366 MET A C 1
ATOM 2815 O O . MET A 1 366 ? 13.106 -16.629 -36.626 1.00 86.44 366 MET A O 1
ATOM 2819 N N . ILE A 1 367 ? 11.725 -15.605 -35.203 1.00 82.75 367 ILE A N 1
ATOM 2820 C CA . ILE A 1 367 ? 10.493 -16.170 -35.780 1.00 82.75 367 ILE A CA 1
ATOM 2821 C C . ILE A 1 367 ? 10.285 -15.705 -37.228 1.00 82.75 367 ILE A C 1
ATOM 2823 O O . ILE A 1 367 ? 9.897 -16.503 -38.076 1.00 82.75 367 ILE A O 1
ATOM 2827 N N . SER A 1 368 ? 10.562 -14.436 -37.537 1.00 81.50 368 SER A N 1
ATOM 2828 C CA . SER A 1 368 ? 10.375 -13.904 -38.898 1.00 81.50 368 SER A CA 1
ATOM 2829 C C . SER A 1 368 ? 11.410 -14.411 -39.910 1.00 81.50 368 SER A C 1
ATOM 2831 O O . SER A 1 368 ? 11.133 -14.440 -41.111 1.00 81.50 368 SER A O 1
ATOM 2833 N N . THR A 1 369 ? 12.595 -14.817 -39.446 1.00 75.44 369 THR A N 1
ATOM 2834 C CA . THR A 1 369 ? 13.716 -15.248 -40.300 1.00 75.44 369 THR A CA 1
ATOM 2835 C C . THR A 1 369 ? 13.872 -16.759 -40.374 1.00 75.44 369 THR A C 1
ATOM 2837 O O . THR A 1 369 ? 14.255 -17.297 -41.417 1.00 75.44 369 THR A O 1
ATOM 2840 N N . THR A 1 370 ? 13.543 -17.471 -39.297 1.00 65.88 370 THR A N 1
ATOM 2841 C CA . THR A 1 370 ? 13.516 -18.924 -39.324 1.00 65.88 370 THR A CA 1
ATOM 2842 C C . THR A 1 370 ? 12.322 -19.374 -40.156 1.00 65.88 370 THR A C 1
ATOM 2844 O O . THR A 1 370 ? 11.161 -19.163 -39.817 1.00 65.88 370 THR A O 1
ATOM 2847 N N . ARG A 1 371 ? 12.604 -20.082 -41.255 1.00 57.44 371 ARG A N 1
ATOM 2848 C CA . ARG A 1 371 ? 11.631 -20.985 -41.881 1.00 57.44 371 ARG A CA 1
ATOM 2849 C C . ARG A 1 371 ? 11.409 -22.175 -40.948 1.00 57.44 371 ARG A C 1
ATOM 2851 O O . ARG A 1 371 ? 11.742 -23.306 -41.297 1.00 57.44 371 ARG A O 1
ATOM 2858 N N . LEU A 1 372 ? 10.944 -21.928 -39.722 1.00 54.25 372 LEU A N 1
ATOM 2859 C CA . LEU A 1 372 ? 10.595 -22.997 -38.804 1.00 54.25 372 LEU A CA 1
ATOM 2860 C C . LEU A 1 372 ? 9.593 -23.899 -39.534 1.00 54.25 372 LEU A C 1
ATOM 2862 O O . LEU A 1 372 ? 8.613 -23.390 -40.085 1.00 54.25 372 LEU A O 1
ATOM 2866 N N . PRO A 1 373 ? 9.788 -25.226 -39.549 1.00 55.47 373 PRO A N 1
ATOM 2867 C CA . PRO A 1 373 ? 8.822 -26.136 -40.151 1.00 55.47 373 PRO A CA 1
ATOM 2868 C C . PRO A 1 373 ? 7.427 -25.969 -39.530 1.00 55.47 373 PRO A C 1
ATOM 2870 O O . PRO A 1 373 ? 6.441 -26.195 -40.215 1.00 55.47 373 PRO A O 1
ATOM 2873 N N . VAL A 1 374 ? 7.322 -25.465 -38.293 1.00 55.66 374 VAL A N 1
ATOM 2874 C CA . VAL A 1 374 ? 6.046 -25.088 -37.660 1.00 55.66 374 VAL A CA 1
ATOM 2875 C C . VAL A 1 374 ? 5.351 -23.928 -38.379 1.00 55.66 374 VAL A C 1
ATOM 2877 O O . VAL A 1 374 ? 4.136 -23.965 -38.514 1.00 55.66 374 VAL A O 1
ATOM 2880 N N . ALA A 1 375 ? 6.081 -22.938 -38.902 1.00 52.97 375 ALA A N 1
ATOM 2881 C CA . ALA A 1 375 ? 5.488 -21.897 -39.740 1.00 52.97 375 ALA A CA 1
ATOM 2882 C C . ALA A 1 375 ? 4.950 -22.499 -41.045 1.00 52.97 375 ALA A C 1
ATOM 2884 O O . ALA A 1 375 ? 3.867 -22.125 -41.471 1.00 52.97 375 ALA A O 1
ATOM 2885 N N . ASN A 1 376 ? 5.625 -23.501 -41.622 1.00 57.78 376 ASN A N 1
ATOM 2886 C CA . ASN A 1 376 ? 5.065 -24.263 -42.741 1.00 57.78 376 ASN A CA 1
ATOM 2887 C C . ASN A 1 376 ? 3.840 -25.085 -42.314 1.00 57.78 376 ASN A C 1
ATOM 2889 O O . ASN A 1 376 ? 2.889 -25.148 -43.074 1.00 57.78 376 ASN A O 1
ATOM 2893 N N . VAL A 1 377 ? 3.806 -25.666 -41.109 1.00 59.75 377 VAL A N 1
ATOM 2894 C CA . VAL A 1 377 ? 2.623 -26.378 -40.589 1.00 59.75 377 VAL A CA 1
ATOM 2895 C C . VAL A 1 377 ? 1.451 -25.421 -40.376 1.00 59.75 377 VAL A C 1
ATOM 2897 O O . VAL A 1 377 ? 0.361 -25.715 -40.845 1.00 59.75 377 VAL A O 1
ATOM 2900 N N . LEU A 1 378 ? 1.654 -24.262 -39.745 1.00 54.84 378 LEU A N 1
ATOM 2901 C CA . LEU A 1 378 ? 0.593 -23.274 -39.532 1.00 54.84 378 LEU A CA 1
ATOM 2902 C C . LEU A 1 378 ? 0.113 -22.675 -40.857 1.00 54.84 378 LEU A C 1
ATOM 2904 O O . LEU A 1 378 ? -1.083 -22.505 -41.051 1.00 54.84 378 LEU A O 1
ATOM 2908 N N . ASN A 1 379 ? 1.034 -22.398 -41.784 1.00 58.16 379 ASN A N 1
ATOM 2909 C CA . ASN A 1 379 ? 0.707 -21.897 -43.117 1.00 58.16 379 ASN A CA 1
ATOM 2910 C C . ASN A 1 379 ? -0.005 -22.981 -43.947 1.00 58.16 379 ASN A C 1
ATOM 2912 O O . ASN A 1 379 ? -0.958 -22.665 -44.642 1.00 58.16 379 ASN A O 1
ATOM 2916 N N . ASN A 1 380 ? 0.359 -24.260 -43.803 1.00 64.81 380 ASN A N 1
ATOM 2917 C CA . ASN A 1 380 ? -0.358 -25.386 -44.411 1.00 64.81 380 ASN A CA 1
ATOM 2918 C C . ASN A 1 380 ? -1.753 -25.573 -43.795 1.00 64.81 380 ASN A C 1
ATOM 2920 O O . ASN A 1 380 ? -2.702 -25.824 -44.527 1.00 64.81 380 ASN A O 1
ATOM 2924 N N . VAL A 1 381 ? -1.907 -25.415 -42.476 1.00 68.12 381 VAL A N 1
ATOM 2925 C CA . VAL A 1 381 ? -3.209 -25.472 -41.789 1.00 68.12 381 VAL A CA 1
ATOM 2926 C C . VAL A 1 381 ? -4.093 -24.294 -42.205 1.00 68.12 381 VAL A C 1
ATOM 2928 O O . VAL A 1 381 ? -5.260 -24.493 -42.523 1.00 68.12 381 VAL A O 1
ATOM 2931 N N . LEU A 1 382 ? -3.545 -23.079 -42.280 1.00 59.44 382 LEU A N 1
ATOM 2932 C CA . LEU A 1 382 ? -4.270 -21.889 -42.736 1.00 59.44 382 LEU A CA 1
ATOM 2933 C C . LEU A 1 382 ? -4.618 -21.962 -44.231 1.00 59.44 382 LEU A C 1
ATOM 2935 O O . LEU A 1 382 ? -5.722 -21.586 -44.610 1.00 59.44 382 LEU A O 1
ATOM 2939 N N . GLN A 1 383 ? -3.731 -22.498 -45.074 1.00 63.56 383 GLN A N 1
ATOM 2940 C CA . GLN A 1 383 ? -4.019 -22.748 -46.492 1.00 63.56 383 GLN A CA 1
ATOM 2941 C C . GLN A 1 383 ? -5.047 -23.868 -46.698 1.00 63.56 383 GLN A C 1
ATOM 2943 O O . GLN A 1 383 ? -5.820 -23.807 -47.648 1.00 63.56 383 GLN A O 1
ATOM 2948 N N . GLN A 1 384 ? -5.100 -24.869 -45.815 1.00 67.88 384 GLN A N 1
ATOM 2949 C CA . GLN A 1 384 ? -6.157 -25.886 -45.833 1.00 67.88 384 GLN A CA 1
ATOM 2950 C C . GLN A 1 384 ? -7.491 -25.357 -45.287 1.00 67.88 384 GLN A C 1
ATOM 2952 O O . GLN A 1 384 ? -8.545 -25.816 -45.717 1.00 67.88 384 GLN A O 1
ATOM 2957 N N . ALA A 1 385 ? -7.461 -24.378 -44.378 1.00 59.00 385 ALA A N 1
ATOM 2958 C CA . ALA A 1 385 ? -8.655 -23.756 -43.808 1.00 59.00 385 ALA A CA 1
ATOM 2959 C C . ALA A 1 385 ? -9.291 -22.680 -44.712 1.00 59.00 385 ALA A C 1
ATOM 2961 O O . ALA A 1 385 ? -10.452 -22.331 -44.505 1.00 59.00 385 ALA A O 1
ATOM 2962 N N . VAL A 1 386 ? -8.572 -22.166 -45.718 1.00 54.28 386 VAL A N 1
ATOM 2963 C CA . VAL A 1 386 ? -9.084 -21.162 -46.667 1.00 54.28 386 VAL A CA 1
ATOM 2964 C C . VAL A 1 386 ? -9.043 -21.723 -48.094 1.00 54.28 386 VAL A C 1
ATOM 2966 O O . VAL A 1 386 ? -8.026 -21.597 -48.780 1.00 54.28 386 VAL A O 1
ATOM 2969 N N . PRO A 1 387 ? -10.127 -22.351 -48.585 1.00 51.59 387 PRO A N 1
ATOM 2970 C CA . PRO A 1 387 ? -10.155 -22.861 -49.945 1.00 51.59 387 PRO A CA 1
ATOM 2971 C C . PRO A 1 387 ? -10.189 -21.708 -50.958 1.00 51.59 387 PRO A C 1
ATOM 2973 O O . PRO A 1 387 ? -11.132 -20.926 -51.016 1.00 51.59 387 PRO A O 1
ATOM 2976 N N . ALA A 1 388 ? -9.132 -21.655 -51.768 1.00 54.66 388 ALA A N 1
ATOM 2977 C CA . ALA A 1 388 ? -9.071 -21.095 -53.115 1.00 54.66 388 ALA A CA 1
ATOM 2978 C C . ALA A 1 388 ? -9.739 -19.721 -53.333 1.00 54.66 388 ALA A C 1
ATOM 2980 O O . ALA A 1 388 ? -10.778 -19.611 -53.981 1.00 54.66 388 ALA A O 1
ATOM 2981 N N . VAL A 1 389 ? -9.058 -18.649 -52.927 1.00 47.41 389 VAL A N 1
ATOM 2982 C CA . VAL A 1 389 ? -9.227 -17.343 -53.581 1.00 47.41 389 VAL A CA 1
ATOM 2983 C C . VAL A 1 389 ? -7.982 -17.056 -54.415 1.00 47.41 389 VAL A C 1
ATOM 2985 O O . VAL A 1 389 ? -6.938 -16.708 -53.880 1.00 47.41 389 VAL A O 1
ATOM 2988 N N . GLY A 1 390 ? -8.131 -17.211 -55.733 1.00 48.38 390 GLY A N 1
ATOM 2989 C CA . GLY A 1 390 ? -7.406 -16.446 -56.751 1.00 48.38 390 GLY A CA 1
ATOM 2990 C C . GLY A 1 390 ? -5.921 -16.754 -56.950 1.00 48.38 390 GLY A C 1
ATOM 2991 O O . GLY A 1 390 ? -5.064 -16.359 -56.168 1.00 48.38 390 GLY A O 1
ATOM 2992 N N . ASN A 1 391 ? -5.613 -17.373 -58.090 1.00 54.62 391 ASN A N 1
ATOM 2993 C CA . ASN A 1 391 ? -4.257 -17.555 -58.596 1.00 54.62 391 ASN A CA 1
ATOM 2994 C C . ASN A 1 391 ? -3.480 -16.234 -58.707 1.00 54.62 391 ASN A C 1
ATOM 2996 O O . ASN A 1 391 ? -3.871 -15.334 -59.444 1.00 54.62 391 ASN A O 1
ATOM 3000 N N . GLY A 1 392 ? -2.295 -16.231 -58.097 1.00 57.66 392 GLY A N 1
ATOM 3001 C CA . GLY A 1 392 ? -1.104 -15.639 -58.695 1.00 57.66 392 GLY A CA 1
ATOM 3002 C C . GLY A 1 392 ? -0.880 -14.155 -58.441 1.00 57.66 392 GLY A C 1
ATOM 3003 O O . GLY A 1 392 ? -1.141 -13.346 -59.313 1.00 57.66 392 GLY A O 1
ATOM 3004 N N . THR A 1 393 ? -0.226 -13.837 -57.325 1.00 49.22 393 THR A N 1
ATOM 3005 C CA . THR A 1 393 ? 0.970 -12.973 -57.301 1.00 49.22 393 THR A CA 1
ATOM 3006 C C . THR A 1 393 ? 1.722 -13.212 -55.991 1.00 49.22 393 THR A C 1
ATOM 3008 O O . THR A 1 393 ? 1.104 -13.481 -54.966 1.00 49.22 393 THR A O 1
ATOM 3011 N N . ALA A 1 394 ? 3.055 -13.188 -56.060 1.00 51.84 394 ALA A N 1
ATOM 3012 C CA . ALA A 1 394 ? 4.014 -13.539 -55.014 1.00 51.84 394 ALA A CA 1
ATOM 3013 C C . ALA A 1 394 ? 3.578 -13.172 -53.582 1.00 51.84 394 ALA A C 1
ATOM 3015 O O . ALA A 1 394 ? 3.336 -12.003 -53.291 1.00 51.84 394 ALA A O 1
ATOM 3016 N N . GLN A 1 395 ? 3.558 -14.158 -52.672 1.00 49.16 395 GLN A N 1
ATOM 3017 C CA . GLN A 1 395 ? 3.507 -13.875 -51.238 1.00 49.16 395 GLN A CA 1
ATOM 3018 C C . GLN A 1 395 ? 4.764 -13.065 -50.876 1.00 49.16 395 GLN A C 1
ATOM 3020 O O . GLN A 1 395 ? 5.874 -13.593 -51.022 1.00 49.16 395 GLN A O 1
ATOM 3025 N N . PRO A 1 396 ? 4.637 -11.800 -50.437 1.00 49.25 396 PRO A N 1
ATOM 3026 C CA . PRO A 1 396 ? 5.785 -11.047 -49.966 1.00 49.25 396 PRO A CA 1
ATOM 3027 C C . PRO A 1 396 ? 6.393 -11.801 -48.784 1.00 49.25 396 PRO A C 1
ATOM 3029 O O . PRO A 1 396 ? 5.687 -12.216 -47.864 1.00 49.25 396 PRO A O 1
ATOM 3032 N N . SER A 1 397 ? 7.706 -12.026 -48.845 1.00 50.41 397 SER A N 1
ATOM 3033 C CA . SER A 1 397 ? 8.473 -12.688 -47.793 1.00 50.41 397 SER A CA 1
ATOM 3034 C C . SER A 1 397 ? 8.098 -12.113 -46.425 1.00 50.41 397 SER A C 1
ATOM 3036 O O . SER A 1 397 ? 8.151 -10.901 -46.252 1.00 50.41 397 SER A O 1
ATOM 3038 N N . LEU A 1 398 ? 7.785 -12.959 -45.442 1.00 46.84 398 LEU A N 1
ATOM 3039 C CA . LEU A 1 398 ? 7.456 -12.566 -44.059 1.00 46.84 398 LEU A CA 1
ATOM 3040 C C . LEU A 1 398 ? 8.467 -11.595 -43.412 1.00 46.84 398 LEU A C 1
ATOM 3042 O O . LEU A 1 398 ? 8.121 -10.861 -42.493 1.00 46.84 398 LEU A O 1
ATOM 3046 N N . ILE A 1 399 ? 9.687 -11.507 -43.942 1.00 44.91 399 ILE A N 1
ATOM 3047 C CA . ILE A 1 399 ? 10.714 -10.534 -43.545 1.00 44.91 399 ILE A CA 1
ATOM 3048 C C . ILE A 1 399 ? 10.261 -9.072 -43.778 1.00 44.91 399 ILE A C 1
ATOM 3050 O O . ILE A 1 399 ? 10.711 -8.174 -43.071 1.00 44.91 399 ILE A O 1
ATOM 3054 N N . THR A 1 400 ? 9.324 -8.798 -44.696 1.00 52.44 400 THR A N 1
ATOM 3055 C CA . THR A 1 400 ? 8.717 -7.459 -44.860 1.00 52.44 400 THR A CA 1
ATOM 3056 C C . THR A 1 400 ? 7.631 -7.150 -43.819 1.00 52.44 400 THR A C 1
ATOM 3058 O O . THR A 1 400 ? 7.150 -6.021 -43.770 1.00 52.44 400 THR A O 1
ATOM 3061 N N . GLN A 1 401 ? 7.241 -8.115 -42.977 1.00 55.16 401 GLN A N 1
ATOM 3062 C CA . GLN A 1 401 ? 6.139 -7.966 -42.016 1.00 55.16 401 GLN A CA 1
ATOM 3063 C C . GLN A 1 401 ? 6.585 -7.581 -40.602 1.00 55.16 401 GLN A C 1
ATOM 3065 O O . GLN A 1 401 ? 5.735 -7.361 -39.740 1.00 55.16 401 GLN A O 1
ATOM 3070 N N . VAL A 1 402 ? 7.885 -7.422 -40.339 1.00 58.12 402 VAL A N 1
ATOM 3071 C CA . VAL A 1 402 ? 8.338 -6.744 -39.114 1.00 58.12 402 VAL A CA 1
ATOM 3072 C C . VAL A 1 402 ? 8.180 -5.240 -39.316 1.00 58.12 402 VAL A C 1
ATOM 3074 O O . VAL A 1 402 ? 9.128 -4.508 -39.590 1.00 58.12 402 VAL A O 1
ATOM 3077 N N . THR A 1 403 ? 6.932 -4.784 -39.268 1.00 76.06 403 THR A N 1
ATOM 3078 C CA . THR A 1 403 ? 6.612 -3.363 -39.320 1.00 76.06 403 THR A CA 1
ATOM 3079 C C . THR A 1 403 ? 6.891 -2.736 -37.951 1.00 76.06 403 THR A C 1
ATOM 3081 O O . THR A 1 403 ? 6.754 -3.409 -36.923 1.00 76.06 403 THR A O 1
ATOM 3084 N N . PRO A 1 404 ? 7.228 -1.437 -37.893 1.00 72.75 404 PRO A N 1
ATOM 3085 C CA . PRO A 1 404 ? 7.295 -0.704 -36.629 1.00 72.75 404 PRO A CA 1
ATOM 3086 C C . PRO A 1 404 ? 6.019 -0.855 -35.789 1.00 72.75 404 PRO A C 1
ATOM 3088 O O . PRO A 1 404 ? 6.092 -0.886 -34.567 1.00 72.75 404 PRO A O 1
ATOM 3091 N N . LEU A 1 405 ? 4.861 -1.026 -36.440 1.00 72.62 405 LEU A N 1
ATOM 3092 C CA . LEU A 1 405 ? 3.585 -1.293 -35.780 1.00 72.62 405 LEU A CA 1
ATOM 3093 C C . LEU A 1 405 ? 3.581 -2.636 -35.032 1.00 72.62 405 LEU A C 1
ATOM 3095 O O . LEU A 1 405 ? 3.171 -2.680 -33.878 1.00 72.62 405 LEU A O 1
ATOM 3099 N N . ASN A 1 406 ? 4.077 -3.716 -35.640 1.00 75.62 406 ASN A N 1
ATOM 3100 C CA . ASN A 1 406 ? 4.161 -5.016 -34.968 1.00 75.62 406 ASN A CA 1
ATOM 3101 C C . ASN A 1 406 ? 5.140 -4.975 -33.788 1.00 75.62 406 ASN A C 1
ATOM 3103 O O . ASN A 1 406 ? 4.836 -5.499 -32.721 1.00 75.62 406 ASN A O 1
ATOM 3107 N N . ALA A 1 407 ? 6.282 -4.300 -33.949 1.00 74.12 407 ALA A N 1
ATOM 3108 C CA . ALA A 1 407 ? 7.235 -4.097 -32.858 1.00 74.12 407 ALA A CA 1
ATOM 3109 C C . ALA A 1 407 ? 6.629 -3.264 -31.710 1.00 74.12 407 ALA A C 1
ATOM 3111 O O . ALA A 1 407 ? 6.785 -3.617 -30.542 1.00 74.12 407 ALA A O 1
ATOM 3112 N N . PHE A 1 408 ? 5.871 -2.213 -32.034 1.00 79.62 408 PHE A N 1
ATOM 3113 C CA . PHE A 1 408 ? 5.120 -1.422 -31.058 1.00 79.62 408 PHE A CA 1
ATOM 3114 C C . PHE A 1 408 ? 4.098 -2.273 -30.292 1.00 79.62 408 PHE A C 1
ATOM 3116 O O . PHE A 1 408 ? 4.065 -2.222 -29.066 1.00 79.62 408 PHE A O 1
ATOM 3123 N N . LEU A 1 409 ? 3.303 -3.094 -30.990 1.00 76.94 409 LEU A N 1
ATOM 3124 C CA . LEU A 1 409 ? 2.309 -3.976 -30.367 1.00 76.94 409 LEU A CA 1
ATOM 3125 C C . LEU A 1 409 ? 2.953 -5.050 -29.483 1.00 76.94 409 LEU A C 1
ATOM 3127 O O . LEU A 1 409 ? 2.416 -5.368 -28.425 1.00 76.94 409 LEU A O 1
ATOM 3131 N N . VAL A 1 410 ? 4.119 -5.576 -29.869 1.00 78.00 410 VAL A N 1
ATOM 3132 C CA . VAL A 1 410 ? 4.899 -6.471 -29.003 1.00 78.00 410 VAL A CA 1
ATOM 3133 C C . VAL A 1 410 ? 5.334 -5.743 -27.738 1.00 78.00 410 VAL A C 1
ATOM 3135 O O . VAL A 1 410 ? 5.073 -6.247 -26.651 1.00 78.00 410 VAL A O 1
ATOM 3138 N N . GLY A 1 411 ? 5.914 -4.545 -27.857 1.00 71.75 411 GLY A N 1
ATOM 3139 C CA . GLY A 1 411 ? 6.273 -3.723 -26.697 1.00 71.75 411 GLY A CA 1
ATOM 3140 C C . GLY A 1 411 ? 5.079 -3.434 -25.781 1.00 71.75 411 GLY A C 1
ATOM 3141 O O . GLY A 1 411 ? 5.201 -3.559 -24.567 1.00 71.75 411 GLY A O 1
ATOM 3142 N N . TYR A 1 412 ? 3.920 -3.129 -26.368 1.00 77.75 412 TYR A N 1
ATOM 3143 C CA . TYR A 1 412 ? 2.657 -2.911 -25.658 1.00 77.75 412 TYR A CA 1
ATOM 3144 C C . TYR A 1 412 ? 2.191 -4.174 -24.908 1.00 77.75 412 TYR A C 1
ATOM 3146 O O . TYR A 1 412 ? 1.962 -4.155 -23.704 1.00 77.75 412 TYR A O 1
ATOM 3154 N N . SER A 1 413 ? 2.107 -5.315 -25.598 1.00 79.62 413 SER A N 1
ATOM 3155 C CA . SER A 1 413 ? 1.644 -6.577 -24.998 1.00 79.62 413 SER A CA 1
ATOM 3156 C C . SER A 1 413 ? 2.592 -7.134 -23.931 1.00 79.62 413 SER A C 1
ATOM 3158 O O . SER A 1 413 ? 2.135 -7.712 -22.945 1.00 79.62 413 SER A O 1
ATOM 3160 N N . LEU A 1 414 ? 3.906 -6.943 -24.099 1.00 78.94 414 LEU A N 1
ATOM 3161 C CA . LEU A 1 414 ? 4.905 -7.375 -23.125 1.00 78.94 414 LEU A CA 1
ATOM 3162 C C . LEU A 1 414 ? 4.732 -6.659 -21.789 1.00 78.94 414 LEU A C 1
ATOM 3164 O O . LEU A 1 414 ? 4.903 -7.302 -20.761 1.00 78.94 414 LEU A O 1
ATOM 3168 N N . ASP A 1 415 ? 4.358 -5.378 -21.784 1.00 76.69 415 ASP A N 1
ATOM 3169 C CA . ASP A 1 415 ? 4.131 -4.638 -20.539 1.00 76.69 415 ASP A CA 1
ATOM 3170 C C . ASP A 1 415 ? 3.023 -5.289 -19.694 1.00 76.69 415 ASP A C 1
ATOM 3172 O O . ASP A 1 415 ? 3.238 -5.582 -18.518 1.00 76.69 415 ASP A O 1
ATOM 3176 N N . SER A 1 416 ? 1.892 -5.642 -20.316 1.00 80.31 416 SER A N 1
ATOM 3177 C CA . SER A 1 416 ? 0.782 -6.332 -19.639 1.00 80.31 416 SER A CA 1
ATOM 3178 C C . SER A 1 416 ? 1.147 -7.741 -19.166 1.00 80.31 416 SER A C 1
ATOM 3180 O O . SER A 1 416 ? 0.743 -8.160 -18.083 1.00 80.31 416 SER A O 1
ATOM 3182 N N . ILE A 1 417 ? 1.930 -8.485 -19.956 1.00 80.44 417 ILE A N 1
ATOM 3183 C CA . ILE A 1 417 ? 2.425 -9.811 -19.560 1.00 80.44 417 ILE A CA 1
ATOM 3184 C C . ILE A 1 417 ? 3.339 -9.687 -18.336 1.00 80.44 417 ILE A C 1
ATOM 3186 O O . ILE A 1 417 ? 3.222 -10.467 -17.395 1.00 80.44 417 ILE A O 1
ATOM 3190 N N . ILE A 1 418 ? 4.233 -8.699 -18.325 1.00 78.19 418 ILE A N 1
ATOM 3191 C CA . ILE A 1 418 ? 5.161 -8.462 -17.214 1.00 78.19 418 ILE A CA 1
ATOM 3192 C C . ILE A 1 418 ? 4.416 -8.094 -15.947 1.00 78.19 418 ILE A C 1
ATOM 3194 O O . ILE A 1 418 ? 4.771 -8.576 -14.880 1.00 78.19 418 ILE A O 1
ATOM 3198 N N . GLU A 1 419 ? 3.385 -7.269 -16.057 1.00 78.94 419 GLU A N 1
ATOM 3199 C CA . GLU A 1 419 ? 2.542 -6.910 -14.925 1.00 78.94 419 GLU A CA 1
ATOM 3200 C C . GLU A 1 419 ? 1.827 -8.145 -14.348 1.00 78.94 419 GLU A C 1
ATOM 3202 O O . GLU A 1 419 ? 1.858 -8.379 -13.137 1.00 78.94 419 GLU A O 1
ATOM 3207 N N . LEU A 1 420 ? 1.290 -9.014 -15.209 1.00 80.00 420 LEU A N 1
ATOM 3208 C CA . LEU A 1 420 ? 0.624 -10.254 -14.798 1.00 80.00 420 LEU A CA 1
ATOM 3209 C C . LEU A 1 420 ? 1.584 -11.276 -14.156 1.00 80.00 420 LEU A C 1
ATOM 3211 O O . LEU A 1 420 ? 1.269 -11.882 -13.134 1.00 80.00 420 LEU A O 1
ATOM 3215 N N . PHE A 1 421 ? 2.767 -11.490 -14.736 1.00 79.00 421 PHE A N 1
ATOM 3216 C CA . PHE A 1 421 ? 3.747 -12.422 -14.165 1.00 79.00 421 PHE A CA 1
ATOM 3217 C C . PHE A 1 421 ? 4.474 -11.836 -12.956 1.00 79.00 421 PHE A C 1
ATOM 3219 O O . PHE A 1 421 ? 4.780 -12.571 -12.021 1.00 79.00 421 PHE A O 1
ATOM 3226 N N . GLY A 1 422 ? 4.730 -10.527 -12.958 1.00 75.88 422 GLY A N 1
ATOM 3227 C CA . GLY A 1 422 ? 5.328 -9.800 -11.845 1.00 75.88 422 GLY A CA 1
ATOM 3228 C C . GLY A 1 422 ? 4.461 -9.919 -10.602 1.00 75.88 422 GLY A C 1
ATOM 3229 O O . GLY A 1 422 ? 4.934 -10.428 -9.590 1.00 75.88 422 GLY A O 1
ATOM 3230 N N . THR A 1 423 ? 3.171 -9.584 -10.715 1.00 74.81 423 THR A N 1
ATOM 3231 C CA . THR A 1 423 ? 2.196 -9.750 -9.623 1.00 74.81 423 THR A CA 1
ATOM 3232 C C . THR A 1 423 ? 2.169 -11.191 -9.100 1.00 74.81 423 THR A C 1
ATOM 3234 O O . THR A 1 423 ? 2.294 -11.403 -7.897 1.00 74.81 423 THR A O 1
ATOM 3237 N N . SER A 1 424 ? 2.120 -12.195 -9.984 1.00 75.62 424 SER A N 1
ATOM 3238 C CA . SER A 1 424 ? 2.102 -13.613 -9.592 1.00 75.62 424 SER A CA 1
ATOM 3239 C C . SER A 1 424 ? 3.384 -14.083 -8.883 1.00 75.62 424 SER A C 1
ATOM 3241 O O . SER A 1 424 ? 3.319 -14.723 -7.828 1.00 75.62 424 SER A O 1
ATOM 3243 N N . MET A 1 425 ? 4.563 -13.760 -9.428 1.00 75.06 425 MET A N 1
ATOM 3244 C CA . MET A 1 425 ? 5.850 -14.124 -8.820 1.00 75.06 425 MET A CA 1
ATOM 3245 C C . MET A 1 425 ? 6.063 -13.418 -7.480 1.00 75.06 425 MET A C 1
ATOM 3247 O O . MET A 1 425 ? 6.630 -14.000 -6.551 1.00 75.06 425 MET A O 1
ATOM 3251 N N . GLU A 1 426 ? 5.602 -12.174 -7.369 1.00 70.62 426 GLU A N 1
ATOM 3252 C CA . GLU A 1 426 ? 5.680 -11.378 -6.149 1.00 70.62 426 GLU A CA 1
ATOM 3253 C C . GLU A 1 426 ? 4.816 -11.983 -5.043 1.00 70.62 426 GLU A C 1
ATOM 3255 O O . GLU A 1 426 ? 5.356 -12.250 -3.964 1.00 70.62 426 GLU A O 1
ATOM 3260 N N . SER A 1 427 ? 3.547 -12.308 -5.329 1.00 70.69 427 SER A N 1
ATOM 3261 C CA . SER A 1 427 ? 2.659 -13.000 -4.385 1.00 70.69 427 SER A CA 1
ATOM 3262 C C . SER A 1 427 ? 3.290 -14.300 -3.878 1.00 70.69 427 SER A C 1
ATOM 3264 O O . SER A 1 427 ? 3.308 -14.559 -2.675 1.00 70.69 427 SER A O 1
ATOM 3266 N N . ALA A 1 428 ? 3.910 -15.085 -4.765 1.00 71.81 428 ALA A N 1
ATOM 3267 C CA . ALA A 1 428 ? 4.603 -16.313 -4.376 1.00 71.81 428 ALA A CA 1
ATOM 3268 C C . ALA A 1 428 ? 5.840 -16.056 -3.490 1.00 71.81 428 ALA A C 1
ATOM 3270 O O . ALA A 1 428 ? 6.110 -16.805 -2.546 1.00 71.81 428 ALA A O 1
ATOM 3271 N N . SER A 1 429 ? 6.606 -14.996 -3.769 1.00 72.69 429 SER A N 1
ATOM 3272 C CA . SER A 1 429 ? 7.801 -14.647 -2.990 1.00 72.69 429 SER A CA 1
ATOM 3273 C C . SER A 1 429 ? 7.464 -14.134 -1.585 1.00 72.69 429 SER A C 1
ATOM 3275 O O . SER A 1 429 ? 8.178 -14.439 -0.627 1.00 72.69 429 SER A O 1
ATOM 3277 N N . GLN A 1 430 ? 6.355 -13.406 -1.448 1.00 66.06 430 GLN A N 1
ATOM 3278 C CA . GLN A 1 430 ? 5.929 -12.806 -0.188 1.00 66.06 430 GLN A CA 1
ATOM 3279 C C . GLN A 1 430 ? 5.368 -13.845 0.775 1.00 66.06 430 GLN A C 1
ATOM 3281 O O . GLN A 1 430 ? 5.777 -13.846 1.937 1.00 66.06 430 GLN A O 1
ATOM 3286 N N . VAL A 1 431 ? 4.571 -14.803 0.281 1.00 67.06 431 VAL A N 1
ATOM 3287 C CA . VAL A 1 431 ? 4.142 -15.979 1.064 1.00 67.06 431 VAL A CA 1
ATOM 3288 C C . VAL A 1 431 ? 5.354 -16.677 1.684 1.00 67.06 431 VAL A C 1
ATOM 3290 O O . VAL A 1 431 ? 5.337 -17.047 2.853 1.00 67.06 431 VAL A O 1
ATOM 3293 N N . LYS A 1 432 ? 6.464 -16.777 0.944 1.00 70.12 432 LYS A N 1
ATOM 3294 C CA . LYS A 1 432 ? 7.694 -17.403 1.443 1.00 70.12 432 LYS A CA 1
ATOM 3295 C C . LYS A 1 432 ? 8.438 -16.563 2.488 1.00 70.12 432 LYS A C 1
ATOM 3297 O O . LYS A 1 432 ? 9.122 -17.134 3.333 1.00 70.12 432 LYS A O 1
ATOM 3302 N N . SER A 1 433 ? 8.341 -15.233 2.427 1.00 62.03 433 SER A N 1
ATOM 3303 C CA . SER A 1 433 ? 8.974 -14.327 3.400 1.00 62.03 433 SER A CA 1
ATOM 3304 C C . SER A 1 433 ? 8.184 -14.159 4.699 1.00 62.03 433 SER A C 1
ATOM 3306 O O . SER A 1 433 ? 8.781 -13.842 5.724 1.00 62.03 433 SER A O 1
ATOM 3308 N N . LEU A 1 434 ? 6.869 -14.391 4.653 1.00 53.19 434 LEU A N 1
ATOM 3309 C CA . LEU A 1 434 ? 5.970 -14.293 5.802 1.00 53.19 434 LEU A CA 1
ATOM 3310 C C . LEU A 1 434 ? 5.947 -15.561 6.659 1.00 53.19 434 LEU A C 1
ATOM 3312 O O . LEU A 1 434 ? 5.450 -15.509 7.776 1.00 53.19 434 LEU A O 1
ATOM 3316 N N . ILE A 1 435 ? 6.502 -16.681 6.184 1.00 57.06 435 ILE A N 1
ATOM 3317 C CA . ILE A 1 435 ? 6.727 -17.863 7.021 1.00 57.06 435 ILE A CA 1
ATOM 3318 C C . ILE A 1 435 ? 7.902 -17.534 7.956 1.00 57.06 435 ILE A C 1
ATOM 3320 O O . ILE A 1 435 ? 9.044 -17.476 7.476 1.00 57.06 435 ILE A O 1
ATOM 3324 N N . PRO A 1 436 ? 7.676 -17.306 9.268 1.00 49.12 436 PRO A N 1
ATOM 3325 C CA . PRO A 1 436 ? 8.777 -17.140 10.200 1.00 49.12 436 PRO A CA 1
ATOM 3326 C C . PRO A 1 436 ? 9.642 -18.394 10.107 1.00 49.12 436 PRO A C 1
ATOM 3328 O O . PRO A 1 436 ? 9.143 -19.518 10.198 1.00 49.12 436 PRO A O 1
ATOM 3331 N N . LYS A 1 437 ? 10.944 -18.216 9.864 1.00 55.88 437 LYS A N 1
ATOM 3332 C CA . LYS A 1 437 ? 11.893 -19.325 9.964 1.00 55.88 437 LYS A CA 1
ATOM 3333 C C . LYS A 1 437 ? 11.836 -19.792 11.412 1.00 55.88 437 LYS A C 1
ATOM 3335 O O . LYS A 1 437 ? 12.370 -19.098 12.270 1.00 55.88 437 LYS A O 1
ATOM 3340 N N . GLY A 1 438 ? 11.124 -20.893 11.658 1.00 47.81 438 GLY A N 1
ATOM 3341 C CA . GLY A 1 438 ? 10.990 -21.485 12.983 1.00 47.81 438 GLY A CA 1
ATOM 3342 C C . GLY A 1 438 ? 12.372 -21.619 13.609 1.00 47.81 438 GLY A C 1
ATOM 3343 O O . GLY A 1 438 ? 13.244 -22.270 13.026 1.00 47.81 438 GLY A O 1
ATOM 3344 N N . GLY A 1 439 ? 12.566 -20.897 14.711 1.00 39.44 439 GLY A N 1
ATOM 3345 C CA . GLY A 1 439 ? 13.716 -21.021 15.597 1.00 39.44 439 GLY A CA 1
ATOM 3346 C C . GLY A 1 439 ? 13.471 -22.093 16.638 1.00 39.44 439 GLY A C 1
ATOM 3347 O O . GLY A 1 439 ? 12.285 -22.291 16.989 1.00 39.44 439 GLY A O 1
#

Solvent-accessible surface area (backbone atoms only — not comparable to full-atom values): 25132 Å² total; per-residue (Å²): 141,82,81,83,81,84,84,83,88,75,90,75,82,79,79,81,86,76,90,75,80,84,87,81,68,67,70,64,57,52,52,52,50,52,52,49,51,53,51,50,63,40,53,81,77,24,77,74,58,58,53,52,53,61,71,55,40,86,83,72,61,85,74,50,70,61,56,39,48,52,49,48,43,53,56,48,53,56,50,49,55,52,52,52,37,37,75,71,65,77,48,56,57,57,85,43,24,69,56,54,49,50,51,52,51,52,45,53,57,40,49,49,53,50,48,56,54,68,70,43,58,70,92,74,33,58,71,61,54,55,77,36,56,66,48,56,52,49,42,52,54,49,50,56,56,49,55,68,34,63,70,63,64,44,28,67,67,78,68,89,49,74,76,39,49,57,51,50,54,52,52,52,54,54,47,52,54,49,48,53,52,39,39,52,46,44,37,68,53,45,49,42,53,51,51,50,60,46,60,77,73,56,55,66,40,42,66,44,57,44,62,73,73,39,34,81,68,37,74,49,66,70,55,43,54,51,47,44,48,50,47,59,76,40,54,85,64,40,78,44,51,46,68,41,65,93,78,38,33,37,25,22,28,62,79,50,65,66,59,24,51,48,42,48,50,48,52,54,48,50,53,52,50,53,52,46,50,62,51,47,56,16,51,72,41,74,82,62,80,47,83,88,63,85,47,43,66,85,44,38,69,58,52,53,47,31,50,51,24,20,51,48,27,47,48,48,52,55,50,51,53,51,52,51,50,54,65,75,53,79,75,68,81,78,62,72,84,45,46,52,49,52,44,27,17,38,39,61,59,52,53,48,52,53,51,49,47,51,50,51,53,52,49,51,52,48,59,48,60,48,84,44,67,62,57,53,51,52,50,50,52,51,53,68,72,50,80,82,81,77,90,84,75,83,81,76,61,59,69,74,63,76,38,51,65,54,31,19,50,49,23,42,52,48,53,58,51,47,52,56,50,47,55,52,54,47,56,58,52,48,60,63,67,70,52,74,80,83,126

Nearest PDB structures (foldseek):
  5a7d-assembly1_R  TM=3.304E-01  e=3.738E-01  Drosophila melanogaster

pLDDT: mean 80.64, std 20.51, range [28.84, 98.38]

Foldseek 3Di:
DDDDDDDDDDPDDDDDPDPDDDDDPPPVVVVVVVVVVVVLVCLVVPPPPLVVVLVVCPPDPPDDLLNLLVVLLVLLVVVLVVLVCCLVVVDALQSCVSVLQSSLVSNVSSLVVNVVLLPDDLVSHDPLCSVPSVLNVLLVVLSVVLCPQCCSVPSNDDQPDDVSVVVSSVSSVVSSVSSLVNLLSSCSRNVLVVLQVVLVVDDQQDKDQQCVVCCVSRVDPVSSLVSLLVCQVPVVSNPQWHGDSVRSITFGFDPDVVVLVVLVVVLVVLLVVLLVVLQVLQVVCVPPPDPQSQHHNVCNVVSSLLLVLLVVLLVVVVVVSLVVVVVVSPDDDDCPVCPSRVSRRNSVVSSVLSVVLSVLSVVVSCVLRDPPVVVVVVVVVVCVVDPDDDDDDDDPRSNVVSDSVVSNVSSNVSNVVSVVVVVVVSVVVVVVVPPPPDD

Mean predicted aligned error: 10.65 Å